Protein 8QVE (pdb70)

Secondary structure (DSSP, 8-state):
-EEEEEEE--SHHHHHHHHHHHHH-TT--EEEE-SSPP-SSSTT--GGG--SHHHHHHHHHHTSTT--S------HHHHHHHHHHHHHT----GGGTS-TT-EE---TTSTT-EE--STTGGGGT---B-PPP-TTTS-TTS-HHHHHHHHHHHHHHHT-BTTSS---HHHHHHHHHHHHHHGGGS-TTS-SEEPPBSEEEETTEEEE--HHHHHGGGGSTT--TTEEEESSEEEEEEEEETTEEEEEEEEETTTTEEEEEEEEEEEE-S-TTHHHHHHHHTT---TTTTBS-EEPPEEEEEEEEPGGGS-TT--S----EEEE--BTTTB-EEEEEEEGGG-SS------SPEEEEEEEE-----TTSEEEEEEEEE-TTSSEEEEEE----HHHHHHHHHHHHHHHHHHHHHEEE--EEPPTTTT--EE-TT-B-SS-SSS-SB-TT-BBTT-SSEEE-SGGG--S---S--HHHHHHHHHHHHHHHHHHHH-

Organism: NCBI:txid200253

Structure (mmCIF, N/CA/C/O backbone):
data_8QVE
#
_entry.id   8QVE
#
_cell.length_a   84.980
_cell.length_b   123.710
_cell.length_c   99.170
_cell.angle_alpha   90.00
_cell.angle_beta   90.00
_cell.angle_gamma   90.00
#
_symmetry.space_group_name_H-M   'C 2 2 21'
#
loop_
_entity.id
_entity.type
_entity.pdbx_description
1 polymer 'Pyranose oxidase'
2 non-polymer 'FLAVIN-ADENINE DINUCLEOTIDE'
3 non-polymer 'ACETATE ION'
4 non-polymer 'CADMIUM ION'
5 water water
#
loop_
_atom_site.group_PDB
_atom_site.id
_atom_site.type_symbol
_atom_site.label_atom_id
_atom_site.label_alt_id
_atom_site.label_comp_id
_atom_site.label_asym_id
_atom_site.label_entity_id
_atom_site.label_seq_id
_atom_site.pdbx_PDB_ins_code
_atom_site.Cartn_x
_atom_site.Cartn_y
_atom_site.Cartn_z
_atom_site.occupancy
_atom_site.B_iso_or_equiv
_atom_site.auth_seq_id
_atom_site.auth_comp_id
_atom_site.auth_asym_id
_atom_site.auth_atom_id
_atom_site.pdbx_PDB_model_num
ATOM 1 N N . GLN A 1 1 ? 14.664 -2.733 -14.145 1.00 46.66 5 GLN A N 1
ATOM 2 C CA . GLN A 1 1 ? 14.062 -1.399 -14.109 1.00 50.46 5 GLN A CA 1
ATOM 3 C C . GLN A 1 1 ? 14.390 -0.582 -15.365 1.00 47.34 5 GLN A C 1
ATOM 4 O O . GLN A 1 1 ? 15.527 -0.136 -15.530 1.00 43.40 5 GLN A O 1
ATOM 10 N N . GLU A 1 2 ? 13.388 -0.364 -16.223 1.00 45.79 6 GLU A N 1
ATOM 11 C CA . GLU A 1 2 ? 13.584 0.216 -17.544 1.00 45.21 6 GLU A CA 1
ATOM 12 C C . GLU A 1 2 ? 12.747 1.479 -17.711 1.00 43.14 6 GLU A C 1
ATOM 13 O O . GLU A 1 2 ? 11.727 1.664 -17.044 1.00 45.90 6 GLU A O 1
ATOM 19 N N . ILE A 1 3 ? 13.180 2.346 -18.630 1.00 34.42 7 ILE A N 1
ATOM 20 C CA . ILE A 1 3 ? 12.508 3.620 -18.861 1.00 30.34 7 ILE A CA 1
ATOM 21 C C . ILE A 1 3 ? 12.959 4.143 -20.220 1.00 28.97 7 ILE A C 1
ATOM 22 O O . ILE A 1 3 ? 14.083 3.891 -20.652 1.00 30.49 7 ILE A O 1
ATOM 27 N N . ASP A 1 4 ? 12.062 4.839 -20.916 1.00 24.40 8 ASP A N 1
ATOM 28 C CA . ASP A 1 4 ? 12.423 5.420 -22.206 1.00 28.46 8 ASP A CA 1
ATOM 29 C C . ASP A 1 4 ? 13.479 6.509 -22.038 1.00 28.75 8 ASP A C 1
ATOM 30 O O . ASP A 1 4 ? 14.545 6.460 -22.662 1.00 26.81 8 ASP A O 1
ATOM 35 N N . VAL A 1 5 ? 13.192 7.515 -21.216 1.00 25.55 9 VAL A N 1
ATOM 36 C CA . VAL A 1 5 ? 14.077 8.670 -21.047 1.00 22.84 9 VAL A CA 1
ATOM 37 C C . VAL A 1 5 ? 14.312 8.882 -19.558 1.00 23.58 9 VAL A C 1
ATOM 38 O O . VAL A 1 5 ? 13.354 9.037 -18.794 1.00 23.45 9 VAL A O 1
ATOM 42 N N . LEU A 1 6 ? 15.575 8.900 -19.155 1.00 21.24 10 LEU A N 1
ATOM 43 C CA . LEU A 1 6 ? 15.977 9.290 -17.811 1.00 20.19 10 LEU A CA 1
ATOM 44 C C . LEU A 1 6 ? 16.540 10.704 -17.871 1.00 21.93 10 LEU A C 1
ATOM 45 O O . LEU A 1 6 ? 17.423 10.980 -18.690 1.00 20.23 10 LEU A O 1
ATOM 50 N N . ILE A 1 7 ? 16.034 11.589 -17.008 1.00 19.74 11 ILE A N 1
ATOM 51 C CA . ILE A 1 7 ? 16.505 12.973 -16.902 1.00 19.28 11 ILE A CA 1
ATOM 52 C C . ILE A 1 7 ? 17.095 13.161 -15.511 1.00 19.06 11 ILE A C 1
ATOM 53 O O . ILE A 1 7 ? 16.373 13.069 -14.509 1.00 19.72 11 ILE A O 1
ATOM 58 N N . VAL A 1 8 ? 18.388 13.464 -15.458 1.00 17.26 12 VAL A N 1
ATOM 59 C CA . VAL A 1 8 ? 19.102 13.688 -14.207 1.00 18.80 12 VAL A CA 1
ATOM 60 C C . VAL A 1 8 ? 19.106 15.179 -13.913 1.00 18.67 12 VAL A C 1
ATOM 61 O O . VAL A 1 8 ? 19.827 15.945 -14.557 1.00 19.12 12 VAL A O 1
ATOM 65 N N . GLY A 1 9 ? 18.294 15.593 -12.946 1.00 15.80 13 GLY A N 1
ATOM 66 C CA . GLY A 1 9 ? 18.234 17.004 -12.438 1.00 17.64 13 GLY A CA 1
ATOM 67 C C . GLY A 1 9 ? 16.884 17.609 -12.779 1.00 20.18 13 GLY A C 1
ATOM 68 O O . GLY A 1 9 ? 16.405 17.585 -13.906 1.00 19.30 13 GLY A O 1
ATOM 69 N N . SER A 1 10 ? 16.275 18.212 -11.747 1.00 18.80 14 SER A N 1
ATOM 70 C CA . SER A 1 10 ? 14.915 18.748 -11.848 1.00 18.00 14 SER A CA 1
ATOM 71 C C . SER A 1 10 ? 14.859 20.278 -11.786 1.00 18.21 14 SER A C 1
ATOM 72 O O . SER A 1 10 ? 13.864 20.858 -11.341 1.00 17.81 14 SER A O 1
ATOM 75 N N . GLY A 1 11 ? 15.914 20.950 -12.226 1.00 15.95 15 GLY A N 1
ATOM 76 C CA . GLY A 1 11 ? 15.878 22.387 -12.397 1.00 17.01 15 GLY A CA 1
ATOM 77 C C . GLY A 1 11 ? 15.044 22.761 -13.608 1.00 18.86 15 GLY A C 1
ATOM 78 O O . GLY A 1 11 ? 14.421 21.899 -14.241 1.00 17.73 15 GLY A O 1
ATOM 79 N N . PRO A 1 12 ? 15.012 24.054 -13.961 1.00 17.50 16 PRO A N 1
ATOM 80 C CA . PRO A 1 12 ? 14.161 24.464 -15.094 1.00 16.02 16 PRO A CA 1
ATOM 81 C C . PRO A 1 12 ? 14.497 23.742 -16.390 1.00 16.98 16 PRO A C 1
ATOM 82 O O . PRO A 1 12 ? 13.608 23.563 -17.231 1.00 19.04 16 PRO A O 1
ATOM 86 N N . ILE A 1 13 ? 15.752 23.344 -16.605 1.00 16.36 17 ILE A N 1
ATOM 87 C CA . ILE A 1 13 ? 16.082 22.680 -17.860 1.00 19.22 17 ILE A CA 1
ATOM 88 C C . ILE A 1 13 ? 15.618 21.226 -17.831 1.00 18.01 17 ILE A C 1
ATOM 89 O O . ILE A 1 13 ? 14.989 20.747 -18.781 1.00 16.97 17 ILE A O 1
ATOM 94 N N . GLY A 1 14 ? 15.889 20.505 -16.735 1.00 16.54 18 GLY A N 1
ATOM 95 C CA . GLY A 1 14 ? 15.385 19.141 -16.631 1.00 16.84 18 GLY A CA 1
ATOM 96 C C . GLY A 1 14 ? 13.873 19.096 -16.769 1.00 18.07 18 GLY A C 1
ATOM 97 O O . GLY A 1 14 ? 13.317 18.223 -17.456 1.00 18.72 18 GLY A O 1
ATOM 98 N N . ALA A 1 15 ? 13.195 20.061 -16.148 1.00 17.61 19 ALA A N 1
ATOM 99 C CA . ALA A 1 15 ? 11.738 20.168 -16.247 1.00 17.82 19 ALA A CA 1
ATOM 100 C C . ALA A 1 15 ? 11.293 20.450 -17.678 1.00 20.47 19 ALA A C 1
ATOM 101 O O . ALA A 1 15 ? 10.244 19.963 -18.122 1.00 18.05 19 ALA A O 1
ATOM 103 N N . THR A 1 16 ? 12.058 21.278 -18.409 1.00 16.98 20 THR A N 1
ATOM 104 C CA . THR A 1 16 ? 11.741 21.552 -19.815 1.00 17.88 20 THR A CA 1
ATOM 105 C C . THR A 1 16 ? 11.774 20.274 -20.646 1.00 20.01 20 THR A C 1
ATOM 106 O O . THR A 1 16 ? 10.851 20.003 -21.428 1.00 20.55 20 THR A O 1
ATOM 110 N N . PHE A 1 17 ? 12.844 19.484 -20.513 1.00 18.64 21 PHE A N 1
ATOM 111 C CA . PHE A 1 17 ? 12.902 18.204 -21.211 1.00 19.72 21 PHE A CA 1
ATOM 112 C C . PHE A 1 17 ? 11.665 17.360 -20.903 1.00 20.88 21 PHE A C 1
ATOM 113 O O . PHE A 1 17 ? 11.041 16.799 -21.810 1.00 21.32 21 PHE A O 1
ATOM 121 N N . ALA A 1 18 ? 11.294 17.263 -19.627 1.00 17.85 22 ALA A N 1
ATOM 122 C CA . ALA A 1 18 ? 10.143 16.431 -19.258 1.00 20.21 22 ALA A CA 1
ATOM 123 C C . ALA A 1 18 ? 8.858 16.964 -19.881 1.00 20.23 22 ALA A C 1
ATOM 124 O O . ALA A 1 18 ? 8.058 16.203 -20.447 1.00 22.67 22 ALA A O 1
ATOM 126 N N . ARG A 1 19 ? 8.647 18.279 -19.787 1.00 19.04 23 ARG A N 1
ATOM 127 C CA . ARG A 1 19 ? 7.419 18.891 -20.279 1.00 21.99 23 ARG A CA 1
ATOM 128 C C . ARG A 1 19 ? 7.314 18.793 -21.796 1.00 26.19 23 ARG A C 1
ATOM 129 O O . ARG A 1 19 ? 6.245 18.494 -22.333 1.00 26.34 23 ARG A O 1
ATOM 137 N N . VAL A 1 20 ? 8.410 19.038 -22.510 1.00 21.24 24 VAL A N 1
ATOM 138 C CA . VAL A 1 20 ? 8.330 19.066 -23.969 1.00 22.95 24 VAL A CA 1
ATOM 139 C C . VAL A 1 20 ? 8.181 17.654 -24.515 1.00 26.55 24 VAL A C 1
ATOM 140 O O . VAL A 1 20 ? 7.470 17.420 -25.499 1.00 28.61 24 VAL A O 1
ATOM 144 N N . LEU A 1 21 ? 8.834 16.681 -23.879 1.00 23.78 25 LEU A N 1
ATOM 145 C CA . LEU A 1 21 ? 8.645 15.290 -24.287 1.00 23.56 25 LEU A CA 1
ATOM 146 C C . LEU A 1 21 ? 7.206 14.835 -24.034 1.00 29.26 25 LEU A C 1
ATOM 147 O O . LEU A 1 21 ? 6.654 14.053 -24.812 1.00 29.62 25 LEU A O 1
ATOM 152 N N . ALA A 1 22 ? 6.583 15.301 -22.946 1.00 28.45 26 ALA A N 1
ATOM 153 C CA . ALA A 1 22 ? 5.186 14.946 -22.696 1.00 29.72 26 ALA A CA 1
ATOM 154 C C . ALA A 1 22 ? 4.272 15.496 -23.790 1.00 36.85 26 ALA A C 1
ATOM 155 O O . ALA A 1 22 ? 3.362 14.798 -24.256 1.00 37.02 26 ALA A O 1
ATOM 157 N N . GLU A 1 23 ? 4.508 16.741 -24.222 1.00 32.09 27 GLU A N 1
ATOM 158 C CA . GLU A 1 23 ? 3.650 17.358 -25.232 1.00 37.17 27 GLU A CA 1
ATOM 159 C C . GLU A 1 23 ? 3.878 16.731 -26.603 1.00 39.94 27 GLU A C 1
ATOM 160 O O . GLU A 1 23 ? 2.924 16.340 -27.284 1.00 42.14 27 GLU A O 1
ATOM 166 N N . ARG A 1 24 ? 5.139 16.625 -27.025 1.00 36.42 28 ARG A N 1
ATOM 167 C CA . ARG A 1 24 ? 5.488 16.233 -28.386 1.00 38.00 28 ARG A CA 1
ATOM 168 C C . ARG A 1 24 ? 5.719 14.739 -28.545 1.00 39.94 28 ARG A C 1
ATOM 169 O O . ARG A 1 24 ? 5.799 14.253 -29.678 1.00 44.42 28 ARG A O 1
ATOM 177 N N . SER A 1 25 ? 5.812 13.991 -27.450 1.00 36.90 29 SER A N 1
ATOM 178 C CA . SER A 1 25 ? 6.112 12.555 -27.495 1.00 36.25 29 SER A CA 1
ATOM 179 C C . SER A 1 25 ? 5.337 11.859 -26.382 1.00 38.42 29 SER A C 1
ATOM 180 O O . SER A 1 25 ? 5.908 11.269 -25.466 1.00 36.33 29 SER A O 1
ATOM 183 N N . PRO A 1 26 ? 4.001 11.915 -26.441 1.00 41.91 30 PRO A N 1
ATOM 184 C CA . PRO A 1 26 ? 3.189 11.499 -25.278 1.00 38.08 30 PRO A CA 1
ATOM 185 C C . PRO A 1 26 ? 3.379 10.055 -24.860 1.00 37.00 30 PRO A C 1
ATOM 186 O O . PRO A 1 26 ? 3.118 9.731 -23.698 1.00 39.43 30 PRO A O 1
ATOM 190 N N . GLN A 1 27 ? 3.798 9.175 -25.761 1.00 38.97 31 GLN A N 1
ATOM 191 C CA . GLN A 1 27 ? 3.885 7.754 -25.454 1.00 40.54 31 GLN A CA 1
ATOM 192 C C . GLN A 1 27 ? 5.217 7.375 -24.817 1.00 39.01 31 GLN A C 1
ATOM 193 O O . GLN A 1 27 ? 5.426 6.203 -24.484 1.00 35.27 31 GLN A O 1
ATOM 199 N N . THR A 1 28 ? 6.109 8.344 -24.638 1.00 33.60 32 THR A N 1
ATOM 200 C CA . THR A 1 28 ? 7.442 8.118 -24.102 1.00 30.75 32 THR A CA 1
ATOM 201 C C . THR A 1 28 ? 7.398 8.172 -22.579 1.00 28.36 32 THR A C 1
ATOM 202 O O . THR A 1 28 ? 6.912 9.151 -22.007 1.00 28.66 32 THR A O 1
ATOM 206 N N . SER A 1 29 ? 7.893 7.125 -21.932 1.00 31.23 33 SER A N 1
ATOM 207 C CA . SER A 1 29 ? 7.981 7.130 -20.481 1.00 28.61 33 SER A CA 1
ATOM 208 C C . SER A 1 29 ? 9.210 7.921 -20.030 1.00 29.53 33 SER A C 1
ATOM 209 O O . SER A 1 29 ? 10.308 7.780 -20.584 1.00 27.49 33 SER A O 1
ATOM 212 N N . VAL A 1 30 ? 9.021 8.748 -19.007 1.00 28.08 34 VAL A N 1
ATOM 213 C CA . VAL A 1 30 ? 10.048 9.666 -18.532 1.00 27.11 34 VAL A CA 1
ATOM 214 C C . VAL A 1 30 ? 10.203 9.498 -17.029 1.00 26.03 34 VAL A C 1
ATOM 215 O O . VAL A 1 30 ? 9.210 9.495 -16.293 1.00 25.87 34 VAL A O 1
ATOM 219 N N . LEU A 1 31 ? 11.447 9.381 -16.575 1.00 25.23 35 LEU A N 1
ATOM 220 C CA . LEU A 1 31 ? 11.784 9.379 -15.158 1.00 23.61 35 LEU A CA 1
ATOM 221 C C . LEU A 1 31 ? 12.682 10.584 -14.902 1.00 22.99 35 LEU A C 1
ATOM 222 O O . LEU A 1 31 ? 13.790 10.659 -15.453 1.00 22.02 35 LEU A O 1
ATOM 227 N N . LEU A 1 32 ? 12.194 11.530 -14.099 1.00 22.59 36 LEU A N 1
ATOM 228 C CA . LEU A 1 32 ? 12.939 12.727 -13.716 1.00 19.42 36 LEU A CA 1
ATOM 229 C C . LEU A 1 32 ? 13.422 12.560 -12.281 1.00 22.50 36 LEU A C 1
ATOM 230 O O . LEU A 1 32 ? 12.615 12.284 -11.390 1.00 23.65 36 LEU A O 1
ATOM 235 N N . ILE A 1 33 ? 14.728 12.740 -12.044 1.00 18.72 37 ILE A N 1
ATOM 236 C CA . ILE A 1 33 ? 15.249 12.558 -10.693 1.00 20.11 37 ILE A CA 1
ATOM 237 C C . ILE A 1 33 ? 15.973 13.820 -10.238 1.00 20.35 37 ILE A C 1
ATOM 238 O O . ILE A 1 33 ? 16.424 14.641 -11.036 1.00 19.50 37 ILE A O 1
ATOM 243 N N . ASP A 1 34 ? 16.074 13.968 -8.921 1.00 17.73 38 ASP A N 1
ATOM 244 C CA . ASP A 1 34 ? 16.865 15.036 -8.333 1.00 17.39 38 ASP A CA 1
ATOM 245 C C . ASP A 1 34 ? 17.416 14.537 -7.008 1.00 19.16 38 ASP A C 1
ATOM 246 O O . ASP A 1 34 ? 16.701 13.884 -6.246 1.00 19.31 38 ASP A O 1
ATOM 251 N N . ALA A 1 35 ? 18.697 14.846 -6.744 1.00 17.75 39 ALA A N 1
ATOM 252 C CA . ALA A 1 35 ? 19.322 14.434 -5.494 1.00 19.06 39 ALA A CA 1
ATOM 253 C C . ALA A 1 35 ? 18.741 15.149 -4.283 1.00 19.32 39 ALA A C 1
ATOM 254 O O . ALA A 1 35 ? 18.906 14.664 -3.158 1.00 21.68 39 ALA A O 1
ATOM 256 N N . GLY A 1 36 ? 18.053 16.277 -4.482 1.00 19.09 40 GLY A N 1
ATOM 257 C CA . GLY A 1 36 ? 17.637 17.116 -3.376 1.00 18.45 40 GLY A CA 1
ATOM 258 C C . GLY A 1 36 ? 16.213 16.817 -2.939 1.00 18.60 40 GLY A C 1
ATOM 259 O O . GLY A 1 36 ? 15.474 16.058 -3.587 1.00 19.72 40 GLY A O 1
ATOM 260 N N . PRO A 1 37 ? 15.797 17.436 -1.838 1.00 17.40 41 PRO A N 1
ATOM 261 C CA . PRO A 1 37 ? 14.441 17.219 -1.327 1.00 20.02 41 PRO A CA 1
ATOM 262 C C . PRO A 1 37 ? 13.404 18.023 -2.086 1.00 21.05 41 PRO A C 1
ATOM 263 O O . PRO A 1 37 ? 13.686 19.081 -2.639 1.00 19.22 41 PRO A O 1
ATOM 267 N N . GLN A 1 38 ? 12.166 17.528 -2.049 1.00 20.94 42 GLN A N 1
ATOM 268 C CA . GLN A 1 38 ? 11.030 18.342 -2.469 1.00 21.18 42 GLN A CA 1
ATOM 269 C C . GLN A 1 38 ? 10.663 19.320 -1.358 1.00 23.28 42 GLN A C 1
ATOM 270 O O . GLN A 1 38 ? 10.486 18.920 -0.201 1.00 23.23 42 GLN A O 1
ATOM 276 N N . LEU A 1 39 ? 10.558 20.609 -1.701 1.00 20.49 43 LEU A N 1
ATOM 277 C CA . LEU A 1 39 ? 10.453 21.654 -0.684 1.00 22.71 43 LEU A CA 1
ATOM 278 C C . LEU A 1 39 ? 9.028 21.979 -0.273 1.00 22.87 43 LEU A C 1
ATOM 279 O O . LEU A 1 39 ? 8.829 22.553 0.805 1.00 24.93 43 LEU A O 1
ATOM 284 N N . THR A 1 40 ? 8.052 21.652 -1.099 1.00 25.35 44 THR A N 1
ATOM 285 C CA . THR A 1 40 ? 6.658 22.016 -0.902 1.00 28.17 44 THR A CA 1
ATOM 286 C C . THR A 1 40 ? 5.810 20.866 -1.411 1.00 25.24 44 THR A C 1
ATOM 287 O O . THR A 1 40 ? 6.280 20.041 -2.206 1.00 26.56 44 THR A O 1
ATOM 291 N N . PRO A 1 41 ? 4.557 20.755 -0.947 1.00 29.65 45 PRO A N 1
ATOM 292 C CA . PRO A 1 41 ? 3.692 19.686 -1.474 1.00 28.25 45 PRO A CA 1
ATOM 293 C C . PRO A 1 41 ? 3.650 19.671 -2.987 1.00 28.50 45 PRO A C 1
ATOM 294 O O . PRO A 1 41 ? 3.712 18.607 -3.613 1.00 27.88 45 PRO A O 1
ATOM 298 N N . ARG A 1 42 ? 3.562 20.841 -3.599 1.00 29.42 46 ARG A N 1
ATOM 299 C CA . ARG A 1 42 ? 3.606 20.950 -5.044 1.00 29.30 46 ARG A CA 1
ATOM 300 C C . ARG A 1 42 ? 5.062 21.009 -5.493 1.00 26.94 46 ARG A C 1
ATOM 301 O O . ARG A 1 42 ? 5.786 21.925 -5.077 1.00 23.48 46 ARG A O 1
ATOM 309 N N . PRO A 1 43 ? 5.538 20.065 -6.306 1.00 27.37 47 PRO A N 1
ATOM 310 C CA . PRO A 1 43 ? 6.984 19.977 -6.572 1.00 24.09 47 PRO A CA 1
ATOM 311 C C . PRO A 1 43 ? 7.498 21.160 -7.384 1.00 22.41 47 PRO A C 1
ATOM 312 O O . PRO A 1 43 ? 6.929 21.519 -8.421 1.00 24.56 47 PRO A O 1
ATOM 316 N N . GLY A 1 44 ? 8.606 21.752 -6.917 1.00 18.67 48 GLY A N 1
ATOM 317 C CA . GLY A 1 44 ? 9.243 22.828 -7.652 1.00 20.62 48 GLY A CA 1
ATOM 318 C C . GLY A 1 44 ? 8.571 24.185 -7.553 1.00 20.23 48 GLY A C 1
ATOM 319 O O . GLY A 1 44 ? 9.027 25.128 -8.208 1.00 20.69 48 GLY A O 1
ATOM 320 N N . LEU A 1 45 ? 7.503 24.326 -6.772 1.00 20.37 49 LEU A N 1
ATOM 321 C CA . LEU A 1 45 ? 6.942 25.643 -6.505 1.00 19.20 49 LEU A CA 1
ATOM 322 C C . LEU A 1 45 ? 8.028 26.609 -6.042 1.00 20.59 49 LEU A C 1
ATOM 323 O O . LEU A 1 45 ? 8.901 26.250 -5.247 1.00 20.53 49 LEU A O 1
ATOM 328 N N . HIS A 1 46 ? 7.968 27.849 -6.537 1.00 19.92 50 HIS A N 1
ATOM 329 C CA . HIS A 1 46 ? 9.017 28.813 -6.230 1.00 21.47 50 HIS A CA 1
ATOM 330 C C . HIS A 1 46 ? 8.979 29.190 -4.756 1.00 20.22 50 HIS A C 1
ATOM 331 O O . HIS A 1 46 ? 7.912 29.480 -4.212 1.00 20.36 50 HIS A O 1
ATOM 338 N N . VAL A 1 47 ? 10.141 29.191 -4.101 1.00 16.80 51 VAL A N 1
ATOM 339 C CA . VAL A 1 47 ? 10.143 29.440 -2.658 1.00 18.36 51 VAL A CA 1
ATOM 340 C C . VAL A 1 47 ? 9.658 30.850 -2.345 1.00 20.56 51 VAL A C 1
ATOM 341 O O . VAL A 1 47 ? 9.074 31.084 -1.275 1.00 22.50 51 VAL A O 1
ATOM 345 N N . LYS A 1 48 ? 9.889 31.818 -3.253 1.00 21.48 52 LYS A N 1
ATOM 346 C CA . LYS A 1 48 ? 9.430 33.182 -3.026 1.00 20.81 52 LYS A CA 1
ATOM 347 C C . LYS A 1 48 ? 7.907 33.302 -3.028 1.00 21.41 52 LYS A C 1
ATOM 348 O O . LYS A 1 48 ? 7.386 34.343 -2.616 1.00 24.41 52 LYS A O 1
ATOM 354 N N . ASN A 1 49 ? 7.186 32.281 -3.464 1.00 16.91 53 ASN A N 1
ATOM 355 C CA . ASN A 1 49 ? 5.725 32.325 -3.401 1.00 20.35 53 ASN A CA 1
ATOM 356 C C . ASN A 1 49 ? 5.167 31.797 -2.086 1.00 24.60 53 ASN A C 1
ATOM 357 O O . ASN A 1 49 ? 3.954 31.918 -1.853 1.00 24.50 53 ASN A O 1
ATOM 362 N N . ILE A 1 50 ? 6.008 31.218 -1.233 1.00 21.16 54 ILE A N 1
ATOM 363 C CA . ILE A 1 50 ? 5.560 30.673 0.052 1.00 21.08 54 ILE A CA 1
ATOM 364 C C . ILE A 1 50 ? 5.272 31.842 0.984 1.00 23.18 54 ILE A C 1
ATOM 365 O O . ILE A 1 50 ? 6.179 32.640 1.267 1.00 24.47 54 ILE A O 1
ATOM 370 N N . PRO A 1 51 ? 4.040 31.988 1.494 1.00 23.59 55 PRO A N 1
ATOM 371 C CA . PRO A 1 51 ? 3.730 33.192 2.293 1.00 23.82 55 PRO A CA 1
ATOM 372 C C . PRO A 1 51 ? 4.357 33.226 3.679 1.00 23.75 55 PRO A C 1
ATOM 373 O O . PRO A 1 51 ? 4.763 34.303 4.128 1.00 25.53 55 PRO A O 1
ATOM 377 N N . ASP A 1 52 ? 4.431 32.107 4.390 1.00 23.23 56 ASP A N 1
ATOM 378 C CA . ASP A 1 52 ? 4.937 32.159 5.764 1.00 23.91 56 ASP A CA 1
ATOM 379 C C . ASP A 1 52 ? 6.452 32.356 5.747 1.00 29.20 56 ASP A C 1
ATOM 380 O O . ASP A 1 52 ? 7.164 31.563 5.116 1.00 24.93 56 ASP A O 1
ATOM 385 N N . PRO A 1 53 ? 6.982 33.380 6.413 1.00 30.69 57 PRO A N 1
ATOM 386 C CA . PRO A 1 53 ? 8.435 33.604 6.367 1.00 27.68 57 PRO A CA 1
ATOM 387 C C . PRO A 1 53 ? 9.238 32.459 6.950 1.00 25.47 57 PRO A C 1
ATOM 388 O O . PRO A 1 53 ? 10.333 32.172 6.442 1.00 25.91 57 PRO A O 1
ATOM 392 N N . ALA A 1 54 ? 8.739 31.786 7.993 1.00 25.04 58 ALA A N 1
ATOM 393 C CA . ALA A 1 54 ? 9.493 30.670 8.561 1.00 26.43 58 ALA A CA 1
ATOM 394 C C . ALA A 1 54 ? 9.525 29.473 7.616 1.00 25.12 58 ALA A C 1
ATOM 395 O O . ALA A 1 54 ? 10.570 28.816 7.483 1.00 22.55 58 ALA A O 1
ATOM 397 N N . GLU A 1 55 ? 8.386 29.157 6.977 1.00 22.20 59 GLU A N 1
ATOM 398 C CA . GLU A 1 55 ? 8.343 28.064 6.007 1.00 24.54 59 GLU A CA 1
ATOM 399 C C . GLU A 1 55 ? 9.218 28.370 4.805 1.00 22.64 59 GLU A C 1
ATOM 400 O O . GLU A 1 55 ? 9.906 27.484 4.281 1.00 22.01 59 GLU A O 1
ATOM 406 N N . ARG A 1 56 ? 9.194 29.619 4.352 1.00 22.36 60 ARG A N 1
ATOM 407 C CA . ARG A 1 56 ? 10.060 30.033 3.252 1.00 23.72 60 ARG A CA 1
ATOM 408 C C . ARG A 1 56 ? 11.527 29.839 3.607 1.00 24.09 60 ARG A C 1
ATOM 409 O O . ARG A 1 56 ? 12.306 29.293 2.811 1.00 21.84 60 ARG A O 1
ATOM 417 N N . GLU A 1 57 ? 11.926 30.291 4.798 1.00 21.31 61 GLU A N 1
ATOM 418 C CA . GLU A 1 57 ? 13.331 30.194 5.162 1.00 23.16 61 GLU A CA 1
ATOM 419 C C . GLU A 1 57 ? 13.760 28.749 5.320 1.00 23.84 61 GLU A C 1
ATOM 420 O O . GLU A 1 57 ? 14.889 28.396 4.964 1.00 24.23 61 GLU A O 1
ATOM 426 N N . ARG A 1 58 ? 12.881 27.891 5.852 1.00 20.56 62 ARG A N 1
ATOM 427 C CA . ARG A 1 58 ? 13.248 26.487 5.954 1.00 23.83 62 ARG A CA 1
ATOM 428 C C . ARG A 1 58 ? 13.377 25.855 4.572 1.00 21.10 62 ARG A C 1
ATOM 429 O O . ARG A 1 58 ? 14.261 25.020 4.352 1.00 19.23 62 ARG A O 1
ATOM 437 N N . ALA A 1 59 ? 12.550 26.274 3.618 1.00 18.40 63 ALA A N 1
ATOM 438 C CA . ALA A 1 59 ? 12.726 25.778 2.263 1.00 20.86 63 ALA A CA 1
ATOM 439 C C . ALA A 1 59 ? 14.082 26.200 1.692 1.00 19.66 63 ALA A C 1
ATOM 440 O O . ALA A 1 59 ? 14.749 25.409 1.016 1.00 21.47 63 ALA A O 1
ATOM 442 N N . GLN A 1 60 ? 14.487 27.451 1.907 1.00 17.71 64 GLN A N 1
ATOM 443 C CA . GLN A 1 60 ? 15.807 27.875 1.450 1.00 19.80 64 GLN A CA 1
ATOM 444 C C . GLN A 1 60 ? 16.893 27.033 2.087 1.00 18.49 64 GLN A C 1
ATOM 445 O O . GLN A 1 60 ? 17.774 26.504 1.401 1.00 16.33 64 GLN A O 1
ATOM 451 N N . VAL A 1 61 ? 16.839 26.876 3.412 1.00 18.18 65 VAL A N 1
ATOM 452 C CA . VAL A 1 61 ? 17.918 26.186 4.110 1.00 18.56 65 VAL A CA 1
ATOM 453 C C . VAL A 1 61 ? 18.042 24.743 3.634 1.00 17.45 65 VAL A C 1
ATOM 454 O O . VAL A 1 61 ? 19.155 24.235 3.445 1.00 18.84 65 VAL A O 1
ATOM 458 N N . ARG A 1 62 ? 16.907 24.061 3.433 1.00 16.69 66 ARG A N 1
ATOM 459 C CA . ARG A 1 62 ? 16.930 22.660 3.044 1.00 17.83 66 ARG A CA 1
ATOM 460 C C . ARG A 1 62 ? 17.539 22.443 1.673 1.00 16.41 66 ARG A C 1
ATOM 461 O O . ARG A 1 62 ? 17.867 21.304 1.340 1.00 18.41 66 ARG A O 1
ATOM 469 N N . SER A 1 63 ? 17.673 23.510 0.881 1.00 16.55 67 SER A N 1
ATOM 470 C CA . SER A 1 63 ? 18.248 23.444 -0.455 1.00 16.44 67 SER A CA 1
ATOM 471 C C . SER A 1 63 ? 19.765 23.567 -0.437 1.00 16.32 67 SER A C 1
ATOM 472 O O . SER A 1 63 ? 20.391 23.481 -1.502 1.00 17.97 67 SER A O 1
ATOM 475 N N . GLN A 1 64 ? 20.367 23.755 0.745 1.00 18.13 68 GLN A N 1
ATOM 476 C CA . GLN A 1 64 ? 21.751 24.199 0.847 1.00 17.55 68 GLN A CA 1
ATOM 477 C C . GLN A 1 64 ? 22.748 23.053 1.040 1.00 15.66 68 GLN A C 1
ATOM 478 O O . GLN A 1 64 ? 23.857 23.288 1.521 1.00 18.15 68 GLN A O 1
ATOM 484 N N . GLY A 1 65 ? 22.386 21.824 0.666 1.00 17.09 69 GLY A N 1
ATOM 485 C CA . GLY A 1 65 ? 23.355 20.749 0.544 1.00 19.14 69 GLY A CA 1
ATOM 486 C C . GLY A 1 65 ? 24.141 20.491 1.822 1.00 18.26 69 GLY A C 1
ATOM 487 O O . GLY A 1 65 ? 23.576 20.166 2.874 1.00 21.30 69 GLY A O 1
ATOM 488 N N . PRO A 1 66 ? 25.463 20.649 1.761 1.00 20.91 70 PRO A N 1
ATOM 489 C CA . PRO A 1 66 ? 26.298 20.372 2.941 1.00 23.58 70 PRO A CA 1
ATOM 490 C C . PRO A 1 66 ? 26.326 21.483 3.983 1.00 24.81 70 PRO A C 1
ATOM 491 O O . PRO A 1 66 ? 26.922 21.287 5.049 1.00 24.43 70 PRO A O 1
ATOM 495 N N . THR A 1 67 ? 25.705 22.638 3.748 1.00 20.83 71 THR A N 1
ATOM 496 C CA . THR A 1 67 ? 25.687 23.722 4.741 1.00 20.36 71 THR A CA 1
ATOM 497 C C . THR A 1 67 ? 24.245 24.204 4.946 1.00 19.60 71 THR A C 1
ATOM 498 O O . THR A 1 67 ? 23.914 25.346 4.631 1.00 17.90 71 THR A O 1
ATOM 502 N N . GLN A 1 68 ? 23.392 23.330 5.496 1.00 20.73 72 GLN A N 1
ATOM 503 C CA . GLN A 1 68 ? 21.983 23.653 5.747 1.00 18.28 72 GLN A CA 1
ATOM 504 C C . GLN A 1 68 ? 21.882 24.369 7.088 1.00 19.30 72 GLN A C 1
ATOM 505 O O . GLN A 1 68 ? 21.494 23.794 8.114 1.00 19.59 72 GLN A O 1
ATOM 511 N N . TYR A 1 69 ? 22.262 25.648 7.069 1.00 17.25 73 TYR A N 1
ATOM 512 C CA . TYR A 1 69 ? 22.113 26.512 8.229 1.00 21.96 73 TYR A CA 1
ATOM 513 C C . TYR A 1 69 ? 21.872 27.937 7.746 1.00 21.52 73 TYR A C 1
ATOM 514 O O . TYR A 1 69 ? 22.037 28.253 6.569 1.00 21.52 73 TYR A O 1
ATOM 523 N N . VAL A 1 70 ? 21.467 28.804 8.669 1.00 21.84 74 VAL A N 1
ATOM 524 C CA . VAL A 1 70 ? 21.064 30.163 8.313 1.00 21.19 74 VAL A CA 1
ATOM 525 C C . VAL A 1 70 ? 22.305 31.009 8.026 1.00 23.65 74 VAL A C 1
ATOM 526 O O . VAL A 1 70 ? 23.182 31.174 8.885 1.00 22.51 74 VAL A O 1
ATOM 530 N N . TYR A 1 71 ? 22.389 31.542 6.803 1.00 21.85 75 TYR A N 1
ATOM 531 C CA . TYR A 1 71 ? 23.478 32.433 6.440 1.00 23.60 75 TYR A CA 1
ATOM 532 C C . TYR A 1 71 ? 23.229 33.859 6.940 1.00 21.94 75 TYR A C 1
ATOM 533 O O . TYR A 1 71 ? 22.095 34.279 7.182 1.00 27.67 75 TYR A O 1
ATOM 542 N N . GLY A 1 72 ? 24.315 34.616 7.043 1.00 22.75 76 GLY A N 1
ATOM 543 C CA . GLY A 1 72 ? 24.224 36.049 7.209 1.00 30.26 76 GLY A CA 1
ATOM 544 C C . GLY A 1 72 ? 23.753 36.720 5.925 1.00 29.44 76 GLY A C 1
ATOM 545 O O . GLY A 1 72 ? 23.454 36.078 4.915 1.00 27.64 76 GLY A O 1
ATOM 546 N N . THR A 1 73 ? 23.659 38.051 5.982 1.00 27.58 77 THR A N 1
ATOM 547 C CA . THR A 1 73 ? 23.222 38.870 4.848 1.00 23.30 77 THR A CA 1
ATOM 548 C C . THR A 1 73 ? 24.267 39.953 4.633 1.00 23.54 77 THR A C 1
ATOM 549 O O . THR A 1 73 ? 24.132 41.081 5.131 1.00 23.81 77 THR A O 1
ATOM 553 N N . PRO A 1 74 ? 25.333 39.639 3.897 1.00 22.23 78 PRO A N 1
ATOM 554 C CA . PRO A 1 74 ? 26.420 40.604 3.730 1.00 20.65 78 PRO A CA 1
ATOM 555 C C . PRO A 1 74 ? 26.039 41.718 2.772 1.00 21.87 78 PRO A C 1
ATOM 556 O O . PRO A 1 74 ? 25.268 41.523 1.827 1.00 21.14 78 PRO A O 1
ATOM 560 N N . THR A 1 75 ? 26.604 42.900 3.025 1.00 21.25 79 THR A N 1
ATOM 561 C CA . THR A 1 75 ? 26.543 43.979 2.054 1.00 22.53 79 THR A CA 1
ATOM 562 C C . THR A 1 75 ? 27.435 43.637 0.857 1.00 23.24 79 THR A C 1
ATOM 563 O O . THR A 1 75 ? 28.275 42.737 0.940 1.00 21.30 79 THR A O 1
ATOM 567 N N . PRO A 1 76 ? 27.277 44.335 -0.274 1.00 23.82 80 PRO A N 1
ATOM 568 C CA . PRO A 1 76 ? 28.219 44.100 -1.383 1.00 21.74 80 PRO A CA 1
ATOM 569 C C . PRO A 1 76 ? 29.668 44.285 -0.967 1.00 23.34 80 PRO A C 1
ATOM 570 O O . PRO A 1 76 ? 30.519 43.462 -1.321 1.00 20.92 80 PRO A O 1
ATOM 574 N N . ALA A 1 77 ? 29.965 45.337 -0.201 1.00 24.73 81 ALA A N 1
ATOM 575 C CA . ALA A 1 77 ? 31.327 45.527 0.290 1.00 24.62 81 ALA A CA 1
ATOM 576 C C . ALA A 1 77 ? 31.810 44.315 1.076 1.00 26.23 81 ALA A C 1
ATOM 577 O O . ALA A 1 77 ? 32.975 43.916 0.955 1.00 24.06 81 ALA A O 1
ATOM 579 N N . GLN A 1 78 ? 30.941 43.731 1.915 1.00 22.96 82 GLN A N 1
ATOM 580 C CA . GLN A 1 78 ? 31.343 42.575 2.712 1.00 22.93 82 GLN A CA 1
ATOM 581 C C . GLN A 1 78 ? 31.546 41.328 1.855 1.00 23.71 82 GLN A C 1
ATOM 582 O O . GLN A 1 78 ? 32.426 40.509 2.165 1.00 21.54 82 GLN A O 1
ATOM 588 N N . ARG A 1 79 ? 30.755 41.155 0.791 1.00 21.19 83 ARG A N 1
ATOM 589 C CA . ARG A 1 79 ? 31.014 40.056 -0.137 1.00 20.90 83 ARG A CA 1
ATOM 590 C C . ARG A 1 79 ? 32.389 40.202 -0.765 1.00 21.67 83 ARG A C 1
ATOM 591 O O . ARG A 1 79 ? 33.164 39.244 -0.816 1.00 20.26 83 ARG A O 1
ATOM 599 N N . ALA A 1 80 ? 32.702 41.401 -1.256 1.00 20.50 84 ALA A N 1
ATOM 600 C CA . ALA A 1 80 ? 34.004 41.630 -1.879 1.00 21.66 84 ALA A CA 1
ATOM 601 C C . ALA A 1 80 ? 35.134 41.298 -0.916 1.00 24.28 84 ALA A C 1
ATOM 602 O O . ALA A 1 80 ? 36.110 40.638 -1.287 1.00 23.84 84 ALA A O 1
ATOM 604 N N . GLU A 1 81 ? 35.019 41.751 0.335 1.00 22.34 85 GLU A N 1
ATOM 605 C CA . GLU A 1 81 ? 36.059 41.459 1.315 1.00 22.46 85 GLU A CA 1
ATOM 606 C C . GLU A 1 81 ? 36.193 39.961 1.559 1.00 23.87 85 GLU A C 1
ATOM 607 O O . GLU A 1 81 ? 37.312 39.449 1.702 1.00 24.11 85 GLU A O 1
ATOM 613 N N . ALA A 1 82 ? 35.063 39.241 1.632 1.00 22.38 86 ALA A N 1
ATOM 614 C CA . ALA A 1 82 ? 35.125 37.801 1.854 1.00 22.34 86 ALA A CA 1
ATOM 615 C C . ALA A 1 82 ? 35.782 37.089 0.676 1.00 22.64 86 ALA A C 1
ATOM 616 O O . ALA A 1 82 ? 36.506 36.104 0.865 1.00 23.32 86 ALA A O 1
ATOM 618 N N . GLY A 1 83 ? 35.526 37.550 -0.547 1.00 22.68 87 GLY A N 1
ATOM 619 C CA . GLY A 1 83 ? 36.192 36.943 -1.682 1.00 18.56 87 GLY A CA 1
ATOM 620 C C . GLY A 1 83 ? 37.691 37.160 -1.628 1.00 24.73 87 GLY A C 1
ATOM 621 O O . GLY A 1 83 ? 38.480 36.248 -1.921 1.00 24.75 87 GLY A O 1
ATOM 622 N N . GLU A 1 84 ? 38.105 38.360 -1.216 1.00 24.80 88 GLU A N 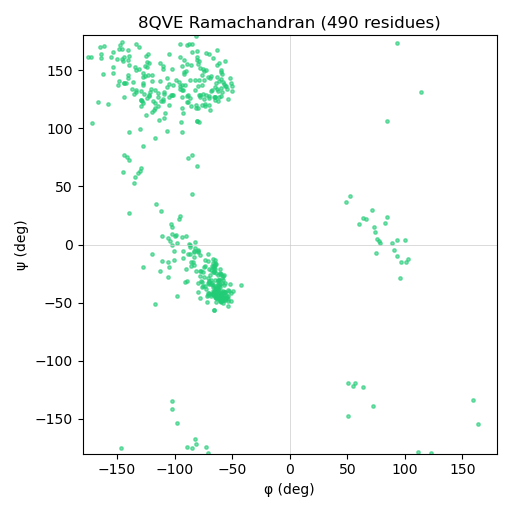1
ATOM 623 C CA . GLU A 1 84 ? 39.529 38.639 -1.067 1.00 28.57 88 GLU A CA 1
ATOM 624 C C . GLU A 1 84 ? 40.148 37.675 -0.070 1.00 26.92 88 GLU A C 1
ATOM 625 O O . GLU A 1 84 ? 41.202 37.077 -0.329 1.00 25.83 88 GLU A O 1
ATOM 631 N N . GLU A 1 85 ? 39.480 37.479 1.069 1.00 23.37 89 GLU A N 1
ATOM 632 C CA . GLU A 1 85 ? 39.998 36.560 2.071 1.00 26.03 89 GLU A CA 1
ATOM 633 C C . GLU A 1 85 ? 40.029 35.130 1.548 1.00 28.39 89 GLU A C 1
ATOM 634 O O . GLU A 1 85 ? 41.033 34.427 1.694 1.00 27.72 89 GLU A O 1
ATOM 640 N N . ALA A 1 86 ? 38.941 34.685 0.911 1.00 22.62 90 ALA A N 1
ATOM 641 C CA . ALA A 1 86 ? 38.942 33.359 0.307 1.00 26.69 90 ALA A CA 1
ATOM 642 C C . ALA A 1 86 ? 40.110 33.199 -0.654 1.00 29.85 90 ALA A C 1
ATOM 643 O O . ALA A 1 86 ? 40.803 32.175 -0.650 1.00 28.96 90 ALA A O 1
ATOM 645 N N . HIS A 1 87 ? 40.336 34.210 -1.499 1.00 27.18 91 HIS A N 1
ATOM 646 C CA . HIS A 1 87 ? 41.320 34.068 -2.567 1.00 29.31 91 HIS A CA 1
ATOM 647 C C . HIS A 1 87 ? 42.731 33.991 -2.008 1.00 31.51 91 HIS A C 1
ATOM 648 O O . HIS A 1 87 ? 43.536 33.174 -2.474 1.00 28.07 91 HIS A O 1
ATOM 655 N N . GLU A 1 88 ? 43.051 34.834 -1.015 1.00 31.25 92 GLU A N 1
ATOM 656 C CA . GLU A 1 88 ? 44.405 34.845 -0.480 1.00 28.97 92 GLU A CA 1
ATOM 657 C C . GLU A 1 88 ? 44.647 33.716 0.507 1.00 32.42 92 GLU A C 1
ATOM 658 O O . GLU A 1 88 ? 45.791 33.542 0.950 1.00 32.00 92 GLU A O 1
ATOM 664 N N . GLY A 1 89 ? 43.618 32.956 0.867 1.00 27.81 93 GLY A N 1
ATOM 665 C CA . GLY A 1 89 ? 43.770 31.925 1.866 1.00 30.42 93 GLY A CA 1
ATOM 666 C C . GLY A 1 89 ? 43.635 32.393 3.294 1.00 33.90 93 GLY A C 1
ATOM 667 O O . GLY A 1 89 ? 44.170 31.737 4.198 1.00 34.71 93 GLY A O 1
ATOM 668 N N . ALA A 1 90 ? 42.954 33.509 3.536 1.00 28.31 94 ALA A N 1
ATOM 669 C CA . ALA A 1 90 ? 42.665 33.942 4.899 1.00 37.37 94 ALA A CA 1
ATOM 670 C C . ALA A 1 90 ? 41.401 33.251 5.422 1.00 39.88 94 ALA A C 1
ATOM 671 O O . ALA A 1 90 ? 40.639 32.626 4.670 1.00 37.07 94 ALA A O 1
ATOM 673 N N . PRO A 1 91 ? 41.156 33.309 6.732 1.00 40.47 95 PRO A N 1
ATOM 674 C CA . PRO A 1 91 ? 39.915 32.731 7.261 1.00 42.80 95 PRO A CA 1
ATOM 675 C C . PRO A 1 91 ? 38.717 33.571 6.843 1.00 44.68 95 PRO A C 1
ATOM 676 O O . PRO A 1 91 ? 38.706 34.794 7.011 1.00 43.48 95 PRO A O 1
ATOM 680 N N . THR A 1 92 ? 37.722 32.902 6.265 1.00 49.02 96 THR A N 1
ATOM 681 C CA . THR A 1 92 ? 36.426 33.497 5.960 1.00 51.17 96 THR A CA 1
ATOM 682 C C . THR A 1 92 ? 35.374 32.402 6.123 1.00 50.69 96 THR A C 1
ATOM 683 O O . THR A 1 92 ? 35.666 31.313 6.627 1.00 54.13 96 THR A O 1
ATOM 687 N N . ARG A 1 93 ? 34.125 32.705 5.794 1.00 50.77 97 ARG A N 1
ATOM 688 C CA . ARG A 1 93 ? 33.094 31.649 5.893 1.00 47.43 97 ARG A CA 1
ATOM 689 C C . ARG A 1 93 ? 32.133 31.721 4.710 1.00 38.56 97 ARG A C 1
ATOM 690 O O . ARG A 1 93 ? 31.956 32.805 4.170 1.00 43.60 97 ARG A O 1
ATOM 698 N N . PRO A 1 94 ? 31.482 30.602 4.338 1.00 40.26 98 PRO A N 1
ATOM 699 C CA . PRO A 1 94 ? 30.593 30.555 3.179 1.00 39.05 98 PRO A CA 1
ATOM 700 C C . PRO A 1 94 ? 29.454 31.563 3.078 1.00 39.83 98 PRO A C 1
ATOM 701 O O . PRO A 1 94 ? 29.344 32.180 2.067 1.00 39.19 98 PRO A O 1
ATOM 705 N N . GLY A 1 95 ? 28.628 31.655 4.111 1.00 39.49 99 GLY A N 1
ATOM 706 C CA . GLY A 1 95 ? 27.461 32.547 4.097 1.00 36.00 99 GLY A CA 1
ATOM 707 C C . GLY A 1 95 ? 27.782 33.898 3.493 1.00 34.90 99 GLY A C 1
ATOM 708 O O . GLY A 1 95 ? 26.907 34.456 2.834 1.00 36.18 99 GLY A O 1
ATOM 709 N N . LEU A 1 96 ? 28.991 34.399 3.701 1.00 23.25 100 LEU A N 1
ATOM 710 C CA . LEU A 1 96 ? 29.279 35.758 3.195 1.00 26.80 100 LEU A CA 1
ATOM 711 C C . LEU A 1 96 ? 29.354 35.749 1.659 1.00 24.03 100 LEU A C 1
ATOM 712 O O . LEU A 1 96 ? 29.226 36.817 1.079 1.00 24.68 100 LEU A O 1
ATOM 717 N N . LEU A 1 97 ? 29.583 34.588 1.041 1.00 19.15 101 LEU A N 1
ATOM 718 C CA . LEU A 1 97 ? 29.756 34.534 -0.437 1.00 18.88 101 LEU A CA 1
ATOM 719 C C . LEU A 1 97 ? 28.577 33.827 -1.124 1.00 20.39 101 LEU A C 1
ATOM 720 O O . LEU A 1 97 ? 28.479 33.939 -2.338 1.00 19.36 101 LEU A O 1
ATOM 725 N N . ALA A 1 98 ? 27.743 33.126 -0.351 1.00 21.31 102 ALA A N 1
ATOM 726 C CA . ALA A 1 98 ? 26.578 32.482 -0.942 1.00 20.00 102 ALA A CA 1
ATOM 727 C C . ALA A 1 98 ? 25.329 33.338 -0.741 1.00 17.57 102 ALA A C 1
ATOM 728 O O . ALA A 1 98 ? 25.407 34.567 -0.667 1.00 19.53 102 ALA A O 1
ATOM 730 N N . ARG A 1 99 ? 24.168 32.684 -0.716 1.00 16.13 103 ARG A N 1
ATOM 731 C CA . ARG A 1 99 ? 22.885 33.327 -0.467 1.00 18.13 103 ARG A CA 1
ATOM 732 C C . ARG A 1 99 ? 21.903 32.233 -0.128 1.00 16.53 103 ARG A C 1
ATOM 733 O O . ARG A 1 99 ? 22.134 31.072 -0.480 1.00 17.09 103 ARG A O 1
ATOM 741 N N . PRO A 1 100 ? 20.780 32.567 0.515 1.00 18.75 104 PRO A N 1
ATOM 742 C CA . PRO A 1 100 ? 19.832 31.517 0.927 1.00 19.13 104 PRO A CA 1
ATOM 743 C C . PRO A 1 100 ? 19.383 30.656 -0.244 1.00 17.63 104 PRO A C 1
ATOM 744 O O . PRO A 1 100 ? 19.038 31.160 -1.317 1.00 18.76 104 PRO A O 1
ATOM 748 N N . GLY A 1 101 ? 19.339 29.345 -0.010 1.00 16.08 105 GLY A N 1
ATOM 749 C CA . GLY A 1 101 ? 18.938 28.393 -1.032 1.00 17.97 105 GLY A CA 1
ATOM 750 C C . GLY A 1 101 ? 20.057 27.865 -1.911 1.00 15.18 105 GLY A C 1
ATOM 751 O O . GLY A 1 101 ? 19.783 27.077 -2.819 1.00 16.35 105 GLY A O 1
ATOM 752 N N . THR A 1 102 ? 21.301 28.285 -1.677 1.00 15.21 106 THR A N 1
ATOM 753 C CA . THR A 1 102 ? 22.468 27.792 -2.413 1.00 15.87 106 THR A CA 1
ATOM 754 C C . THR A 1 102 ? 23.563 27.400 -1.423 1.00 16.22 106 THR A C 1
ATOM 755 O O . THR A 1 102 ? 23.493 27.719 -0.237 1.00 18.15 106 THR A O 1
ATOM 759 N N . PHE A 1 103 ? 24.618 26.745 -1.930 1.00 15.38 107 PHE A N 1
ATOM 760 C CA . PHE A 1 103 ? 25.809 26.461 -1.136 1.00 15.50 107 PHE A CA 1
ATOM 761 C C . PHE A 1 103 ? 27.030 26.584 -2.038 1.00 19.09 107 PHE A C 1
ATOM 762 O O . PHE A 1 103 ? 26.920 26.541 -3.268 1.00 16.57 107 PHE A O 1
ATOM 770 N N . LEU A 1 104 ? 28.200 26.731 -1.417 1.00 15.28 108 LEU A N 1
ATOM 771 C CA . LEU A 1 104 ? 29.451 26.952 -2.136 1.00 16.51 108 LEU A CA 1
ATOM 772 C C . LEU A 1 104 ? 30.144 25.660 -2.563 1.00 19.32 108 LEU A C 1
ATOM 773 O O . LEU A 1 104 ? 30.201 24.673 -1.817 1.00 18.06 108 LEU A O 1
ATOM 778 N N . LEU A 1 105 ? 30.722 25.693 -3.766 1.00 16.17 109 LEU A N 1
ATOM 779 C CA . LEU A 1 105 ? 31.618 24.616 -4.181 1.00 17.25 109 LEU A CA 1
ATOM 780 C C . LEU A 1 105 ? 32.885 24.588 -3.323 1.00 22.52 109 LEU A C 1
ATOM 781 O O . LEU A 1 105 ? 33.357 23.515 -2.938 1.00 21.87 109 LEU A O 1
ATOM 786 N N . GLY A 1 106 ? 33.436 25.757 -3.003 1.00 20.69 110 GLY A N 1
ATOM 787 C CA . GLY A 1 106 ? 34.770 25.834 -2.445 1.00 26.98 110 GLY A CA 1
ATOM 788 C C . GLY A 1 106 ? 35.771 25.818 -3.586 1.00 26.49 110 GLY A C 1
ATOM 789 O O . GLY A 1 106 ? 35.952 24.791 -4.253 1.00 31.41 110 GLY A O 1
ATOM 790 N N . SER A 1 107 ? 36.369 26.969 -3.870 1.00 28.59 111 SER A N 1
ATOM 791 C CA . SER A 1 107 ? 37.324 27.125 -4.965 1.00 21.77 111 SER A CA 1
ATOM 792 C C . SER A 1 107 ? 37.929 28.508 -4.833 1.00 25.22 111 SER A C 1
ATOM 793 O O . SER A 1 107 ? 37.273 29.508 -5.149 1.00 25.71 111 SER A O 1
ATOM 796 N N . PRO A 1 108 ? 39.171 28.614 -4.366 1.00 25.80 112 PRO A N 1
ATOM 797 C CA . PRO A 1 108 ? 39.754 29.946 -4.179 1.00 22.65 112 PRO A CA 1
ATOM 798 C C . PRO A 1 108 ? 39.816 30.750 -5.451 1.00 22.00 112 PRO A C 1
ATOM 799 O O . PRO A 1 108 ? 39.853 31.984 -5.377 1.00 24.43 112 PRO A O 1
ATOM 803 N N . GLU A 1 109 ? 39.855 30.101 -6.617 1.00 19.73 113 GLU A N 1
ATOM 804 C CA . GLU A 1 109 ? 39.900 30.861 -7.847 1.00 17.06 113 GLU A CA 1
ATOM 805 C C . GLU A 1 109 ? 38.537 31.421 -8.235 1.00 23.12 113 GLU A C 1
ATOM 806 O O . GLU A 1 109 ? 38.477 32.401 -8.968 1.00 24.41 113 GLU A O 1
ATOM 812 N N . MET A 1 110 ? 37.432 30.839 -7.752 1.00 19.02 114 MET A N 1
ATOM 813 C CA . MET A 1 110 ? 36.109 31.411 -7.999 1.00 18.47 114 MET A CA 1
ATOM 814 C C . MET A 1 110 ? 35.320 31.147 -6.729 1.00 21.19 114 MET A C 1
ATOM 815 O O . MET A 1 110 ? 34.521 30.206 -6.635 1.00 20.95 114 MET A O 1
ATOM 820 N N . PRO A 1 111 ? 35.587 31.936 -5.686 1.00 19.03 115 PRO A N 1
ATOM 821 C CA . PRO A 1 111 ? 35.149 31.547 -4.340 1.00 19.64 115 PRO A CA 1
ATOM 822 C C . PRO A 1 111 ? 33.650 31.644 -4.130 1.00 17.83 115 PRO A C 1
ATOM 823 O O . PRO A 1 111 ? 33.146 31.062 -3.158 1.00 19.54 115 PRO A O 1
ATOM 827 N N . ALA A 1 112 ? 32.918 32.314 -5.017 1.00 16.43 116 ALA A N 1
ATOM 828 C CA . ALA A 1 112 ? 31.471 32.375 -4.904 1.00 16.44 116 ALA A CA 1
ATOM 829 C C . ALA A 1 112 ? 30.767 31.360 -5.819 1.00 14.95 116 ALA A C 1
ATOM 830 O O . ALA A 1 112 ? 29.529 31.396 -5.942 1.00 16.91 116 ALA A O 1
ATOM 832 N N . ALA A 1 113 ? 31.516 30.451 -6.453 1.00 15.09 117 ALA A N 1
ATOM 833 C CA . ALA A 1 113 ? 30.878 29.375 -7.217 1.00 14.98 117 ALA A CA 1
ATOM 834 C C . ALA A 1 113 ? 29.878 28.627 -6.343 1.00 16.49 117 ALA A C 1
ATOM 835 O O . ALA A 1 113 ? 30.240 28.131 -5.271 1.00 18.05 117 ALA A O 1
ATOM 837 N N . ALA A 1 114 ? 28.626 28.526 -6.807 1.00 15.89 118 ALA A N 1
ATOM 838 C CA . ALA A 1 114 ? 27.549 28.039 -5.952 1.00 16.47 118 ALA A CA 1
ATOM 839 C C . ALA A 1 114 ? 26.600 27.114 -6.718 1.00 17.00 118 ALA A C 1
ATOM 840 O O . ALA A 1 114 ? 26.553 27.112 -7.956 1.00 16.88 118 ALA A O 1
ATOM 842 N N . LEU A 1 115 ? 25.828 26.345 -5.942 1.00 16.22 119 LEU A N 1
ATOM 843 C CA . LEU A 1 115 ? 24.933 25.299 -6.410 1.00 16.78 119 LEU A CA 1
ATOM 844 C C . LEU A 1 115 ? 23.698 25.243 -5.515 1.00 16.81 119 LEU A C 1
ATOM 845 O O . LEU A 1 115 ? 23.726 25.694 -4.372 1.00 14.70 119 LEU A O 1
ATOM 850 N N . SER A 1 116 ? 22.618 24.652 -6.037 1.00 15.45 120 SER A N 1
ATOM 851 C CA . SER A 1 116 ? 21.417 24.358 -5.255 1.00 15.23 120 SER A CA 1
ATOM 852 C C . SER A 1 116 ? 21.090 22.876 -5.395 1.00 16.83 120 SER A C 1
ATOM 853 O O . SER A 1 116 ? 21.254 22.308 -6.482 1.00 17.52 120 SER A O 1
ATOM 856 N N . THR A 1 117 ? 20.573 22.259 -4.324 1.00 15.26 121 THR A N 1
ATOM 857 C CA . THR A 1 117 ? 20.181 20.845 -4.366 1.00 13.67 121 THR A CA 1
ATOM 858 C C . THR A 1 117 ? 18.762 20.701 -3.803 1.00 18.04 121 THR A C 1
ATOM 859 O O . THR A 1 117 ? 18.567 20.668 -2.579 1.00 18.34 121 THR A O 1
ATOM 863 N N . ASN A 1 118 ? 17.777 20.607 -4.695 1.00 17.79 122 ASN A N 1
ATOM 864 C CA . ASN A 1 118 ? 16.358 20.480 -4.333 1.00 16.17 122 ASN A CA 1
ATOM 865 C C . ASN A 1 118 ? 15.565 20.220 -5.601 1.00 18.29 122 ASN A C 1
ATOM 866 O O . ASN A 1 118 ? 16.030 20.494 -6.717 1.00 16.33 122 ASN A O 1
ATOM 871 N N . VAL A 1 119 ? 14.352 19.697 -5.421 1.00 17.07 123 VAL A N 1
ATOM 872 C CA . VAL A 1 119 ? 13.428 19.596 -6.553 1.00 15.85 123 VAL A CA 1
ATOM 873 C C . VAL A 1 119 ? 13.136 21.009 -7.032 1.00 17.83 123 VAL A C 1
ATOM 874 O O . VAL A 1 119 ? 12.716 21.872 -6.249 1.00 18.27 123 VAL A O 1
ATOM 878 N N . GLY A 1 120 ? 13.394 21.265 -8.327 1.00 17.87 124 GLY A N 1
ATOM 879 C CA . GLY A 1 120 ? 13.301 22.597 -8.888 1.00 16.84 124 GLY A CA 1
ATOM 880 C C . GLY A 1 120 ? 14.641 23.269 -9.104 1.00 16.41 124 GLY A C 1
ATOM 881 O O . GLY A 1 120 ? 14.699 24.315 -9.785 1.00 17.06 124 GLY A O 1
ATOM 882 N N . GLY A 1 121 ? 15.711 22.718 -8.541 1.00 15.84 125 GLY A N 1
ATOM 883 C CA . GLY A 1 121 ? 17.034 23.336 -8.626 1.00 16.08 125 GLY A CA 1
ATOM 884 C C . GLY A 1 121 ? 17.061 24.796 -8.242 1.00 19.47 125 GLY A C 1
ATOM 885 O O . GLY A 1 121 ? 16.338 25.262 -7.342 1.00 16.12 125 GLY A O 1
ATOM 886 N N . MET A 1 122 ? 17.950 25.540 -8.898 1.00 15.26 126 MET A N 1
ATOM 887 C CA . MET A 1 122 ? 17.935 26.978 -8.651 1.00 16.57 126 MET A CA 1
ATOM 888 C C . MET A 1 122 ? 16.664 27.640 -9.167 1.00 16.13 126 MET A C 1
ATOM 889 O O . MET A 1 122 ? 16.336 28.757 -8.745 1.00 18.99 126 MET A O 1
ATOM 894 N N . GLY A 1 123 ? 15.915 26.947 -10.024 1.00 17.17 127 GLY A N 1
ATOM 895 C CA . GLY A 1 123 ? 14.611 27.428 -10.501 1.00 18.57 127 GLY A CA 1
ATOM 896 C C . GLY A 1 123 ? 13.546 27.551 -9.420 1.00 19.02 127 GLY A C 1
ATOM 897 O O . GLY A 1 123 ? 12.505 28.157 -9.687 1.00 19.18 127 GLY A O 1
ATOM 898 N N . ALA A 1 124 ? 13.751 26.978 -8.223 1.00 16.57 128 ALA A N 1
ATOM 899 C CA . ALA A 1 124 ? 12.842 27.254 -7.112 1.00 15.59 128 ALA A CA 1
ATOM 900 C C . ALA A 1 124 ? 13.261 28.500 -6.339 1.00 17.35 128 ALA A C 1
ATOM 901 O O . ALA A 1 124 ? 12.592 28.873 -5.367 1.00 18.93 128 ALA A O 1
ATOM 903 N N . HIS A 1 125 ? 14.356 29.152 -6.758 1.00 18.30 129 HIS A N 1
ATOM 904 C CA . HIS A 1 125 ? 14.953 30.277 -6.044 1.00 15.84 129 HIS A CA 1
ATOM 905 C C . HIS A 1 125 ? 15.183 31.520 -6.899 1.00 17.90 129 HIS A C 1
ATOM 906 O O . HIS A 1 125 ? 15.318 32.616 -6.341 1.00 16.90 129 HIS A O 1
ATOM 913 N N . TRP A 1 126 ? 15.216 31.394 -8.216 1.00 16.16 130 TRP A N 1
ATOM 914 C CA . TRP A 1 126 ? 15.742 32.422 -9.099 1.00 15.68 130 TRP A CA 1
ATOM 915 C C . TRP A 1 126 ? 14.797 33.613 -9.199 1.00 20.40 130 TRP A C 1
ATOM 916 O O . TRP A 1 126 ? 13.614 33.555 -8.818 1.00 19.22 130 TRP A O 1
ATOM 927 N N . THR A 1 127 ? 15.340 34.715 -9.716 1.00 19.28 131 THR A N 1
ATOM 928 C CA . THR A 1 127 ? 14.591 35.962 -9.806 1.00 18.68 131 THR A CA 1
ATOM 929 C C . THR A 1 127 ? 14.071 36.231 -11.234 1.00 17.36 131 THR A C 1
ATOM 930 O O . THR A 1 127 ? 13.666 37.358 -11.539 1.00 21.18 131 THR A O 1
ATOM 934 N N . CYS A 1 128 ? 14.077 35.205 -12.099 1.00 16.41 132 CYS A N 1
ATOM 935 C CA . CYS A 1 128 ? 13.169 35.076 -13.242 1.00 19.53 132 CYS A CA 1
ATOM 936 C C . CYS A 1 128 ? 13.459 36.026 -14.410 1.00 19.15 132 CYS A C 1
ATOM 937 O O . CYS A 1 128 ? 12.614 36.176 -15.304 1.00 18.27 132 CYS A O 1
ATOM 940 N N . ALA A 1 129 ? 14.635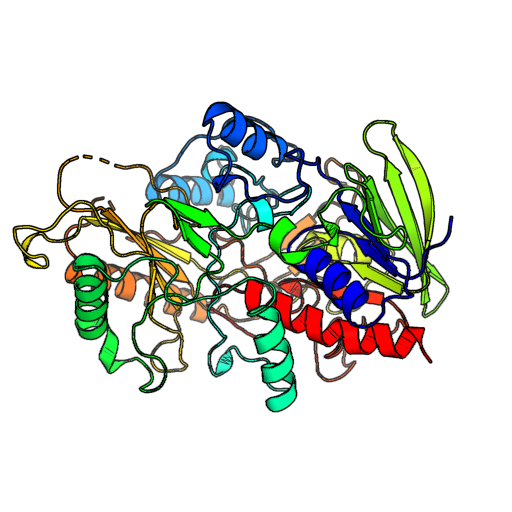 36.661 -14.474 1.00 19.12 133 ALA A N 1
ATOM 941 C CA . ALA A 1 129 ? 14.957 37.536 -15.612 1.00 16.86 133 ALA A CA 1
ATOM 942 C C . ALA A 1 129 ? 15.309 36.719 -16.855 1.00 18.76 133 ALA A C 1
ATOM 943 O O . ALA A 1 129 ? 16.169 35.827 -16.803 1.00 17.34 133 ALA A O 1
ATOM 945 N N . CYS A 1 130 ? 14.661 37.045 -17.979 1.00 18.09 134 CYS A N 1
ATOM 946 C CA . CYS A 1 130 ? 14.702 36.219 -19.187 1.00 18.26 134 CYS A CA 1
ATOM 947 C C . CYS A 1 130 ? 14.944 37.070 -20.433 1.00 19.07 134 CYS A C 1
ATOM 948 O O . CYS A 1 130 ? 14.144 37.042 -21.373 1.00 18.39 134 CYS A O 1
ATOM 951 N N . PRO A 1 131 ? 16.047 37.811 -20.486 1.00 16.49 135 PRO A N 1
ATOM 952 C CA . PRO A 1 131 ? 16.357 38.606 -21.704 1.00 17.57 135 PRO A CA 1
ATOM 953 C C . PRO A 1 131 ? 16.763 37.713 -22.860 1.00 21.27 135 PRO A C 1
ATOM 954 O O . PRO A 1 131 ? 17.456 36.703 -22.658 1.00 19.80 135 PRO A O 1
ATOM 958 N N . PRO A 1 132 ? 16.387 38.067 -24.098 1.00 20.75 136 PRO A N 1
ATOM 959 C CA . PRO A 1 132 ? 16.939 37.370 -25.252 1.00 17.88 136 PRO A CA 1
ATOM 960 C C . PRO A 1 132 ? 18.390 37.747 -25.481 1.00 19.42 136 PRO A C 1
ATOM 961 O O . PRO A 1 132 ? 18.810 38.883 -25.184 1.00 20.26 136 PRO A O 1
ATOM 965 N N . PRO A 1 133 ? 19.193 36.834 -26.035 1.00 21.08 137 PRO A N 1
ATOM 966 C CA . PRO A 1 133 ? 20.598 37.157 -26.321 1.00 19.48 137 PRO A CA 1
ATOM 967 C C . PRO A 1 133 ? 20.737 38.195 -27.432 1.00 20.68 137 PRO A C 1
ATOM 968 O O . PRO A 1 133 ? 19.959 38.214 -28.389 1.00 21.66 137 PRO A O 1
ATOM 972 N N . GLY A 1 134 ? 21.745 39.049 -27.288 1.00 19.06 138 GLY A N 1
ATOM 973 C CA . GLY A 1 134 ? 22.080 40.059 -28.274 1.00 24.10 138 GLY A CA 1
ATOM 974 C C . GLY A 1 134 ? 22.930 39.505 -29.401 1.00 22.68 138 GLY A C 1
ATOM 975 O O . GLY A 1 134 ? 23.122 38.297 -29.549 1.00 19.66 138 GLY A O 1
ATOM 976 N N . ASN A 1 135 ? 23.485 40.431 -30.198 1.00 21.11 139 ASN A N 1
ATOM 977 C CA . ASN A 1 135 ? 23.976 40.044 -31.523 1.00 22.53 139 ASN A CA 1
ATOM 978 C C . ASN A 1 135 ? 25.138 39.059 -31.443 1.00 20.24 139 ASN A C 1
ATOM 979 O O . ASN A 1 135 ? 25.115 38.019 -32.107 1.00 23.10 139 ASN A O 1
ATOM 984 N N . THR A 1 136 ? 26.162 39.351 -30.632 1.00 19.93 140 THR A N 1
ATOM 985 C CA . THR A 1 136 ? 27.286 38.424 -30.513 1.00 20.29 140 THR A CA 1
ATOM 986 C C . THR A 1 136 ? 27.053 37.345 -29.465 1.00 20.03 140 THR A C 1
ATOM 987 O O . THR A 1 136 ? 27.862 36.415 -29.364 1.00 20.73 140 THR A O 1
ATOM 991 N N . GLU A 1 137 ? 25.974 37.455 -28.686 1.00 17.37 141 GLU A N 1
ATOM 992 C CA . GLU A 1 137 ? 25.631 36.419 -27.712 1.00 19.71 141 GLU A CA 1
ATOM 993 C C . GLU A 1 137 ? 24.937 35.241 -28.375 1.00 18.68 141 GLU A C 1
ATOM 994 O O . GLU A 1 137 ? 25.112 34.091 -27.948 1.00 18.07 141 GLU A O 1
ATOM 1000 N N . ARG A 1 138 ? 24.166 35.516 -29.425 1.00 18.82 142 ARG A N 1
ATOM 1001 C CA . ARG A 1 138 ? 23.395 34.488 -30.102 1.00 19.87 142 ARG A CA 1
ATOM 1002 C C . ARG A 1 138 ? 24.308 33.394 -30.647 1.00 19.43 142 ARG A C 1
ATOM 1003 O O . ARG A 1 138 ? 25.424 33.648 -31.122 1.00 20.87 142 ARG A O 1
ATOM 1011 N N . ILE A 1 139 ? 23.828 32.160 -30.566 1.00 21.36 143 ILE A N 1
ATOM 1012 C CA . ILE A 1 139 ? 24.574 31.018 -31.082 1.00 17.09 143 ILE A CA 1
ATOM 1013 C C . ILE A 1 139 ? 24.345 30.961 -32.588 1.00 18.34 143 ILE A C 1
ATOM 1014 O O . ILE A 1 139 ? 23.270 30.561 -33.048 1.00 21.25 143 ILE A O 1
ATOM 1019 N N . GLY A 1 140 ? 25.371 31.334 -33.350 1.00 21.89 144 GLY A N 1
ATOM 1020 C CA . GLY A 1 140 ? 25.162 31.675 -34.746 1.00 24.46 144 GLY A CA 1
ATOM 1021 C C . GLY A 1 140 ? 24.844 30.500 -35.647 1.00 27.99 144 GLY A C 1
ATOM 1022 O O . GLY A 1 140 ? 24.160 30.667 -36.664 1.00 24.58 144 GLY A O 1
ATOM 1023 N N . PHE A 1 141 ? 25.333 29.309 -35.314 1.00 22.67 145 PHE A N 1
ATOM 1024 C CA . PHE A 1 141 ? 25.106 28.171 -36.197 1.00 25.00 145 PHE A CA 1
ATOM 1025 C C . PHE A 1 141 ? 23.743 27.508 -35.999 1.00 26.40 145 PHE A C 1
ATOM 1026 O O . PHE A 1 141 ? 23.435 26.560 -36.730 1.00 24.15 145 PHE A O 1
ATOM 1034 N N . ILE A 1 142 ? 22.927 27.953 -35.040 1.00 19.55 146 ILE A N 1
ATOM 1035 C CA . ILE A 1 142 ? 21.528 27.524 -35.019 1.00 19.72 146 ILE A CA 1
ATOM 1036 C C . ILE A 1 142 ? 20.745 28.379 -36.012 1.00 22.65 146 ILE A C 1
ATOM 1037 O O . ILE A 1 142 ? 20.686 29.607 -35.855 1.00 21.23 146 ILE A O 1
ATOM 1042 N N . PRO A 1 143 ? 20.155 27.790 -37.053 1.00 20.57 147 PRO A N 1
ATOM 1043 C CA . PRO A 1 143 ? 19.410 28.597 -38.025 1.00 24.23 147 PRO A CA 1
ATOM 1044 C C . PRO A 1 143 ? 18.414 29.522 -37.340 1.00 22.89 147 PRO A C 1
ATOM 1045 O O . PRO A 1 143 ? 17.695 29.121 -36.425 1.00 21.97 147 PRO A O 1
ATOM 1049 N N . GLU A 1 144 ? 18.373 30.772 -37.814 1.00 22.28 148 GLU A N 1
ATOM 1050 C CA . GLU A 1 144 ? 17.578 31.825 -37.186 1.00 24.78 148 GLU A CA 1
ATOM 1051 C C . GLU A 1 144 ? 16.135 31.406 -36.944 1.00 25.51 148 GLU A C 1
ATOM 1052 O O . GLU A 1 144 ? 15.588 31.631 -35.857 1.00 23.16 148 GLU A O 1
ATOM 1058 N N . GLU A 1 145 ? 15.473 30.845 -37.962 1.00 22.92 149 GLU A N 1
ATOM 1059 C CA . GLU A 1 145 ? 14.060 30.524 -37.783 1.00 25.34 149 GLU A CA 1
ATOM 1060 C C . GLU A 1 145 ? 13.873 29.392 -36.771 1.00 22.76 149 GLU A C 1
ATOM 1061 O O . GLU A 1 145 ? 12.854 29.341 -36.067 1.00 23.54 149 GLU A O 1
ATOM 1067 N N . GLU A 1 146 ? 14.846 28.482 -36.678 1.00 22.39 150 GLU A N 1
ATOM 1068 C CA . GLU A 1 146 ? 14.755 27.390 -35.720 1.00 21.30 150 GLU A CA 1
ATOM 1069 C C . GLU A 1 146 ? 15.051 27.884 -34.316 1.00 21.72 150 GLU A C 1
ATOM 1070 O O . GLU A 1 146 ? 14.432 27.424 -33.351 1.00 22.31 150 GLU A O 1
ATOM 1076 N N . TRP A 1 147 ? 15.989 28.823 -34.192 1.00 20.06 151 TRP A N 1
ATOM 1077 C CA . TRP A 1 147 ? 16.225 29.462 -32.899 1.00 21.61 151 TRP A CA 1
ATOM 1078 C C . TRP A 1 147 ? 14.969 30.176 -32.428 1.00 24.89 151 TRP A C 1
ATOM 1079 O O . TRP A 1 147 ? 14.520 29.999 -31.283 1.00 22.27 151 TRP A O 1
ATOM 1090 N N . GLN A 1 148 ? 14.350 30.954 -33.323 1.00 22.93 152 GLN A N 1
ATOM 1091 C CA . GLN A 1 148 ? 13.167 31.713 -32.935 1.00 22.03 152 GLN A CA 1
ATOM 1092 C C . GLN A 1 148 ? 12.027 30.798 -32.514 1.00 22.71 152 GLN A C 1
ATOM 1093 O O . GLN A 1 148 ? 11.306 31.108 -31.566 1.00 23.69 152 GLN A O 1
ATOM 1099 N N . ALA A 1 149 ? 11.847 29.660 -33.191 1.00 22.93 153 ALA A N 1
ATOM 1100 C CA . ALA A 1 149 ? 10.785 28.734 -32.791 1.00 24.14 153 ALA A CA 1
ATOM 1101 C C . ALA A 1 149 ? 11.051 28.182 -31.396 1.00 23.64 153 ALA A C 1
ATOM 1102 O O . ALA A 1 149 ? 10.152 28.124 -30.547 1.00 20.65 153 ALA A O 1
ATOM 1104 N N . ALA A 1 150 ? 12.288 27.754 -31.144 1.00 22.26 154 ALA A N 1
ATOM 1105 C CA . ALA A 1 150 ? 12.599 27.218 -29.820 1.00 21.46 154 ALA A CA 1
ATOM 1106 C C . ALA A 1 150 ? 12.497 28.299 -28.750 1.00 21.19 154 ALA A C 1
ATOM 1107 O O . ALA A 1 150 ? 11.994 28.038 -27.647 1.00 20.64 154 ALA A O 1
ATOM 1109 N N . PHE A 1 151 ? 12.978 29.512 -29.047 1.00 19.10 155 PHE A N 1
ATOM 1110 C CA . PHE A 1 151 ? 12.934 30.594 -28.068 1.00 21.21 155 PHE A CA 1
ATOM 1111 C C . PHE A 1 151 ? 11.496 31.011 -27.763 1.00 21.83 155 PHE A C 1
ATOM 1112 O O . PHE A 1 151 ? 11.152 31.274 -26.603 1.00 20.02 155 PHE A O 1
ATOM 1120 N N . ASP A 1 152 ? 10.632 31.058 -28.786 1.00 20.50 156 ASP A N 1
ATOM 1121 C CA . ASP A 1 152 ? 9.218 31.332 -28.536 1.00 22.19 156 ASP A CA 1
ATOM 1122 C C . ASP A 1 152 ? 8.604 30.290 -27.607 1.00 21.89 156 ASP A C 1
ATOM 1123 O O . ASP A 1 152 ? 7.849 30.636 -26.693 1.00 22.08 156 ASP A O 1
ATOM 1128 N N . GLU A 1 153 ? 8.918 29.008 -27.819 1.00 21.92 157 GLU A N 1
ATOM 1129 C CA . GLU A 1 153 ? 8.355 27.982 -26.945 1.00 23.74 157 GLU A CA 1
ATOM 1130 C C . GLU A 1 153 ? 8.886 28.133 -25.516 1.00 22.16 157 GLU A C 1
ATOM 1131 O O . GLU A 1 153 ? 8.122 28.016 -24.546 1.00 23.80 157 GLU A O 1
ATOM 1137 N N . ALA A 1 154 ? 10.182 28.437 -25.365 1.00 19.98 158 ALA A N 1
ATOM 1138 C CA . ALA A 1 154 ? 10.745 28.666 -24.032 1.00 18.01 158 ALA A CA 1
ATOM 1139 C C . ALA A 1 154 ? 9.985 29.758 -23.297 1.00 19.32 158 ALA A C 1
ATOM 1140 O O . ALA A 1 154 ? 9.628 29.618 -22.122 1.00 21.41 158 ALA A O 1
ATOM 1142 N N . ASN A 1 155 ? 9.757 30.873 -23.970 1.00 20.38 159 ASN A N 1
ATOM 1143 C CA . ASN A 1 155 ? 9.048 31.981 -23.348 1.00 20.13 159 ASN A CA 1
ATOM 1144 C C . ASN A 1 155 ? 7.622 31.592 -23.013 1.00 23.97 159 ASN A C 1
ATOM 1145 O O . ASN A 1 155 ? 7.085 32.012 -21.978 1.00 21.42 159 ASN A O 1
ATOM 1150 N N . ARG A 1 156 ? 6.987 30.806 -23.893 1.00 25.10 160 ARG A N 1
ATOM 1151 C CA A ARG A 1 156 ? 5.629 30.341 -23.615 0.58 24.11 160 ARG A CA 1
ATOM 1152 C CA B ARG A 1 156 ? 5.636 30.325 -23.633 0.42 24.12 160 ARG A CA 1
ATOM 1153 C C . ARG A 1 156 ? 5.602 29.459 -22.373 1.00 24.61 160 ARG A C 1
ATOM 1154 O O . ARG A 1 156 ? 4.773 29.663 -21.477 1.00 25.34 160 ARG A O 1
ATOM 1169 N N . LEU A 1 157 ? 6.519 28.488 -22.287 1.00 24.16 161 LEU A N 1
ATOM 1170 C CA . LEU A 1 157 ? 6.544 27.580 -21.145 1.00 24.33 161 LEU A CA 1
ATOM 1171 C C . LEU A 1 157 ? 6.666 28.335 -19.828 1.00 25.23 161 LEU A C 1
ATOM 1172 O O . LEU A 1 157 ? 6.030 27.962 -18.836 1.00 26.59 161 LEU A O 1
ATOM 1177 N N . LEU A 1 158 ? 7.497 29.384 -19.781 1.00 19.98 162 LEU A N 1
ATOM 1178 C CA . LEU A 1 158 ? 7.761 30.087 -18.524 1.00 23.23 162 LEU A CA 1
ATOM 1179 C C . LEU A 1 158 ? 6.845 31.277 -18.273 1.00 22.59 162 LEU A C 1
ATOM 1180 O O . LEU A 1 158 ? 6.926 31.884 -17.193 1.00 24.10 162 LEU A O 1
ATOM 1185 N N . GLY A 1 159 ? 5.990 31.633 -19.228 1.00 23.20 163 GLY A N 1
ATOM 1186 C CA . GLY A 1 159 ? 5.120 32.781 -19.042 1.00 21.99 163 GLY A CA 1
ATOM 1187 C C . GLY A 1 159 ? 5.823 34.111 -19.098 1.00 24.62 163 GLY A C 1
ATOM 1188 O O . GLY A 1 159 ? 5.379 35.067 -18.451 1.00 21.40 163 GLY A O 1
ATOM 1189 N N . VAL A 1 160 ? 6.914 34.211 -19.867 1.00 21.17 164 VAL A N 1
ATOM 1190 C CA . VAL A 1 160 ? 7.711 35.432 -19.857 1.00 20.62 164 VAL A CA 1
ATOM 1191 C C . VAL A 1 160 ? 6.889 36.599 -20.382 1.00 23.11 164 VAL A C 1
ATOM 1192 O O . VAL A 1 160 ? 6.154 36.467 -21.369 1.00 23.99 164 VAL A O 1
ATOM 1196 N N . THR A 1 161 ? 7.026 37.752 -19.728 1.00 22.20 165 THR A N 1
ATOM 1197 C CA . THR A 1 161 ? 6.278 38.955 -20.078 1.00 24.01 165 THR A CA 1
ATOM 1198 C C . THR A 1 161 ? 7.057 40.194 -19.653 1.00 25.24 165 THR A C 1
ATOM 1199 O O . THR A 1 161 ? 7.763 40.193 -18.637 1.00 24.91 165 THR A O 1
ATOM 1203 N N . GLN A 1 162 ? 6.905 41.266 -20.425 1.00 23.97 166 GLN A N 1
ATOM 1204 C CA . GLN A 1 162 ? 7.437 42.565 -20.043 1.00 25.52 166 GLN A CA 1
ATOM 1205 C C . GLN A 1 162 ? 6.440 43.391 -19.239 1.00 27.65 166 GLN A C 1
ATOM 1206 O O . GLN A 1 162 ? 6.714 44.554 -18.937 1.00 26.10 166 GLN A O 1
ATOM 1212 N N . GLN A 1 163 ? 5.305 42.804 -18.853 1.00 25.08 167 GLN A N 1
ATOM 1213 C CA . GLN A 1 163 ? 4.369 43.459 -17.945 1.00 28.33 167 GLN A CA 1
ATOM 1214 C C . GLN A 1 163 ? 4.245 42.697 -16.632 1.00 28.35 167 GLN A C 1
ATOM 1215 O O . GLN A 1 163 ? 3.163 42.637 -16.040 1.00 25.79 167 GLN A O 1
ATOM 1221 N N . ALA A 1 164 ? 5.342 42.100 -16.181 1.00 28.43 168 ALA A N 1
ATOM 1222 C CA . ALA A 1 164 ? 5.322 41.399 -14.905 1.00 26.60 168 ALA A CA 1
ATOM 1223 C C . ALA A 1 164 ? 4.973 42.332 -13.753 1.00 27.24 168 ALA A C 1
ATOM 1224 O O . ALA A 1 164 ? 4.350 41.898 -12.778 1.00 30.27 168 ALA A O 1
ATOM 1226 N N . TYR A 1 165 ? 5.403 43.605 -13.820 1.00 24.13 169 TYR A N 1
ATOM 1227 C CA . TYR A 1 165 ? 5.081 44.661 -12.867 1.00 26.30 169 TYR A CA 1
ATOM 1228 C C . TYR A 1 165 ? 4.147 45.690 -13.505 1.00 29.60 169 TYR A C 1
ATOM 1229 O O . TYR A 1 165 ? 4.204 45.919 -14.721 1.00 29.58 169 TYR A O 1
ATOM 1238 N N . PRO A 1 166 ? 3.301 46.351 -12.716 1.00 30.14 170 PRO A N 1
ATOM 1239 C CA . PRO A 1 166 ? 2.469 47.418 -13.278 1.00 33.92 170 PRO A CA 1
ATOM 1240 C C . PRO A 1 166 ? 3.338 48.533 -13.830 1.00 35.62 170 PRO A C 1
ATOM 1241 O O . PRO A 1 166 ? 4.488 48.719 -13.433 1.00 36.58 170 PRO A O 1
ATOM 1245 N N . GLU A 1 167 ? 2.783 49.285 -14.771 1.00 37.56 171 GLU A N 1
ATOM 1246 C CA . GLU A 1 167 ? 3.460 50.495 -15.208 1.00 37.50 171 GLU A CA 1
ATOM 1247 C C . GLU A 1 167 ? 3.221 51.577 -14.163 1.00 38.53 171 GLU A C 1
ATOM 1248 O O . GLU A 1 167 ? 2.079 51.820 -13.765 1.00 39.92 171 GLU A O 1
ATOM 1254 N N . THR A 1 168 ? 4.298 52.191 -13.681 1.00 35.45 172 THR A N 1
ATOM 1255 C CA . THR A 1 168 ? 4.209 53.169 -12.612 1.00 37.49 172 THR A CA 1
ATOM 1256 C C . THR A 1 168 ? 5.039 54.390 -12.972 1.00 42.23 172 THR A C 1
ATOM 1257 O O . THR A 1 168 ? 5.776 54.408 -13.965 1.00 38.85 172 THR A O 1
ATOM 1261 N N . ASP A 1 169 ? 4.909 55.419 -12.128 1.00 40.82 173 ASP A N 1
ATOM 1262 C CA . ASP A 1 169 ? 5.733 56.607 -12.286 1.00 43.11 173 ASP A CA 1
ATOM 1263 C C . ASP A 1 169 ? 7.208 56.269 -12.108 1.00 38.99 173 ASP A C 1
ATOM 1264 O O . ASP A 1 169 ? 8.057 56.740 -12.879 1.00 36.84 173 ASP A O 1
ATOM 1269 N N . ALA A 1 170 ? 7.527 55.460 -11.092 1.00 39.55 174 ALA A N 1
ATOM 1270 C CA . ALA A 1 170 ? 8.908 55.049 -10.873 1.00 34.77 174 ALA A CA 1
ATOM 1271 C C . ALA A 1 170 ? 9.470 54.364 -12.112 1.00 31.06 174 ALA A C 1
ATOM 1272 O O . ALA A 1 170 ? 10.581 54.673 -12.557 1.00 33.76 174 ALA A O 1
ATOM 1274 N N . ALA A 1 171 ? 8.701 53.441 -12.694 1.00 30.13 175 ALA A N 1
ATOM 1275 C CA . ALA A 1 171 ? 9.178 52.712 -13.864 1.00 34.23 175 ALA A CA 1
ATOM 1276 C C . ALA A 1 171 ? 9.533 53.664 -15.001 1.00 36.31 175 ALA A C 1
ATOM 1277 O O . ALA A 1 171 ? 10.631 53.588 -15.569 1.00 32.57 175 ALA A O 1
ATOM 1279 N N . ARG A 1 172 ? 8.617 54.577 -15.345 1.00 34.32 176 ARG A N 1
ATOM 1280 C CA . ARG A 1 172 ? 8.888 55.490 -16.453 1.00 35.85 176 ARG A CA 1
ATOM 1281 C C . ARG A 1 172 ? 10.073 56.396 -16.145 1.00 35.49 176 ARG A C 1
ATOM 1282 O O . ARG A 1 172 ? 10.904 56.669 -17.021 1.00 35.66 176 ARG A O 1
ATOM 1290 N N . ALA A 1 173 ? 10.177 56.857 -14.897 1.00 32.41 177 ALA A N 1
ATOM 1291 C CA . ALA A 1 173 ? 11.275 57.733 -14.518 1.00 35.35 177 ALA A CA 1
ATOM 1292 C C . ALA A 1 173 ? 12.609 57.004 -14.523 1.00 34.41 177 ALA A C 1
ATOM 1293 O O . ALA A 1 173 ? 13.642 57.610 -14.837 1.00 34.41 177 ALA A O 1
ATOM 1295 N N . ILE A 1 174 ? 12.618 55.716 -14.169 1.00 31.06 178 ILE A N 1
ATOM 1296 C CA . ILE A 1 174 ? 13.882 54.984 -14.163 1.00 31.22 178 ILE A CA 1
ATOM 1297 C C . ILE A 1 174 ? 14.348 54.727 -15.592 1.00 29.24 178 ILE A C 1
ATOM 1298 O O . ILE A 1 174 ? 15.527 54.916 -15.917 1.00 31.86 178 ILE A O 1
ATOM 1303 N N . ARG A 1 175 ? 13.431 54.311 -16.471 1.00 30.36 179 ARG A N 1
ATOM 1304 C CA . ARG A 1 175 ? 13.817 54.065 -17.860 1.00 29.01 179 ARG A CA 1
ATOM 1305 C C . ARG A 1 175 ? 14.299 55.345 -18.526 1.00 33.56 179 ARG A C 1
ATOM 1306 O O . ARG A 1 175 ? 15.302 55.339 -19.251 1.00 33.37 179 ARG A O 1
ATOM 1314 N N . GLN A 1 176 ? 13.600 56.456 -18.283 1.00 33.53 180 GLN A N 1
ATOM 1315 C CA . GLN A 1 176 ? 14.006 57.733 -18.863 1.00 35.55 180 GLN A CA 1
ATOM 1316 C C . GLN A 1 176 ? 15.393 58.149 -18.381 1.00 36.13 180 GLN A C 1
ATOM 1317 O O . GLN A 1 176 ? 16.239 58.577 -19.176 1.00 37.25 180 GLN A O 1
ATOM 1323 N N . ALA A 1 177 ? 15.639 58.046 -17.071 1.00 35.10 181 ALA A N 1
ATOM 1324 C CA . ALA A 1 177 ? 16.954 58.390 -16.540 1.00 33.10 181 ALA A CA 1
ATOM 1325 C C . ALA A 1 177 ? 18.042 57.506 -17.141 1.00 32.63 181 ALA A C 1
ATOM 1326 O O . ALA A 1 177 ? 19.161 57.970 -17.391 1.00 30.85 181 ALA A O 1
ATOM 1328 N N . LEU A 1 178 ? 17.736 56.227 -17.375 1.00 30.23 182 LEU A N 1
ATOM 1329 C CA . LEU A 1 178 ? 18.736 55.328 -17.946 1.00 28.86 182 LEU A CA 1
ATOM 1330 C C . LEU A 1 178 ? 19.008 55.649 -19.420 1.00 32.37 182 LEU A C 1
ATOM 1331 O O . LEU A 1 178 ? 20.168 55.651 -19.849 1.00 32.62 182 LEU A O 1
ATOM 1336 N N . MET A 1 179 ? 17.951 55.907 -20.208 1.00 32.89 183 MET A N 1
ATOM 1337 C CA . MET A 1 179 ? 18.117 56.396 -21.584 1.00 32.76 183 MET A CA 1
ATOM 1338 C C . MET A 1 179 ? 18.968 57.664 -21.640 1.00 36.25 183 MET A C 1
ATOM 1339 O O . MET A 1 179 ? 19.861 57.793 -22.482 1.00 37.29 183 MET A O 1
ATOM 1344 N N . GLY A 1 180 ? 18.697 58.626 -20.756 1.00 36.80 184 GLY A N 1
ATOM 1345 C CA . GLY A 1 180 ? 19.567 59.786 -20.662 1.00 36.05 184 GLY A CA 1
ATOM 1346 C C . GLY A 1 180 ? 21.021 59.410 -20.468 1.00 40.04 184 GLY A C 1
ATOM 1347 O O . GLY A 1 180 ? 21.915 60.019 -21.058 1.00 36.49 184 GLY A O 1
ATOM 1348 N N . ALA A 1 181 ? 21.279 58.386 -19.649 1.00 35.32 185 ALA A N 1
ATOM 1349 C CA . ALA A 1 181 ? 22.652 58.004 -19.336 1.00 35.46 185 ALA A CA 1
ATOM 1350 C C . ALA A 1 181 ? 23.297 57.164 -20.439 1.00 37.65 185 ALA A C 1
ATOM 1351 O O . ALA A 1 181 ? 24.476 57.358 -20.758 1.00 38.80 185 ALA A O 1
ATOM 1353 N N . PHE A 1 182 ? 22.557 56.223 -21.029 1.00 35.22 186 PHE A N 1
ATOM 1354 C CA . PHE A 1 182 ? 23.159 55.203 -21.877 1.00 36.66 186 PHE A CA 1
ATOM 1355 C C . PHE A 1 182 ? 22.665 55.209 -23.316 1.00 38.67 186 PHE A C 1
ATOM 1356 O O . PHE A 1 182 ? 23.217 54.471 -24.141 1.00 38.26 186 PHE A O 1
ATOM 1364 N N . GLY A 1 183 ? 21.647 56.002 -23.642 1.00 40.09 187 GLY A N 1
ATOM 1365 C CA . GLY A 1 183 ? 21.011 55.872 -24.940 1.00 37.08 187 GLY A CA 1
ATOM 1366 C C . GLY A 1 183 ? 21.983 55.918 -26.098 1.00 37.63 187 GLY A C 1
ATOM 1367 O O . GLY A 1 183 ? 21.787 55.231 -27.101 1.00 40.01 187 GLY A O 1
ATOM 1368 N N . GLU A 1 184 ? 23.052 56.710 -25.973 1.00 42.75 188 GLU A N 1
ATOM 1369 C CA . GLU A 1 184 ? 23.976 56.904 -27.091 1.00 42.46 188 GLU A CA 1
ATOM 1370 C C . GLU A 1 184 ? 24.740 55.636 -27.443 1.00 41.66 188 GLU A C 1
ATOM 1371 O O . GLU A 1 184 ? 25.218 55.518 -28.577 1.00 42.29 188 GLU A O 1
ATOM 1377 N N . ARG A 1 185 ? 24.887 54.696 -26.506 1.00 37.57 189 ARG A N 1
ATOM 1378 C CA . ARG A 1 185 ? 25.636 53.480 -26.793 1.00 37.67 189 ARG A CA 1
ATOM 1379 C C . ARG A 1 185 ? 24.748 52.263 -27.012 1.00 31.32 189 ARG A C 1
ATOM 1380 O O . ARG A 1 185 ? 25.270 51.174 -27.276 1.00 29.74 189 ARG A O 1
ATOM 1388 N N . LEU A 1 186 ? 23.432 52.426 -26.980 1.00 32.02 190 LEU A N 1
ATOM 1389 C CA . LEU A 1 186 ? 22.540 51.298 -27.196 1.00 31.09 190 LEU A CA 1
ATOM 1390 C C . LEU A 1 186 ? 22.158 51.158 -28.668 1.00 36.65 190 LEU A C 1
ATOM 1391 O O . LEU A 1 186 ? 22.248 52.102 -29.459 1.00 34.62 190 LEU A O 1
ATOM 1396 N N . SER A 1 187 ? 21.732 49.955 -29.024 1.00 32.66 191 SER A N 1
ATOM 1397 C CA . SER A 1 187 ? 21.209 49.714 -30.359 1.00 35.47 191 SER A CA 1
ATOM 1398 C C . SER A 1 187 ? 19.810 50.317 -30.485 1.00 36.93 191 SER A C 1
ATOM 1399 O O . SER A 1 187 ? 19.019 50.252 -29.540 1.00 35.00 191 SER A O 1
ATOM 1402 N N . PRO A 1 188 ? 19.470 50.905 -31.634 1.00 39.21 192 PRO A N 1
ATOM 1403 C CA . PRO A 1 188 ? 18.091 51.393 -31.808 1.00 38.75 192 PRO A CA 1
ATOM 1404 C C . PRO A 1 188 ? 17.045 50.304 -31.640 1.00 37.03 192 PRO A C 1
ATOM 1405 O O . PRO A 1 188 ? 15.907 50.597 -31.255 1.00 38.28 192 PRO A O 1
ATOM 1409 N N . GLU A 1 189 ? 17.395 49.048 -31.913 1.00 33.87 193 GLU A N 1
ATOM 1410 C CA . GLU A 1 189 ? 16.436 47.954 -31.796 1.00 35.27 193 GLU A CA 1
ATOM 1411 C C . GLU A 1 189 ? 16.298 47.432 -30.371 1.00 31.58 193 GLU A C 1
ATOM 1412 O O . GLU A 1 189 ? 15.386 46.642 -30.118 1.00 33.99 193 GLU A O 1
ATOM 1418 N N . ARG A 1 190 ? 17.178 47.840 -29.455 1.00 33.70 194 ARG A N 1
ATOM 1419 C CA . ARG A 1 190 ? 17.199 47.328 -28.080 1.00 31.48 194 ARG A CA 1
ATOM 1420 C C . ARG A 1 190 ? 17.484 48.482 -27.123 1.00 27.80 194 ARG A C 1
ATOM 1421 O O . ARG A 1 190 ? 18.584 48.608 -26.565 1.00 29.32 194 ARG A O 1
ATOM 1429 N N . PRO A 1 191 ? 16.514 49.361 -26.928 1.00 25.84 195 PRO A N 1
ATOM 1430 C CA . PRO A 1 191 ? 16.666 50.468 -25.985 1.00 30.11 195 PRO A CA 1
ATOM 1431 C C . PRO A 1 191 ? 16.393 49.984 -24.563 1.00 24.68 195 PRO A C 1
ATOM 1432 O O . PRO A 1 191 ? 16.060 48.828 -24.332 1.00 24.89 195 PRO A O 1
ATOM 1436 N N . VAL A 1 192 ? 16.520 50.904 -23.607 1.00 28.69 196 VAL A N 1
ATOM 1437 C CA . VAL A 1 192 ? 16.107 50.619 -22.240 1.00 26.10 196 VAL A CA 1
ATOM 1438 C C . VAL A 1 192 ? 14.621 50.282 -22.218 1.00 29.28 196 VAL A C 1
ATOM 1439 O O . VAL A 1 192 ? 13.796 50.954 -22.854 1.00 28.18 196 VAL A O 1
ATOM 1443 N N . GLN A 1 193 ? 14.261 49.230 -21.490 1.00 24.06 197 GLN A N 1
ATOM 1444 C CA . GLN A 1 193 ? 12.887 48.742 -21.508 1.00 22.81 197 GLN A CA 1
ATOM 1445 C C . GLN A 1 193 ? 12.707 47.816 -20.318 1.00 25.61 197 GLN A C 1
ATOM 1446 O O . GLN A 1 193 ? 13.691 47.438 -19.667 1.00 25.44 197 GLN A O 1
ATOM 1452 N N . PRO A 1 194 ? 11.469 47.417 -20.015 1.00 23.07 198 PRO A N 1
ATOM 1453 C CA . PRO A 1 194 ? 11.259 46.455 -18.922 1.00 23.68 198 PRO A CA 1
ATOM 1454 C C . PRO A 1 194 ? 11.947 45.135 -19.223 1.00 21.09 198 PRO A C 1
ATOM 1455 O O . PRO A 1 194 ? 11.957 44.661 -20.362 1.00 22.63 198 PRO A O 1
ATOM 1459 N N . MET A 1 195 ? 12.528 44.541 -18.188 1.00 21.95 199 MET A N 1
ATOM 1460 C CA . MET A 1 195 ? 13.057 43.188 -18.317 1.00 20.75 199 MET A CA 1
ATOM 1461 C C . MET A 1 195 ? 11.931 42.207 -18.633 1.00 19.17 199 MET A C 1
ATOM 1462 O O . MET A 1 195 ? 10.897 42.223 -17.955 1.00 20.72 199 MET A O 1
ATOM 1467 N N . PRO A 1 196 ? 12.083 41.336 -19.628 1.00 20.74 200 PRO A N 1
ATOM 1468 C CA . PRO A 1 196 ? 11.167 40.183 -19.731 1.00 20.76 200 PRO A CA 1
ATOM 1469 C C . PRO A 1 196 ? 11.380 39.286 -18.520 1.00 22.25 200 PRO A C 1
ATOM 1470 O O . PRO A 1 196 ? 12.513 38.884 -18.228 1.00 21.53 200 PRO A O 1
ATOM 1474 N N . LEU A 1 197 ? 10.290 39.010 -17.784 1.00 19.14 201 LEU A N 1
ATOM 1475 C CA . LEU A 1 197 ? 10.343 38.246 -16.534 1.00 18.52 201 LEU A CA 1
ATOM 1476 C C . LEU A 1 197 ? 9.361 37.080 -16.556 1.00 21.12 201 LEU A C 1
ATOM 1477 O O . LEU A 1 197 ? 8.214 37.222 -16.989 1.00 21.77 201 LEU A O 1
ATOM 1482 N N . ALA A 1 198 ? 9.811 35.923 -16.069 1.00 18.51 202 ALA A N 1
ATOM 1483 C CA . ALA A 1 198 ? 8.924 34.795 -15.797 1.00 20.29 202 ALA A CA 1
ATOM 1484 C C . ALA A 1 198 ? 8.235 35.024 -14.449 1.00 21.85 202 ALA A C 1
ATOM 1485 O O . ALA A 1 198 ? 8.462 34.327 -13.458 1.00 20.60 202 ALA A O 1
ATOM 1487 N N . ALA A 1 199 ? 7.374 36.036 -14.423 1.00 20.04 203 ALA A N 1
ATOM 1488 C CA . ALA A 1 199 ? 6.638 36.378 -13.208 1.00 20.75 203 ALA A CA 1
ATOM 1489 C C . ALA A 1 199 ? 5.435 37.229 -13.582 1.00 23.45 203 ALA A C 1
ATOM 1490 O O . ALA A 1 199 ? 5.292 37.676 -14.721 1.00 23.09 203 ALA A O 1
ATOM 1492 N N . ARG A 1 200 ? 4.565 37.449 -12.606 1.00 22.68 204 ARG A N 1
ATOM 1493 C CA . ARG A 1 200 ? 3.391 38.283 -12.834 1.00 27.26 204 ARG A CA 1
ATOM 1494 C C . ARG A 1 200 ? 2.960 38.898 -11.510 1.00 27.48 204 ARG A C 1
ATOM 1495 O O . ARG A 1 200 ? 3.416 38.497 -10.436 1.00 27.34 204 ARG A O 1
ATOM 1503 N N . THR A 1 201 ? 2.093 39.906 -11.600 1.00 29.92 205 THR A N 1
ATOM 1504 C CA . THR A 1 201 ? 1.530 40.560 -10.427 1.00 29.70 205 THR A CA 1
ATOM 1505 C C . THR A 1 201 ? 0.108 40.051 -10.205 1.00 31.26 205 THR A C 1
ATOM 1506 O O . THR A 1 201 ? -0.701 40.048 -11.139 1.00 29.92 205 THR A O 1
ATOM 1510 N N . GLU A 1 202 ? -0.178 39.604 -8.979 1.00 36.83 206 GLU A N 1
ATOM 1511 C CA . GLU A 1 202 ? -1.508 39.184 -8.541 1.00 38.01 206 GLU A CA 1
ATOM 1512 C C . GLU A 1 202 ? -1.780 39.781 -7.172 1.00 38.45 206 GLU A C 1
ATOM 1513 O O . GLU A 1 202 ? -0.964 39.625 -6.259 1.00 37.80 206 GLU A O 1
ATOM 1519 N N . GLY A 1 203 ? -2.932 40.424 -7.022 1.00 38.73 207 GLY A N 1
ATOM 1520 C CA . GLY A 1 203 ? -3.288 40.977 -5.719 1.00 40.21 207 GLY A CA 1
ATOM 1521 C C . GLY A 1 203 ? -2.212 41.861 -5.134 1.00 38.80 207 GLY A C 1
ATOM 1522 O O . GLY A 1 203 ? -1.914 41.778 -3.935 1.00 42.06 207 GLY A O 1
ATOM 1523 N N . GLY A 1 204 ? -1.603 42.702 -5.970 1.00 40.89 208 GLY A N 1
ATOM 1524 C CA . GLY A 1 204 ? -0.582 43.631 -5.536 1.00 39.06 208 GLY A CA 1
ATOM 1525 C C . GLY A 1 204 ? 0.789 43.042 -5.269 1.00 39.10 208 GLY A C 1
ATOM 1526 O O . GLY A 1 204 ? 1.679 43.783 -4.830 1.00 39.15 208 GLY A O 1
ATOM 1527 N N . GLU A 1 205 ? 1.001 41.750 -5.529 1.00 36.87 209 GLU A N 1
ATOM 1528 C CA . GLU A 1 205 ? 2.241 41.067 -5.167 1.00 36.11 209 GLU A CA 1
ATOM 1529 C C . GLU A 1 205 ? 2.740 40.220 -6.338 1.00 33.06 209 GLU A C 1
ATOM 1530 O O . GLU A 1 205 ? 1.950 39.749 -7.160 1.00 29.58 209 GLU A O 1
ATOM 1536 N N . ARG A 1 206 ? 4.058 40.002 -6.402 1.00 26.47 210 ARG A N 1
ATOM 1537 C CA . ARG A 1 206 ? 4.621 39.196 -7.485 1.00 25.93 210 ARG A CA 1
ATOM 1538 C C . ARG A 1 206 ? 4.435 37.706 -7.215 1.00 27.33 210 ARG A C 1
ATOM 1539 O O . ARG A 1 206 ? 4.536 37.248 -6.075 1.00 28.64 210 ARG A O 1
ATOM 1547 N N . ARG A 1 207 ? 4.142 36.956 -8.275 1.00 24.63 211 ARG A N 1
ATOM 1548 C CA . ARG A 1 207 ? 4.156 35.497 -8.258 1.00 23.56 211 ARG A CA 1
ATOM 1549 C C . ARG A 1 207 ? 5.240 35.055 -9.238 1.00 24.57 211 ARG A C 1
ATOM 1550 O O . ARG A 1 207 ? 5.190 35.415 -10.418 1.00 24.29 211 ARG A O 1
ATOM 1558 N N . TRP A 1 208 ? 6.214 34.295 -8.748 1.00 20.19 212 TRP A N 1
ATOM 1559 C CA . TRP A 1 208 ? 7.412 33.935 -9.501 1.00 23.48 212 TRP A CA 1
ATOM 1560 C C . TRP A 1 208 ? 7.276 32.537 -10.097 1.00 21.90 212 TRP A C 1
ATOM 1561 O O . TRP A 1 208 ? 6.740 31.628 -9.455 1.00 22.16 212 TRP A O 1
ATOM 1572 N N . ALA A 1 209 ? 7.775 32.354 -11.318 1.00 17.30 213 ALA A N 1
ATOM 1573 C CA . ALA A 1 209 ? 7.667 31.063 -11.995 1.00 18.17 213 ALA A CA 1
ATOM 1574 C C . ALA A 1 209 ? 8.718 30.102 -11.455 1.00 22.55 213 ALA A C 1
ATOM 1575 O O . ALA A 1 209 ? 9.904 30.225 -11.780 1.00 21.36 213 ALA A O 1
ATOM 1577 N N . GLY A 1 210 ? 8.300 29.145 -10.637 1.00 23.59 214 GLY A N 1
ATOM 1578 C CA . GLY A 1 210 ? 9.138 28.021 -10.274 1.00 21.49 214 GLY A CA 1
ATOM 1579 C C . GLY A 1 210 ? 9.073 26.908 -11.305 1.00 20.90 214 GLY A C 1
ATOM 1580 O O . GLY A 1 210 ? 8.433 27.015 -12.356 1.00 21.99 214 GLY A O 1
ATOM 1581 N N . VAL A 1 211 ? 9.741 25.799 -10.976 1.00 18.36 215 VAL A N 1
ATOM 1582 C CA . VAL A 1 211 ? 9.769 24.655 -11.888 1.00 18.85 215 VAL A CA 1
ATOM 1583 C C . VAL A 1 211 ? 8.407 23.974 -12.015 1.00 21.21 215 VAL A C 1
ATOM 1584 O O . VAL A 1 211 ? 8.149 23.300 -13.024 1.00 23.12 215 VAL A O 1
ATOM 1588 N N . ASP A 1 212 ? 7.509 24.141 -11.029 1.00 21.27 216 ASP A N 1
ATOM 1589 C CA . ASP A 1 212 ? 6.153 23.619 -11.215 1.00 20.98 216 ASP A CA 1
ATOM 1590 C C . ASP A 1 212 ? 5.456 24.267 -12.406 1.00 23.60 216 ASP A C 1
ATOM 1591 O O . ASP A 1 212 ? 4.619 23.628 -13.050 1.00 23.71 216 ASP A O 1
ATOM 1596 N N . VAL A 1 213 ? 5.786 25.523 -12.724 1.00 21.63 217 VAL A N 1
ATOM 1597 C CA . VAL A 1 213 ? 5.193 26.155 -13.905 1.00 22.15 217 VAL A CA 1
ATOM 1598 C C . VAL A 1 213 ? 5.663 25.464 -15.185 1.00 27.46 217 VAL A C 1
ATOM 1599 O O . VAL A 1 213 ? 4.869 25.224 -16.111 1.00 26.08 217 VAL A O 1
ATOM 1603 N N . VAL A 1 214 ? 6.957 25.129 -15.265 1.00 22.47 218 VAL A N 1
ATOM 1604 C CA . VAL A 1 214 ? 7.466 24.443 -16.446 1.00 21.23 218 VAL A CA 1
ATOM 1605 C C . VAL A 1 214 ? 6.859 23.049 -16.568 1.00 23.73 218 VAL A C 1
ATOM 1606 O O . VAL A 1 214 ? 6.474 22.618 -17.661 1.00 21.61 218 VAL A O 1
ATOM 1610 N N . LEU A 1 215 ? 6.777 22.319 -15.455 1.00 22.59 219 LEU A N 1
ATOM 1611 C CA . LEU A 1 215 ? 6.190 20.988 -15.481 1.00 19.63 219 LEU A CA 1
ATOM 1612 C C . LEU A 1 215 ? 4.723 21.032 -15.888 1.00 26.07 219 LEU A C 1
ATOM 1613 O O . LEU A 1 215 ? 4.225 20.085 -16.503 1.00 25.66 219 LEU A O 1
ATOM 1618 N N . GLY A 1 216 ? 4.028 22.118 -15.573 1.00 24.61 220 GLY A N 1
ATOM 1619 C CA . GLY A 1 216 ? 2.628 22.243 -15.910 1.00 29.59 220 GLY A CA 1
ATOM 1620 C C . GLY A 1 216 ? 1.826 21.079 -15.368 1.00 28.02 220 GLY A C 1
ATOM 1621 O O . GLY A 1 216 ? 1.828 20.802 -14.165 1.00 30.05 220 GLY A O 1
ATOM 1622 N N . PRO A 1 217 ? 1.152 20.345 -16.254 1.00 30.35 221 PRO A N 1
ATOM 1623 C CA . PRO A 1 217 ? 0.331 19.220 -15.781 1.00 31.72 221 PRO A CA 1
ATOM 1624 C C . PRO A 1 217 ? 1.134 18.127 -15.096 1.00 31.50 221 PRO A C 1
ATOM 1625 O O . PRO A 1 217 ? 0.587 17.391 -14.263 1.00 30.22 221 PRO A O 1
ATOM 1629 N N . LEU A 1 218 ? 2.419 17.984 -15.422 1.00 26.29 222 LEU A N 1
ATOM 1630 C CA . LEU A 1 218 ? 3.228 16.981 -14.743 1.00 27.44 222 LEU A CA 1
ATOM 1631 C C . LEU A 1 218 ? 3.422 17.296 -13.256 1.00 29.39 222 LEU A C 1
ATOM 1632 O O . LEU A 1 218 ? 3.776 16.397 -12.487 1.00 27.73 222 LEU A O 1
ATOM 1637 N N . ALA A 1 219 ? 3.201 18.541 -12.828 1.00 27.73 223 ALA A N 1
ATOM 1638 C CA . ALA A 1 219 ? 3.325 18.873 -11.413 1.00 29.68 223 ALA A CA 1
ATOM 1639 C C . ALA A 1 219 ? 2.075 18.537 -10.613 1.00 33.23 223 ALA A C 1
ATOM 1640 O O . ALA A 1 219 ? 2.099 18.672 -9.386 1.00 33.70 223 ALA A O 1
ATOM 1642 N N . GLU A 1 220 ? 0.999 18.110 -11.272 1.00 33.29 224 GLU A N 1
ATOM 1643 C CA . GLU A 1 220 ? -0.288 17.890 -10.624 1.00 41.13 224 GLU A CA 1
ATOM 1644 C C . GLU A 1 220 ? -0.430 16.454 -10.143 1.00 43.70 224 GLU A C 1
ATOM 1645 O O . GLU A 1 220 ? 0.065 15.512 -10.767 1.00 41.49 224 GLU A O 1
ATOM 1651 N N . GLU A 1 221 ? -1.136 16.299 -9.023 1.00 47.99 225 GLU A N 1
ATOM 1652 C CA . GLU A 1 221 ? -1.503 14.977 -8.535 1.00 52.45 225 GLU A CA 1
ATOM 1653 C C . GLU A 1 221 ? -2.458 14.314 -9.523 1.00 53.46 225 GLU A C 1
ATOM 1654 O O . GLU A 1 221 ? -3.388 14.946 -10.034 1.00 55.52 225 GLU A O 1
ATOM 1660 N N . GLY A 1 222 ? -2.216 13.036 -9.808 1.00 54.74 226 GLY A N 1
ATOM 1661 C CA . GLY A 1 222 ? -3.016 12.344 -10.800 1.00 54.09 226 GLY A CA 1
ATOM 1662 C C . GLY A 1 222 ? -2.597 12.559 -12.237 1.00 56.12 226 GLY A C 1
ATOM 1663 O O . GLY A 1 222 ? -3.400 12.326 -13.146 1.00 60.57 226 GLY A O 1
ATOM 1664 N N . HIS A 1 223 ? -1.368 13.010 -12.478 1.00 51.34 227 HIS A N 1
ATOM 1665 C CA . HIS A 1 223 ? -0.857 13.086 -13.838 1.00 51.73 227 HIS A CA 1
ATOM 1666 C C . HIS A 1 223 ? -0.773 11.678 -14.436 1.00 53.17 227 HIS A C 1
ATOM 1667 O O . HIS A 1 223 ? -0.884 10.668 -13.730 1.00 57.63 227 HIS A O 1
ATOM 1674 N N . GLY A 1 224 ? -0.574 11.614 -15.758 1.00 53.31 228 GLY A N 1
ATOM 1675 C CA . GLY A 1 224 ? -0.420 10.325 -16.411 1.00 48.28 228 GLY A CA 1
ATOM 1676 C C . GLY A 1 224 ? 0.718 9.525 -15.797 1.00 49.79 228 GLY A C 1
ATOM 1677 O O . GLY A 1 224 ? 1.637 10.046 -15.168 1.00 48.07 228 GLY A O 1
ATOM 1678 N N . THR A 1 225 ? 0.643 8.199 -15.986 1.00 45.71 229 THR A N 1
ATOM 1679 C CA . THR A 1 225 ? 1.673 7.312 -15.435 1.00 46.40 229 THR A CA 1
ATOM 1680 C C . THR A 1 225 ? 2.924 7.228 -16.309 1.00 42.88 229 THR A C 1
ATOM 1681 O O . THR A 1 225 ? 3.840 6.463 -15.984 1.00 42.58 229 THR A O 1
ATOM 1685 N N . GLY A 1 226 ? 2.980 7.976 -17.410 1.00 36.82 230 GLY A N 1
ATOM 1686 C CA . GLY A 1 226 ? 4.198 8.021 -18.187 1.00 35.85 230 GLY A CA 1
ATOM 1687 C C . GLY A 1 226 ? 5.285 8.902 -17.605 1.00 37.37 230 GLY A C 1
ATOM 1688 O O . GLY A 1 226 ? 6.415 8.883 -18.105 1.00 33.25 230 GLY A O 1
ATOM 1689 N N . PHE A 1 227 ? 4.973 9.677 -16.568 1.00 31.64 231 PHE A N 1
ATOM 1690 C CA . PHE A 1 227 ? 5.936 10.574 -15.943 1.00 29.84 231 PHE A CA 1
ATOM 1691 C C . PHE A 1 227 ? 6.107 10.204 -14.478 1.00 32.58 231 PHE A C 1
ATOM 1692 O O . PHE A 1 227 ? 5.118 9.978 -13.769 1.00 31.70 231 PHE A O 1
ATOM 1700 N N . THR A 1 228 ? 7.358 10.139 -14.030 1.00 26.92 232 THR A N 1
ATOM 1701 C CA . THR A 1 228 ? 7.696 9.860 -12.641 1.00 29.92 232 THR A CA 1
ATOM 1702 C C . THR A 1 228 ? 8.760 10.848 -12.183 1.00 26.39 232 THR A C 1
ATOM 1703 O O . THR A 1 228 ? 9.762 11.036 -12.876 1.00 25.04 232 THR A O 1
ATOM 1707 N N . LEU A 1 229 ? 8.538 11.470 -11.026 1.00 27.04 233 LEU A N 1
ATOM 1708 C CA . LEU A 1 229 ? 9.527 12.321 -10.371 1.00 25.88 233 LEU A CA 1
ATOM 1709 C C . LEU A 1 229 ? 9.978 11.637 -9.086 1.00 26.26 233 LEU A C 1
ATOM 1710 O O . LEU A 1 229 ? 9.147 11.323 -8.231 1.00 26.35 233 LEU A O 1
ATOM 1715 N N . HIS A 1 230 ? 11.283 11.411 -8.944 1.00 23.97 234 HIS A N 1
ATOM 1716 C CA . HIS A 1 230 ? 11.863 10.838 -7.729 1.00 23.17 234 HIS A CA 1
ATOM 1717 C C . HIS A 1 230 ? 12.856 11.830 -7.140 1.00 22.57 234 HIS A C 1
ATOM 1718 O O . HIS A 1 230 ? 13.894 12.112 -7.750 1.00 23.06 234 HIS A O 1
ATOM 1725 N N . SER A 1 231 ? 12.541 12.346 -5.957 1.00 21.62 235 SER A N 1
ATOM 1726 C CA . SER A 1 231 ? 13.416 13.249 -5.235 1.00 18.56 235 SER A CA 1
ATOM 1727 C C . SER A 1 231 ? 14.397 12.445 -4.371 1.00 19.73 235 SER A C 1
ATOM 1728 O O . SER A 1 231 ? 14.294 11.225 -4.243 1.00 22.93 235 SER A O 1
ATOM 1731 N N . GLU A 1 232 ? 15.353 13.148 -3.767 1.00 17.67 236 GLU A N 1
ATOM 1732 C CA . GLU A 1 232 ? 16.357 12.525 -2.902 1.00 21.35 236 GLU A CA 1
ATOM 1733 C C . GLU A 1 232 ? 16.988 11.305 -3.573 1.00 23.65 236 GLU A C 1
ATOM 1734 O O . GLU A 1 232 ? 17.317 10.300 -2.920 1.00 21.76 236 GLU A O 1
ATOM 1740 N N . THR A 1 233 ? 17.183 11.411 -4.897 1.00 21.14 237 THR A N 1
ATOM 1741 C CA . THR A 1 233 ? 17.691 10.326 -5.737 1.00 18.71 237 THR A CA 1
ATOM 1742 C C . THR A 1 233 ? 18.924 10.830 -6.497 1.00 21.21 237 THR A C 1
ATOM 1743 O O . THR A 1 233 ? 18.811 11.699 -7.376 1.00 20.78 237 THR A O 1
ATOM 1747 N N . LEU A 1 234 ? 20.098 10.294 -6.145 1.00 20.14 238 LEU A N 1
ATOM 1748 C CA . LEU A 1 234 ? 21.389 10.791 -6.614 1.00 21.67 238 LEU A CA 1
ATOM 1749 C C . LEU A 1 234 ? 21.912 9.893 -7.728 1.00 22.20 238 LEU A C 1
ATOM 1750 O O . LEU A 1 234 ? 21.964 8.672 -7.575 1.00 21.74 238 LEU A O 1
ATOM 1755 N N . CYS A 1 235 ? 22.288 10.479 -8.856 1.00 19.21 239 CYS A N 1
ATOM 1756 C CA . CYS A 1 235 ? 22.957 9.691 -9.890 1.00 21.18 239 CYS A CA 1
ATOM 1757 C C . CYS A 1 235 ? 24.458 9.692 -9.631 1.00 23.12 239 CYS A C 1
ATOM 1758 O O . CYS A 1 235 ? 25.072 10.760 -9.582 1.00 21.31 239 CYS A O 1
ATOM 1761 N N . HIS A 1 236 ? 25.055 8.493 -9.486 1.00 23.48 240 HIS A N 1
ATOM 1762 C CA . HIS A 1 236 ? 26.496 8.372 -9.246 1.00 25.33 240 HIS A CA 1
ATOM 1763 C C . HIS A 1 236 ? 27.301 8.280 -10.534 1.00 24.89 240 HIS A C 1
ATOM 1764 O O . HIS A 1 236 ? 28.464 8.718 -10.573 1.00 25.46 240 HIS A O 1
ATOM 1771 N N . ARG A 1 237 ? 26.721 7.696 -11.574 1.00 23.02 241 ARG A N 1
ATOM 1772 C CA . ARG A 1 237 ? 27.398 7.626 -12.863 1.00 25.18 241 ARG A CA 1
ATOM 1773 C C . ARG A 1 237 ? 26.450 7.015 -13.880 1.00 25.18 241 ARG A C 1
ATOM 1774 O O . ARG A 1 237 ? 25.445 6.387 -13.526 1.00 24.23 241 ARG A O 1
ATOM 1782 N N . LEU A 1 238 ? 26.760 7.239 -15.149 1.00 24.65 242 LEU A N 1
ATOM 1783 C CA . LEU A 1 238 ? 26.036 6.577 -16.217 1.00 24.29 242 LEU A CA 1
ATOM 1784 C C . LEU A 1 238 ? 26.755 5.286 -16.586 1.00 27.15 242 LEU A C 1
ATOM 1785 O O . LEU A 1 238 ? 27.982 5.189 -16.488 1.00 27.76 242 LEU A O 1
ATOM 1790 N N . THR A 1 239 ? 25.981 4.292 -17.006 1.00 30.32 243 THR A N 1
ATOM 1791 C CA . THR A 1 239 ? 26.544 3.055 -17.530 1.00 31.14 243 THR A CA 1
ATOM 1792 C C . THR A 1 239 ? 26.615 3.146 -19.047 1.00 29.23 243 THR A C 1
ATOM 1793 O O . THR A 1 239 ? 25.676 3.626 -19.694 1.00 27.92 243 THR A O 1
ATOM 1797 N N . VAL A 1 240 ? 27.745 2.703 -19.605 1.00 30.50 244 VAL A N 1
ATOM 1798 C CA . VAL A 1 240 ? 28.082 2.926 -21.009 1.00 30.47 244 VAL A CA 1
ATOM 1799 C C . VAL A 1 240 ? 28.438 1.596 -21.666 1.00 33.13 244 VAL A C 1
ATOM 1800 O O . VAL A 1 240 ? 29.048 0.722 -21.039 1.00 34.59 244 VAL A O 1
ATOM 1804 N N . ASP A 1 241 ? 28.052 1.452 -22.933 1.00 33.34 245 ASP A N 1
ATOM 1805 C CA . ASP A 1 241 ? 28.367 0.276 -23.749 1.00 35.47 245 ASP A CA 1
ATOM 1806 C C . ASP A 1 241 ? 28.708 0.792 -25.146 1.00 33.75 245 ASP A C 1
ATOM 1807 O O . ASP A 1 241 ? 27.816 1.061 -25.952 1.00 34.82 245 ASP A O 1
ATOM 1812 N N . GLY A 1 242 ? 29.998 0.959 -25.424 1.00 37.45 246 GLY A N 1
ATOM 1813 C CA . GLY A 1 242 ? 30.407 1.465 -26.706 1.00 38.10 246 GLY A CA 1
ATOM 1814 C C . GLY A 1 242 ? 29.931 2.878 -26.952 1.00 38.40 246 GLY A C 1
ATOM 1815 O O . GLY A 1 242 ? 30.231 3.774 -26.157 1.00 40.00 246 GLY A O 1
ATOM 1816 N N . ASP A 1 243 ? 29.177 3.090 -28.025 1.00 30.59 247 ASP A N 1
ATOM 1817 C CA . ASP A 1 243 ? 28.694 4.417 -28.372 1.00 33.25 247 ASP A CA 1
ATOM 1818 C C . ASP A 1 243 ? 27.279 4.687 -27.859 1.00 29.29 247 ASP A C 1
ATOM 1819 O O . ASP A 1 243 ? 26.574 5.527 -28.423 1.00 32.09 247 ASP A O 1
ATOM 1824 N N . ARG A 1 244 ? 26.856 3.992 -26.805 1.00 33.85 248 ARG A N 1
ATOM 1825 C CA . ARG A 1 244 ? 25.534 4.177 -26.221 1.00 33.12 248 ARG A CA 1
ATOM 1826 C C . ARG A 1 244 ? 25.683 4.218 -24.712 1.00 29.30 248 ARG A C 1
ATOM 1827 O O . ARG A 1 244 ? 26.464 3.450 -24.140 1.00 31.50 248 ARG A O 1
ATOM 1835 N N . VAL A 1 245 ? 24.938 5.104 -24.072 1.00 27.63 249 VAL A N 1
ATOM 1836 C CA . VAL A 1 245 ? 24.707 4.958 -22.641 1.00 27.28 249 VAL A CA 1
ATOM 1837 C C . VAL A 1 245 ? 23.566 3.969 -22.474 1.00 28.92 249 VAL A C 1
ATOM 1838 O O . VAL A 1 245 ? 22.609 3.972 -23.259 1.00 29.52 249 VAL A O 1
ATOM 1842 N N . THR A 1 246 ? 23.671 3.110 -21.460 1.00 26.79 250 THR A N 1
ATOM 1843 C CA . THR A 1 246 ? 22.662 2.079 -21.236 1.00 31.68 250 THR A CA 1
ATOM 1844 C C . THR A 1 246 ? 21.741 2.390 -20.069 1.00 31.85 250 THR A C 1
ATOM 1845 O O . THR A 1 246 ? 20.649 1.813 -19.983 1.00 28.90 250 THR A O 1
ATOM 1849 N N . GLY A 1 247 ? 22.152 3.280 -19.186 1.00 29.32 251 GLY A N 1
ATOM 1850 C CA . GLY A 1 247 ? 21.382 3.545 -17.974 1.00 27.62 251 GLY A CA 1
ATOM 1851 C C . GLY A 1 247 ? 22.247 4.274 -16.967 1.00 29.90 251 GLY A C 1
ATOM 1852 O O . GLY A 1 247 ? 23.200 4.960 -17.334 1.00 27.11 251 GLY A O 1
ATOM 1853 N N . ALA A 1 248 ? 21.903 4.114 -15.696 1.00 26.64 252 ALA A N 1
ATOM 1854 C CA . ALA A 1 248 ? 22.585 4.892 -14.683 1.00 25.89 252 ALA A CA 1
ATOM 1855 C C . ALA A 1 248 ? 22.549 4.145 -13.361 1.00 28.19 252 ALA A C 1
ATOM 1856 O O . ALA A 1 248 ? 21.659 3.330 -13.120 1.00 30.70 252 ALA A O 1
ATOM 1858 N N . VAL A 1 249 ? 23.554 4.412 -12.533 1.00 24.19 253 VAL A N 1
ATOM 1859 C CA . VAL A 1 249 ? 23.592 3.935 -11.155 1.00 27.15 253 VAL A CA 1
ATOM 1860 C C . VAL A 1 249 ? 23.014 5.031 -10.272 1.00 26.74 253 VAL A C 1
ATOM 1861 O O . VAL A 1 249 ? 23.575 6.132 -10.208 1.00 23.34 253 VAL A O 1
ATOM 1865 N N . LEU A 1 250 ? 21.900 4.733 -9.595 1.00 23.82 254 LEU A N 1
ATOM 1866 C CA . LEU A 1 250 ? 21.215 5.675 -8.717 1.00 22.09 254 LEU A CA 1
ATOM 1867 C C . LEU A 1 250 ? 21.315 5.227 -7.262 1.00 25.39 254 LEU A C 1
ATOM 1868 O O . LEU A 1 250 ? 21.504 4.045 -6.953 1.00 27.44 254 LEU A O 1
ATOM 1873 N N . GLU A 1 251 ? 21.191 6.205 -6.366 1.00 26.23 255 GLU A N 1
ATOM 1874 C CA . GLU A 1 251 ? 21.152 5.973 -4.926 1.00 24.76 255 GLU A CA 1
ATOM 1875 C C . GLU A 1 251 ? 19.935 6.687 -4.364 1.00 25.88 255 GLU A C 1
ATOM 1876 O O . GLU A 1 251 ? 19.788 7.896 -4.565 1.00 23.72 255 GLU A O 1
ATOM 1882 N N . HIS A 1 252 ? 19.059 5.953 -3.672 1.00 24.30 256 HIS A N 1
ATOM 1883 C CA . HIS A 1 252 ? 17.989 6.588 -2.911 1.00 27.27 256 HIS A CA 1
ATOM 1884 C C . HIS A 1 252 ? 18.595 7.063 -1.597 1.00 29.01 256 HIS A C 1
ATOM 1885 O O . HIS A 1 252 ? 18.910 6.248 -0.722 1.00 30.76 256 HIS A O 1
ATOM 1892 N N . LEU A 1 253 ? 18.790 8.370 -1.459 1.00 23.92 257 LEU A N 1
ATOM 1893 C CA . LEU A 1 253 ? 19.661 8.861 -0.396 1.00 22.44 257 LEU A CA 1
ATOM 1894 C C . LEU A 1 253 ? 19.152 8.548 1.004 1.00 26.91 257 LEU A C 1
ATOM 1895 O O . LEU A 1 253 ? 19.986 8.237 1.873 1.00 31.56 257 LEU A O 1
ATOM 1900 N N . PRO A 1 254 ? 17.855 8.641 1.309 1.00 28.84 258 PRO A N 1
ATOM 1901 C CA . PRO A 1 254 ? 17.418 8.357 2.693 1.00 29.60 258 PRO A CA 1
ATOM 1902 C C . PRO A 1 254 ? 17.777 6.962 3.166 1.00 32.43 258 PRO A C 1
ATOM 1903 O O . PRO A 1 254 ? 18.035 6.777 4.362 1.00 34.42 258 PRO A O 1
ATOM 1907 N N . THR A 1 255 ? 17.787 5.972 2.272 1.00 31.30 259 THR A N 1
ATOM 1908 C CA . THR A 1 255 ? 18.078 4.597 2.649 1.00 33.62 259 THR A CA 1
ATOM 1909 C C . THR A 1 255 ? 19.457 4.112 2.224 1.00 34.62 259 THR A C 1
ATOM 1910 O O . THR A 1 255 ? 19.924 3.102 2.754 1.00 33.97 259 THR A O 1
ATOM 1914 N N . GLY A 1 256 ? 20.131 4.815 1.313 1.00 29.03 260 GLY A N 1
ATOM 1915 C CA . GLY A 1 256 ? 21.397 4.352 0.785 1.00 31.70 260 GLY A CA 1
ATOM 1916 C C . GLY A 1 256 ? 21.299 3.267 -0.271 1.00 28.83 260 GLY A C 1
ATOM 1917 O O . GLY A 1 256 ? 22.338 2.805 -0.760 1.00 30.45 260 GLY A O 1
ATOM 1918 N N . GLU A 1 257 ? 20.093 2.850 -0.646 1.00 29.40 261 GLU A N 1
ATOM 1919 C CA . GLU A 1 257 ? 19.932 1.790 -1.632 1.00 31.08 261 GLU A CA 1
ATOM 1920 C C . GLU A 1 257 ? 20.468 2.248 -2.989 1.00 31.18 261 GLU A C 1
ATOM 1921 O O . GLU A 1 257 ? 20.093 3.314 -3.496 1.00 27.49 261 GLU A O 1
ATOM 1927 N N . ARG A 1 258 ? 21.355 1.446 -3.570 1.00 28.75 262 ARG A N 1
ATOM 1928 C CA . ARG A 1 258 ? 21.878 1.680 -4.905 1.00 27.02 262 ARG A CA 1
ATOM 1929 C C . ARG A 1 258 ? 21.235 0.696 -5.870 1.00 33.23 262 ARG A C 1
ATOM 1930 O O . ARG A 1 258 ? 21.053 -0.480 -5.537 1.00 35.24 262 ARG A O 1
ATOM 1938 N N . TYR A 1 259 ? 20.872 1.185 -7.057 1.00 25.49 263 TYR A N 1
ATOM 1939 C CA . TYR A 1 259 ? 20.212 0.358 -8.059 1.00 26.76 263 TYR A CA 1
ATOM 1940 C C . TYR A 1 259 ? 20.466 0.949 -9.438 1.00 30.20 263 TYR A C 1
ATOM 1941 O O . TYR A 1 259 ? 20.839 2.115 -9.574 1.00 29.49 263 TYR A O 1
ATOM 1950 N N . GLU A 1 260 ? 20.262 0.130 -10.461 1.00 31.23 264 GLU A N 1
ATOM 1951 C CA . GLU A 1 260 ? 20.486 0.546 -11.836 1.00 31.85 264 GLU A CA 1
ATOM 1952 C C . GLU A 1 260 ? 19.160 0.742 -12.548 1.00 33.61 264 GLU A C 1
ATOM 1953 O O . GLU A 1 260 ? 18.247 -0.073 -12.411 1.00 36.40 264 GLU A O 1
ATOM 1959 N N . VAL A 1 261 ? 19.057 1.835 -13.296 1.00 29.42 265 VAL A N 1
ATOM 1960 C CA . VAL A 1 261 ? 17.940 2.064 -14.200 1.00 31.04 265 VAL A CA 1
ATOM 1961 C C . VAL A 1 261 ? 18.474 1.926 -15.613 1.00 32.16 265 VAL A C 1
ATOM 1962 O O . VAL A 1 261 ? 19.531 2.485 -15.936 1.00 33.53 265 VAL A O 1
ATOM 1966 N N . ARG A 1 262 ? 17.777 1.145 -16.436 1.00 33.58 266 ARG A N 1
ATOM 1967 C CA . ARG A 1 262 ? 18.086 1.065 -17.858 1.00 33.47 266 ARG A CA 1
ATOM 1968 C C . ARG A 1 262 ? 17.208 2.062 -18.594 1.00 31.49 266 ARG A C 1
ATOM 1969 O O . ARG A 1 262 ? 16.020 2.201 -18.284 1.00 32.42 266 ARG A O 1
ATOM 1977 N N . ALA A 1 263 ? 17.806 2.779 -19.551 1.00 27.60 267 ALA A N 1
ATOM 1978 C CA . ALA A 1 263 ? 17.106 3.830 -20.269 1.00 27.24 267 ALA A CA 1
ATOM 1979 C C . ALA A 1 263 ? 17.499 3.800 -21.739 1.00 23.19 267 ALA A C 1
ATOM 1980 O O . ALA A 1 263 ? 18.643 3.496 -22.089 1.00 27.64 267 ALA A O 1
ATOM 1982 N N . ARG A 1 264 ? 16.543 4.139 -22.599 1.00 25.35 268 ARG A N 1
ATOM 1983 C CA . ARG A 1 264 ? 16.857 4.264 -24.013 1.00 24.67 268 ARG A CA 1
ATOM 1984 C C . ARG A 1 264 ? 17.575 5.573 -24.321 1.00 27.33 268 ARG A C 1
ATOM 1985 O O . ARG A 1 264 ? 18.340 5.643 -25.291 1.00 25.34 268 ARG A O 1
ATOM 1993 N N . VAL A 1 265 ? 17.345 6.608 -23.511 1.00 24.15 269 VAL A N 1
ATOM 1994 C CA . VAL A 1 265 ? 17.939 7.932 -23.696 1.00 22.22 269 VAL A CA 1
ATOM 1995 C C . VAL A 1 265 ? 18.220 8.494 -22.311 1.00 23.45 269 VAL A C 1
ATOM 1996 O O . VAL A 1 265 ? 17.414 8.315 -21.391 1.00 21.82 269 VAL A O 1
ATOM 2000 N N . VAL A 1 266 ? 19.374 9.144 -22.143 1.00 21.88 270 VAL A N 1
ATOM 2001 C CA . VAL A 1 266 ? 19.713 9.800 -20.880 1.00 20.64 270 VAL A CA 1
ATOM 2002 C C . VAL A 1 266 ? 19.958 11.276 -21.154 1.00 20.41 270 VAL A C 1
ATOM 2003 O O . VAL A 1 266 ? 20.678 11.626 -22.094 1.00 19.14 270 VAL A O 1
ATOM 2007 N N . VAL A 1 267 ? 19.331 12.133 -20.357 1.00 20.01 271 VAL A N 1
ATOM 2008 C CA . VAL A 1 267 ? 19.549 13.577 -20.393 1.00 19.59 271 VAL A CA 1
ATOM 2009 C C . VAL A 1 267 ? 20.180 13.956 -19.069 1.00 20.94 271 VAL A C 1
ATOM 2010 O O . VAL A 1 267 ? 19.633 13.620 -18.014 1.00 20.18 271 VAL A O 1
ATOM 2014 N N . VAL A 1 268 ? 21.318 14.653 -19.109 1.00 17.88 272 VAL A N 1
ATOM 2015 C CA . VAL A 1 268 ? 21.946 15.140 -17.884 1.00 18.57 272 VAL A CA 1
ATOM 2016 C C . VAL A 1 268 ? 21.771 16.652 -17.836 1.00 20.03 272 VAL A C 1
ATOM 2017 O O . VAL A 1 268 ? 22.320 17.383 -18.675 1.00 19.03 272 VAL A O 1
ATOM 2021 N N . ALA A 1 269 ? 20.975 17.119 -16.871 1.00 18.11 273 ALA A N 1
ATOM 2022 C CA . ALA A 1 269 ? 20.724 18.547 -16.670 1.00 17.76 273 ALA A CA 1
ATOM 2023 C C . ALA A 1 269 ? 20.958 18.858 -15.188 1.00 16.87 273 ALA A C 1
ATOM 2024 O O . ALA A 1 269 ? 20.060 19.230 -14.439 1.00 18.34 273 ALA A O 1
ATOM 2026 N N . ALA A 1 270 ? 22.203 18.661 -14.767 1.00 16.59 274 ALA A N 1
ATOM 2027 C CA . ALA A 1 270 ? 22.598 18.689 -13.365 1.00 16.72 274 ALA A CA 1
ATOM 2028 C C . ALA A 1 270 ? 23.221 20.016 -12.946 1.00 19.49 274 ALA A C 1
ATOM 2029 O O . ALA A 1 270 ? 23.694 20.134 -11.812 1.00 20.25 274 ALA A O 1
ATOM 2031 N N . ASP A 1 271 ? 23.192 21.014 -13.828 1.00 17.72 275 ASP A N 1
ATOM 2032 C CA . ASP A 1 271 ? 23.790 22.343 -13.690 1.00 17.53 275 ASP A CA 1
ATOM 2033 C C . ASP A 1 271 ? 25.188 22.344 -14.314 1.00 17.99 275 ASP A C 1
ATOM 2034 O O . ASP A 1 271 ? 25.673 21.299 -14.779 1.00 17.49 275 ASP A O 1
ATOM 2039 N N . SER A 1 272 ? 25.816 23.522 -14.390 1.00 16.35 276 SER A N 1
ATOM 2040 C CA . SER A 1 272 ? 27.006 23.671 -15.243 1.00 16.20 276 SER A CA 1
ATOM 2041 C C . SER A 1 272 ? 28.245 22.999 -14.678 1.00 19.89 276 SER A C 1
ATOM 2042 O O . SER A 1 272 ? 29.215 22.772 -15.423 1.00 17.13 276 SER A O 1
ATOM 2045 N N . LEU A 1 273 ? 28.249 22.705 -13.386 1.00 17.74 277 LEU A N 1
ATOM 2046 C CA . LEU A 1 273 ? 29.369 22.028 -12.751 1.00 17.37 277 LEU A CA 1
ATOM 2047 C C . LEU A 1 273 ? 29.127 20.531 -12.619 1.00 17.59 277 LEU A C 1
ATOM 2048 O O . LEU A 1 273 ? 30.001 19.732 -12.994 1.00 18.18 277 LEU A O 1
ATOM 2053 N N . ARG A 1 274 ? 27.917 20.133 -12.194 1.00 16.92 278 ARG A N 1
ATOM 2054 C CA . ARG A 1 274 ? 27.658 18.723 -11.932 1.00 16.10 278 ARG A CA 1
ATOM 2055 C C . ARG A 1 274 ? 27.307 17.936 -13.191 1.00 16.49 278 ARG A C 1
ATOM 2056 O O . ARG A 1 274 ? 27.388 16.696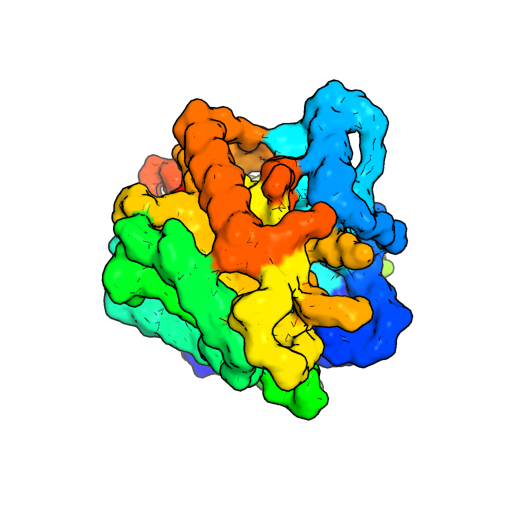 -13.180 1.00 17.24 278 ARG A O 1
ATOM 2064 N N . THR A 1 275 ? 26.919 18.612 -14.284 1.00 15.08 279 THR A N 1
ATOM 2065 C CA . THR A 1 275 ? 26.736 17.885 -15.542 1.00 16.52 279 THR A CA 1
ATOM 2066 C C . THR A 1 275 ? 28.073 17.338 -16.034 1.00 18.27 279 THR A C 1
ATOM 2067 O O . THR A 1 275 ? 28.194 16.114 -16.240 1.00 19.17 279 THR A O 1
ATOM 2071 N N . PRO A 1 276 ? 29.112 18.152 -16.229 1.00 17.71 280 PRO A N 1
ATOM 2072 C CA . PRO A 1 276 ? 30.395 17.558 -16.619 1.00 16.23 280 PRO A CA 1
ATOM 2073 C C . PRO A 1 276 ? 30.950 16.624 -15.554 1.00 18.73 280 PRO A C 1
ATOM 2074 O O . PRO A 1 276 ? 31.587 15.625 -15.900 1.00 18.94 280 PRO A O 1
ATOM 2078 N N . GLN A 1 277 ? 30.677 16.876 -14.264 1.00 16.27 281 GLN A N 1
ATOM 2079 C CA . GLN A 1 277 ? 31.114 15.950 -13.218 1.00 16.54 281 GLN A CA 1
ATOM 2080 C C . GLN A 1 277 ? 30.572 14.540 -13.455 1.00 19.54 281 GLN A C 1
ATOM 2081 O O . GLN A 1 277 ? 31.310 13.550 -13.357 1.00 20.73 281 GLN A O 1
ATOM 2087 N N . LEU A 1 278 ? 29.276 14.423 -13.740 1.00 17.46 282 LEU A N 1
ATOM 2088 C CA . LEU A 1 278 ? 28.685 13.103 -13.927 1.00 17.75 282 LEU A CA 1
ATOM 2089 C C . LEU A 1 278 ? 29.252 12.412 -15.166 1.00 20.82 282 LEU A C 1
ATOM 2090 O O . LEU A 1 278 ? 29.539 11.206 -15.131 1.00 20.61 282 LEU A O 1
ATOM 2095 N N . LEU A 1 279 ? 29.404 13.140 -16.273 1.00 19.61 283 LEU A N 1
ATOM 2096 C CA . LEU A 1 279 ? 30.038 12.545 -17.448 1.00 20.79 283 LEU A CA 1
ATOM 2097 C C . LEU A 1 279 ? 31.448 12.065 -17.102 1.00 20.90 283 LEU A C 1
ATOM 2098 O O . LEU A 1 279 ? 31.817 10.913 -17.382 1.00 20.64 283 LEU A O 1
ATOM 2103 N N . TRP A 1 280 ? 32.229 12.920 -16.433 1.00 18.85 284 TRP A N 1
ATOM 2104 C CA . TRP A 1 280 ? 33.597 12.544 -16.081 1.00 21.94 284 TRP A CA 1
ATOM 2105 C C . TRP A 1 280 ? 33.610 11.297 -15.209 1.00 22.29 284 TRP A C 1
ATOM 2106 O O . TRP A 1 280 ? 34.422 10.384 -15.421 1.00 22.91 284 TRP A O 1
ATOM 2117 N N . ALA A 1 281 ? 32.713 11.238 -14.222 1.00 19.62 285 ALA A N 1
ATOM 2118 C CA . ALA A 1 281 ? 32.628 10.069 -13.358 1.00 22.23 285 ALA A CA 1
ATOM 2119 C C . ALA A 1 281 ? 32.204 8.820 -14.119 1.00 24.89 285 ALA A C 1
ATOM 2120 O O . ALA A 1 281 ? 32.410 7.708 -13.630 1.00 27.83 285 ALA A O 1
ATOM 2122 N N . SER A 1 282 ? 31.629 8.969 -15.303 1.00 21.96 286 SER A N 1
ATOM 2123 C CA . SER A 1 282 ? 31.194 7.828 -16.092 1.00 25.12 286 SER A CA 1
ATOM 2124 C C . SER A 1 282 ? 32.244 7.368 -17.092 1.00 25.79 286 SER A C 1
ATOM 2125 O O . SER A 1 282 ? 31.945 6.510 -17.924 1.00 25.59 286 SER A O 1
ATOM 2128 N N . GLY A 1 283 ? 33.448 7.940 -17.050 1.00 23.97 287 GLY A N 1
ATOM 2129 C CA . GLY A 1 283 ? 34.421 7.689 -18.100 1.00 25.26 287 GLY A CA 1
ATOM 2130 C C . GLY A 1 283 ? 34.154 8.383 -19.417 1.00 24.29 287 GLY A C 1
ATOM 2131 O O . GLY A 1 283 ? 34.821 8.082 -20.406 1.00 25.24 287 GLY A O 1
ATOM 2132 N N . ILE A 1 284 ? 33.207 9.317 -19.470 1.00 21.80 288 ILE A N 1
ATOM 2133 C CA . ILE A 1 284 ? 32.934 10.084 -20.686 1.00 22.18 288 ILE A CA 1
ATOM 2134 C C . ILE A 1 284 ? 33.762 11.368 -20.603 1.00 23.48 288 ILE A C 1
ATOM 2135 O O . ILE A 1 284 ? 33.351 12.349 -19.974 1.00 24.30 288 ILE A O 1
ATOM 2140 N N . ARG A 1 285 ? 34.937 11.375 -21.239 1.00 22.90 289 ARG A N 1
ATOM 2141 C CA . ARG A 1 285 ? 35.949 12.414 -21.008 1.00 20.96 289 ARG A CA 1
ATOM 2142 C C . ARG A 1 285 ? 36.489 12.970 -22.328 1.00 21.46 289 ARG A C 1
ATOM 2143 O O . ARG A 1 285 ? 37.693 12.918 -22.599 1.00 23.61 289 ARG A O 1
ATOM 2151 N N . PRO A 1 286 ? 35.627 13.565 -23.150 1.00 24.26 290 PRO A N 1
ATOM 2152 C CA . PRO A 1 286 ? 36.103 14.184 -24.397 1.00 20.47 290 PRO A CA 1
ATOM 2153 C C . PRO A 1 286 ? 36.974 15.387 -24.096 1.00 21.68 290 PRO A C 1
ATOM 2154 O O . PRO A 1 286 ? 36.921 15.953 -22.985 1.00 20.26 290 PRO A O 1
ATOM 2158 N N . PRO A 1 287 ? 37.785 15.814 -25.068 1.00 21.84 291 PRO A N 1
ATOM 2159 C CA . PRO A 1 287 ? 38.747 16.899 -24.810 1.00 24.41 291 PRO A CA 1
ATOM 2160 C C . PRO A 1 287 ? 38.130 18.170 -24.230 1.00 22.27 291 PRO A C 1
ATOM 2161 O O . PRO A 1 287 ? 38.741 18.802 -23.356 1.00 22.60 291 PRO A O 1
ATOM 2165 N N . ALA A 1 288 ? 36.937 18.571 -24.688 1.00 20.20 292 ALA A N 1
ATOM 2166 C CA . ALA A 1 288 ? 36.339 19.827 -24.242 1.00 19.30 292 ALA A CA 1
ATOM 2167 C C . ALA A 1 288 ? 35.656 19.746 -22.874 1.00 20.86 292 ALA A C 1
ATOM 2168 O O . ALA A 1 288 ? 35.217 20.793 -22.373 1.00 17.37 292 ALA A O 1
ATOM 2170 N N . LEU A 1 289 ? 35.549 18.568 -22.251 1.00 18.41 293 LEU A N 1
ATOM 2171 C CA . LEU A 1 289 ? 34.663 18.447 -21.092 1.00 19.41 293 LEU A CA 1
ATOM 2172 C C . LEU A 1 289 ? 35.170 19.306 -19.944 1.00 16.85 293 LEU A C 1
ATOM 2173 O O . LEU A 1 289 ? 36.338 19.194 -19.542 1.00 18.24 293 LEU A O 1
ATOM 2178 N N . GLY A 1 290 ? 34.294 20.163 -19.406 1.00 17.12 294 GLY A N 1
ATOM 2179 C CA . GLY A 1 290 ? 34.658 21.034 -18.301 1.00 18.91 294 GLY A CA 1
ATOM 2180 C C . GLY A 1 290 ? 35.531 22.222 -18.664 1.00 17.51 294 GLY A C 1
ATOM 2181 O O . GLY A 1 290 ? 35.771 23.081 -17.791 1.00 18.66 294 GLY A O 1
ATOM 2182 N N . HIS A 1 291 ? 36.018 22.304 -19.909 1.00 16.41 295 HIS A N 1
ATOM 2183 C CA . HIS A 1 291 ? 36.808 23.432 -20.375 1.00 16.75 295 HIS A CA 1
ATOM 2184 C C . HIS A 1 291 ? 35.906 24.529 -20.958 1.00 16.56 295 HIS A C 1
ATOM 2185 O O . HIS A 1 291 ? 34.698 24.356 -21.103 1.00 16.48 295 HIS A O 1
ATOM 2192 N N . TYR A 1 292 ? 36.506 25.684 -21.256 1.00 15.84 296 TYR A N 1
ATOM 2193 C CA . TYR A 1 292 ? 35.796 26.862 -21.781 1.00 16.69 296 TYR A CA 1
ATOM 2194 C C . TYR A 1 292 ? 34.771 27.411 -20.781 1.00 17.13 296 TYR A C 1
ATOM 2195 O O . TYR A 1 292 ? 33.843 28.130 -21.167 1.00 16.40 296 TYR A O 1
ATOM 2204 N N . LEU A 1 293 ? 34.971 27.108 -19.500 1.00 17.08 297 LEU A N 1
ATOM 2205 C CA . LEU A 1 293 ? 34.106 27.610 -18.438 1.00 15.03 297 LEU A CA 1
ATOM 2206 C C . LEU A 1 293 ? 34.190 29.128 -18.373 1.00 17.31 297 LEU A C 1
ATOM 2207 O O . LEU A 1 293 ? 35.287 29.695 -18.390 1.00 18.04 297 LEU A O 1
ATOM 2212 N N . ASN A 1 294 ? 3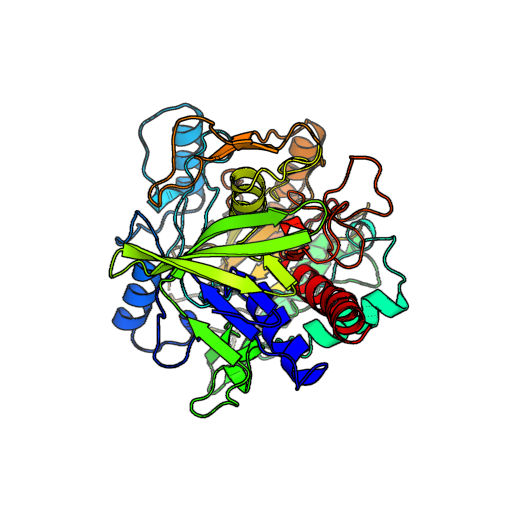3.042 29.801 -18.285 1.00 14.67 298 ASN A N 1
ATOM 2213 C CA . ASN A 1 294 ? 33.106 31.242 -18.075 1.00 16.72 298 ASN A CA 1
ATOM 2214 C C . ASN A 1 294 ? 31.976 31.702 -17.172 1.00 16.53 298 ASN A C 1
ATOM 2215 O O . ASN A 1 294 ? 30.805 31.365 -17.393 1.00 17.00 298 ASN A O 1
ATOM 2220 N N . ASP A 1 295 ? 32.360 32.414 -16.115 1.00 17.75 299 ASP A N 1
ATOM 2221 C CA . ASP A 1 295 ? 31.452 33.105 -15.210 1.00 17.66 299 ASP A CA 1
ATOM 2222 C C . ASP A 1 295 ? 31.353 34.563 -15.648 1.00 19.62 299 ASP A C 1
ATOM 2223 O O . ASP A 1 295 ? 32.358 35.163 -16.021 1.00 23.35 299 ASP A O 1
ATOM 2228 N N . GLN A 1 296 ? 30.155 35.140 -15.604 1.00 17.35 300 GLN A N 1
ATOM 2229 C CA . GLN A 1 296 ? 30.008 36.554 -15.958 1.00 17.28 300 GLN A CA 1
ATOM 2230 C C . GLN A 1 296 ? 30.435 37.436 -14.791 1.00 17.49 300 GLN A C 1
ATOM 2231 O O . GLN A 1 296 ? 29.803 37.381 -13.732 1.00 18.45 300 GLN A O 1
ATOM 2237 N N . PRO A 1 297 ? 31.477 38.266 -14.935 1.00 20.39 301 PRO A N 1
ATOM 2238 C CA . PRO A 1 297 ? 31.793 39.230 -13.870 1.00 17.82 301 PRO A CA 1
ATOM 2239 C C . PRO A 1 297 ? 30.594 40.126 -13.598 1.00 17.44 301 PRO A C 1
ATOM 2240 O O . PRO A 1 297 ? 29.890 40.549 -14.518 1.00 19.98 301 PRO A O 1
ATOM 2244 N N . GLN A 1 298 ? 30.337 40.372 -12.312 1.00 21.69 302 GLN A N 1
ATOM 2245 C CA . GLN A 1 298 ? 29.109 41.023 -11.867 1.00 19.83 302 GLN A CA 1
ATOM 2246 C C . GLN A 1 298 ? 29.464 42.187 -10.954 1.00 18.60 302 GLN A C 1
ATOM 2247 O O . GLN A 1 298 ? 30.139 41.995 -9.938 1.00 18.47 302 GLN A O 1
ATOM 2253 N N . VAL A 1 299 ? 29.004 43.382 -11.308 1.00 19.02 303 VAL A N 1
ATOM 2254 C CA . VAL A 1 299 ? 29.176 44.583 -10.499 1.00 20.34 303 VAL A CA 1
ATOM 2255 C C . VAL A 1 299 ? 27.810 44.937 -9.936 1.00 24.19 303 VAL A C 1
ATOM 2256 O O . VAL A 1 299 ? 26.830 45.007 -10.685 1.00 23.52 303 VAL A O 1
ATOM 2260 N N . LEU A 1 300 ? 27.737 45.151 -8.630 1.00 22.32 304 LEU A N 1
ATOM 2261 C CA . LEU A 1 300 ? 26.474 45.446 -7.978 1.00 24.39 304 LEU A CA 1
ATOM 2262 C C . LEU A 1 300 ? 26.529 46.815 -7.306 1.00 33.09 304 LEU A C 1
ATOM 2263 O O . LEU A 1 300 ? 27.574 47.249 -6.810 1.00 33.43 304 LEU A O 1
ATOM 2268 N N . GLY A 1 301 ? 25.389 47.493 -7.301 1.00 31.71 305 GLY A N 1
ATOM 2269 C CA . GLY A 1 301 ? 25.211 48.716 -6.551 1.00 33.05 305 GLY A CA 1
ATOM 2270 C C . GLY A 1 301 ? 23.793 48.801 -6.031 1.00 31.33 305 GLY A C 1
ATOM 2271 O O . GLY A 1 301 ? 22.941 47.967 -6.337 1.00 27.48 305 GLY A O 1
ATOM 2272 N N . ALA A 1 302 ? 23.542 49.832 -5.225 1.00 33.38 306 ALA A N 1
ATOM 2273 C CA . ALA A 1 302 ? 22.193 50.121 -4.752 1.00 27.48 306 ALA A CA 1
ATOM 2274 C C . ALA A 1 302 ? 22.059 51.627 -4.572 1.00 36.88 306 ALA A C 1
ATOM 2275 O O . ALA A 1 302 ? 22.997 52.289 -4.114 1.00 39.43 306 ALA A O 1
ATOM 2277 N N . VAL A 1 303 ? 20.894 52.162 -4.943 1.00 34.02 307 VAL A N 1
ATOM 2278 C CA . VAL A 1 303 ? 20.684 53.606 -4.995 1.00 37.37 307 VAL A CA 1
ATOM 2279 C C . VAL A 1 303 ? 19.265 53.917 -4.528 1.00 35.78 307 VAL A C 1
ATOM 2280 O O . VAL A 1 303 ? 18.315 53.206 -4.871 1.00 32.20 307 VAL A O 1
ATOM 2284 N N . GLN A 1 304 ? 1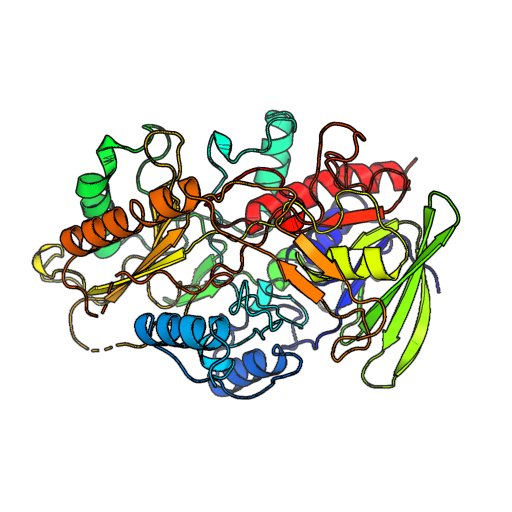9.119 54.977 -3.735 1.00 39.56 308 GLN A N 1
ATOM 2285 C CA . GLN A 1 304 ? 17.795 55.467 -3.378 1.00 35.61 308 GLN A CA 1
ATOM 2286 C C . GLN A 1 304 ? 17.346 56.491 -4.414 1.00 34.89 308 GLN A C 1
ATOM 2287 O O . GLN A 1 304 ? 18.087 57.429 -4.732 1.00 35.09 308 GLN A O 1
ATOM 2293 N N . LEU A 1 305 ? 16.148 56.287 -4.960 1.00 32.84 309 LEU A N 1
ATOM 2294 C CA . LEU A 1 305 ? 15.648 57.136 -6.034 1.00 38.57 309 LEU A CA 1
ATOM 2295 C C . LEU A 1 305 ? 15.587 58.598 -5.611 1.00 39.50 309 LEU A C 1
ATOM 2296 O O . LEU A 1 305 ? 15.192 58.925 -4.487 1.00 40.13 309 LEU A O 1
ATOM 2301 N N . ASN A 1 306 ? 15.965 59.478 -6.529 1.00 40.51 310 ASN A N 1
ATOM 2302 C CA . ASN A 1 306 ? 15.928 60.910 -6.263 1.00 45.07 310 ASN A CA 1
ATOM 2303 C C . ASN A 1 306 ? 14.487 61.402 -6.263 1.00 45.30 310 ASN A C 1
ATOM 2304 O O . ASN A 1 306 ? 13.809 61.294 -7.293 1.00 40.88 310 ASN A O 1
ATOM 2309 N N . PRO A 1 307 ? 13.985 61.960 -5.154 1.00 45.95 311 PRO A N 1
ATOM 2310 C CA . PRO A 1 307 ? 12.580 62.407 -5.132 1.00 44.96 311 PRO A CA 1
ATOM 2311 C C . PRO A 1 307 ? 12.254 63.406 -6.226 1.00 49.84 311 PRO A C 1
ATOM 2312 O O . PRO A 1 307 ? 11.092 63.495 -6.647 1.00 49.15 311 PRO A O 1
ATOM 2316 N N . ALA A 1 308 ? 13.245 64.162 -6.706 1.00 48.75 312 ALA A N 1
ATOM 2317 C CA . ALA A 1 308 ? 12.991 65.113 -7.781 1.00 52.52 312 ALA A CA 1
ATOM 2318 C C . ALA A 1 308 ? 12.609 64.423 -9.084 1.00 52.36 312 ALA A C 1
ATOM 2319 O O . ALA A 1 308 ? 12.018 65.064 -9.962 1.00 53.78 312 ALA A O 1
ATOM 2321 N N . LEU A 1 309 ? 12.933 63.138 -9.230 1.00 50.05 313 LEU A N 1
ATOM 2322 C CA . LEU A 1 309 ? 12.608 62.396 -10.440 1.00 49.12 313 LEU A CA 1
ATOM 2323 C C . LEU A 1 309 ? 11.189 61.855 -10.436 1.00 46.49 313 LEU A C 1
ATOM 2324 O O . LEU A 1 309 ? 10.748 61.321 -11.458 1.00 47.82 313 LEU A O 1
ATOM 2329 N N . LEU A 1 310 ? 10.468 61.988 -9.323 1.00 49.52 314 LEU A N 1
ATOM 2330 C CA . LEU A 1 310 ? 9.139 61.440 -9.114 1.00 51.51 314 LEU A CA 1
ATOM 2331 C C . LEU A 1 310 ? 8.147 62.542 -8.759 1.00 57.91 314 LEU A C 1
ATOM 2332 O O . LEU A 1 310 ? 8.506 63.512 -8.081 1.00 58.91 314 LEU A O 1
ATOM 2337 N N . PRO A 1 311 ? 6.891 62.416 -9.187 1.00 62.88 315 PRO A N 1
ATOM 2338 C CA . PRO A 1 311 ? 5.865 63.366 -8.741 1.00 63.85 315 PRO A CA 1
ATOM 2339 C C . PRO A 1 311 ? 5.728 63.342 -7.225 1.00 68.08 315 PRO A C 1
ATOM 2340 O O . PRO A 1 311 ? 5.959 62.318 -6.578 1.00 66.08 315 PRO A O 1
ATOM 2344 N N . GLU A 1 312 ? 5.350 64.492 -6.651 1.00 70.35 316 GLU A N 1
ATOM 2345 C CA . GLU A 1 312 ? 5.219 64.560 -5.198 1.00 72.52 316 GLU A CA 1
ATOM 2346 C C . GLU A 1 312 ? 4.205 63.556 -4.669 1.00 73.37 316 GLU A C 1
ATOM 2347 O O . GLU A 1 312 ? 4.326 63.107 -3.522 1.00 76.14 316 GLU A O 1
ATOM 2353 N N . ASN A 1 313 ? 3.194 63.195 -5.469 1.00 71.21 317 ASN A N 1
ATOM 2354 C CA . ASN A 1 313 ? 2.310 62.116 -5.036 1.00 74.56 317 ASN A CA 1
ATOM 2355 C C . ASN A 1 313 ? 3.097 60.823 -4.856 1.00 75.24 317 ASN A C 1
ATOM 2356 O O . ASN A 1 313 ? 2.916 60.112 -3.858 1.00 71.95 317 ASN A O 1
ATOM 2361 N N . ALA A 1 314 ? 3.997 60.525 -5.797 1.00 75.39 318 ALA A N 1
ATOM 2362 C CA . ALA A 1 314 ? 4.983 59.463 -5.657 1.00 69.16 318 ALA A CA 1
ATOM 2363 C C . ALA A 1 314 ? 4.365 58.135 -5.240 1.00 70.09 318 ALA A C 1
ATOM 2364 O O . ALA A 1 314 ? 3.531 57.571 -5.958 1.00 71.27 318 ALA A O 1
ATOM 2366 N N . GLY A 1 315 ? 4.775 57.627 -4.085 1.00 63.83 319 GLY A N 1
ATOM 2367 C CA . GLY A 1 315 ? 4.368 56.319 -3.613 1.00 61.20 319 GLY A CA 1
ATOM 2368 C C . GLY A 1 315 ? 5.560 55.416 -3.355 1.00 58.37 319 GLY A C 1
ATOM 2369 O O . GLY A 1 315 ? 6.718 55.796 -3.529 1.00 56.40 319 GLY A O 1
ATOM 2370 N N . ARG A 1 316 ? 5.244 54.192 -2.934 1.00 52.91 320 ARG A N 1
ATOM 2371 C CA . ARG A 1 316 ? 6.245 53.203 -2.556 1.00 53.13 320 ARG A CA 1
ATOM 2372 C C . ARG A 1 316 ? 6.775 52.391 -3.734 1.00 51.11 320 ARG A C 1
ATOM 2373 O O . ARG A 1 316 ? 7.846 51.780 -3.614 1.00 50.70 320 ARG A O 1
ATOM 2381 N N . ALA A 1 317 ? 6.053 52.364 -4.858 1.00 47.71 321 ALA A N 1
ATOM 2382 C CA . ALA A 1 317 ? 6.425 51.531 -5.998 1.00 43.90 321 ALA A CA 1
ATOM 2383 C C . ALA A 1 317 ? 7.858 51.805 -6.438 1.00 39.86 321 ALA A C 1
ATOM 2384 O O . ALA A 1 317 ? 8.275 52.958 -6.572 1.00 36.88 321 ALA A O 1
ATOM 2386 N N . ALA A 1 318 ? 8.609 50.729 -6.673 1.00 39.57 322 ALA A N 1
ATOM 2387 C CA . ALA A 1 318 ? 10.034 50.817 -6.957 1.00 36.56 322 ALA A CA 1
ATOM 2388 C C . ALA A 1 318 ? 10.368 50.569 -8.423 1.00 33.43 322 ALA A C 1
ATOM 2389 O O . ALA A 1 318 ? 11.548 50.501 -8.768 1.00 28.63 322 ALA A O 1
ATOM 2391 N N . GLY A 1 319 ? 9.369 50.426 -9.291 1.00 29.47 323 GLY A N 1
ATOM 2392 C CA . GLY A 1 319 ? 9.609 50.429 -10.722 1.00 28.89 323 GLY A CA 1
ATOM 2393 C C . GLY A 1 319 ? 9.823 49.082 -11.383 1.00 30.14 323 GLY A C 1
ATOM 2394 O O . GLY A 1 319 ? 10.101 49.044 -12.591 1.00 27.29 323 GLY A O 1
ATOM 2395 N N . GLY A 1 320 ? 9.700 47.975 -10.654 1.00 26.37 324 GLY A N 1
ATOM 2396 C CA . GLY A 1 320 ? 9.873 46.682 -11.298 1.00 25.90 324 GLY A CA 1
ATOM 2397 C C . GLY A 1 320 ? 11.333 46.424 -11.647 1.00 24.40 324 GLY A C 1
ATOM 2398 O O . GLY A 1 320 ? 12.243 46.721 -10.866 1.00 24.09 324 GLY A O 1
ATOM 2399 N N . VAL A 1 321 ? 11.569 45.852 -12.829 1.00 23.01 325 VAL A N 1
ATOM 2400 C CA . VAL A 1 321 ? 12.933 45.577 -13.279 1.00 21.16 325 VAL A CA 1
ATOM 2401 C C . VAL A 1 321 ? 13.105 46.186 -14.662 1.00 21.18 325 VAL A C 1
ATOM 2402 O O . VAL A 1 321 ? 12.345 45.859 -15.581 1.00 23.01 325 VAL A O 1
ATOM 2406 N N . SER A 1 322 ? 14.085 47.085 -14.802 1.00 20.58 326 SER A N 1
ATOM 2407 C CA . SER A 1 322 ? 14.433 47.687 -16.087 1.00 21.60 326 SER A CA 1
ATOM 2408 C C . SER A 1 322 ? 15.696 47.042 -16.650 1.00 20.42 326 SER A C 1
ATOM 2409 O O . SER A 1 322 ? 16.584 46.628 -15.901 1.00 21.78 326 SER A O 1
ATOM 2412 N N . TRP A 1 323 ? 15.794 47.021 -17.979 1.00 22.18 327 TRP A N 1
ATOM 2413 C CA . TRP A 1 323 ? 16.838 46.293 -18.692 1.00 19.71 327 TRP A CA 1
ATOM 2414 C C . TRP A 1 323 ? 17.605 47.244 -19.611 1.00 24.19 327 TRP A C 1
ATOM 2415 O O . TRP A 1 323 ? 16.996 47.945 -20.423 1.00 25.46 327 TRP A O 1
ATOM 2426 N N . VAL A 1 324 ? 18.931 47.278 -19.470 1.00 22.19 328 VAL A N 1
ATOM 2427 C CA . VAL A 1 324 ? 19.826 48.058 -20.333 1.00 21.82 328 VAL A CA 1
ATOM 2428 C C . VAL A 1 324 ? 20.556 47.066 -21.238 1.00 21.98 328 VAL A C 1
ATOM 2429 O O . VAL A 1 324 ? 21.569 46.476 -20.811 1.00 21.79 328 VAL A O 1
ATOM 2433 N N . PRO A 1 325 ? 20.107 46.856 -22.474 1.00 23.05 329 PRO A N 1
ATOM 2434 C CA . PRO A 1 325 ? 20.479 45.634 -23.198 1.00 20.00 329 PRO A CA 1
ATOM 2435 C C . PRO A 1 325 ? 21.894 45.611 -23.752 1.00 22.98 329 PRO A C 1
ATOM 2436 O O . PRO A 1 325 ? 22.450 46.621 -24.188 1.00 23.26 329 PRO A O 1
ATOM 2440 N N . PHE A 1 326 ? 22.456 44.408 -23.751 1.00 21.78 330 PHE A N 1
ATOM 2441 C CA . PHE A 1 326 ? 23.737 44.158 -24.394 1.00 23.32 330 PHE A CA 1
ATOM 2442 C C . PHE A 1 326 ? 23.652 44.401 -25.902 1.00 22.99 330 PHE A C 1
ATOM 2443 O O . PHE A 1 326 ? 22.647 44.110 -26.554 1.00 23.10 330 PHE A O 1
ATOM 2451 N N . HIS A 1 327 ? 24.735 44.921 -26.457 1.00 23.51 331 HIS A N 1
ATOM 2452 C CA . HIS A 1 327 ? 24.865 45.041 -27.898 1.00 25.84 331 HIS A CA 1
ATOM 2453 C C . HIS A 1 327 ? 26.311 45.360 -28.243 1.00 23.65 331 HIS A C 1
ATOM 2454 O O . HIS A 1 327 ? 26.880 46.338 -27.740 1.00 26.40 331 HIS A O 1
ATOM 2461 N N . SER A 1 328 ? 26.925 44.515 -29.060 1.00 26.36 332 SER A N 1
ATOM 2462 C CA . SER A 1 328 ? 28.331 44.661 -29.394 1.00 25.69 332 SER A CA 1
ATOM 2463 C C . SER A 1 328 ? 28.478 45.512 -30.654 1.00 26.59 332 SER A C 1
ATOM 2464 O O . SER A 1 328 ? 27.726 45.321 -31.610 1.00 29.77 332 SER A O 1
ATOM 2467 N N . PRO A 1 329 ? 29.445 46.449 -30.701 1.00 28.58 333 PRO A N 1
ATOM 2468 C CA . PRO A 1 329 ? 30.458 46.743 -29.679 1.00 25.40 333 PRO A CA 1
ATOM 2469 C C . PRO A 1 329 ? 30.152 47.955 -28.794 1.00 24.88 333 PRO A C 1
ATOM 2470 O O . PRO A 1 329 ? 30.890 48.226 -27.842 1.00 29.07 333 PRO A O 1
ATOM 2474 N N . SER A 1 330 ? 29.076 48.675 -29.101 1.00 27.78 334 SER A N 1
ATOM 2475 C CA . SER A 1 330 ? 28.844 49.945 -28.419 1.00 28.39 334 SER A CA 1
ATOM 2476 C C . SER A 1 330 ? 28.467 49.758 -26.952 1.00 31.11 334 SER A C 1
ATOM 2477 O O . SER A 1 330 ? 28.790 50.619 -26.123 1.00 29.75 334 SER A O 1
ATOM 2480 N N . HIS A 1 331 ? 27.785 48.669 -26.599 1.00 25.72 335 HIS A N 1
ATOM 2481 C CA . HIS A 1 331 ? 27.361 48.443 -25.213 1.00 25.21 335 HIS A CA 1
ATOM 2482 C C . HIS A 1 331 ? 27.493 46.980 -24.824 1.00 25.84 335 HIS A C 1
ATOM 2483 O O . HIS A 1 331 ? 26.495 46.251 -24.744 1.00 25.33 335 HIS A O 1
ATOM 2490 N N . PRO A 1 332 ? 28.722 46.513 -24.581 1.00 24.45 336 PRO A N 1
ATOM 2491 C CA . PRO A 1 332 ? 28.958 45.081 -24.328 1.00 25.50 336 PRO A CA 1
ATOM 2492 C C . PRO A 1 332 ? 28.742 44.686 -22.876 1.00 27.52 336 PRO A C 1
ATOM 2493 O O . PRO A 1 332 ? 29.558 43.954 -22.296 1.00 25.85 336 PRO A O 1
ATOM 2497 N N . TYR A 1 333 ? 27.657 45.192 -22.291 1.00 27.31 337 TYR A N 1
ATOM 2498 C CA . TYR A 1 333 ? 27.253 44.923 -20.920 1.00 24.69 337 TYR A CA 1
ATOM 2499 C C . TYR A 1 333 ? 25.785 44.602 -20.902 1.00 23.57 337 TYR A C 1
ATOM 2500 O O . TYR A 1 333 ? 25.012 45.122 -21.704 1.00 25.57 337 TYR A O 1
ATOM 2509 N N . HIS A 1 334 ? 25.400 43.784 -19.940 1.00 21.29 338 HIS A N 1
ATOM 2510 C CA . HIS A 1 334 ? 24.003 43.618 -19.587 1.00 21.46 338 HIS A CA 1
ATOM 2511 C C . HIS A 1 334 ? 23.756 44.370 -18.283 1.00 20.62 338 HIS A C 1
ATOM 2512 O O . HIS A 1 334 ? 24.383 44.064 -17.266 1.00 20.47 338 HIS A O 1
ATOM 2519 N N . GLY A 1 335 ? 22.861 45.348 -18.310 1.00 21.18 339 GLY A N 1
ATOM 2520 C CA . GLY A 1 335 ? 22.513 46.119 -17.119 1.00 20.06 339 GLY A CA 1
ATOM 2521 C C . GLY A 1 335 ? 21.080 45.843 -16.697 1.00 23.49 339 GLY A C 1
ATOM 2522 O O . GLY A 1 335 ? 20.186 45.696 -17.541 1.00 20.88 339 GLY A O 1
ATOM 2523 N N . GLN A 1 336 ? 20.864 45.757 -15.384 1.00 21.07 340 GLN A N 1
ATOM 2524 C CA . GLN A 1 336 ? 19.499 45.694 -14.880 1.00 21.69 340 GLN A CA 1
ATOM 2525 C C . GLN A 1 336 ? 19.370 46.519 -13.611 1.00 22.90 340 GLN A C 1
ATOM 2526 O O . GLN A 1 336 ? 20.279 46.563 -12.776 1.00 21.49 340 GLN A O 1
ATOM 2532 N N . VAL A 1 337 ? 18.217 47.162 -13.474 1.00 19.63 341 VAL A N 1
ATOM 2533 C CA . VAL A 1 337 ? 17.868 47.943 -12.299 1.00 19.83 341 VAL A CA 1
ATOM 2534 C C . VAL A 1 337 ? 16.588 47.337 -11.753 1.00 20.59 341 VAL A C 1
ATOM 2535 O O . VAL A 1 337 ? 15.634 47.134 -12.513 1.00 20.87 341 VAL A O 1
ATOM 2539 N N . MET A 1 338 ? 16.572 47.028 -10.450 1.00 22.41 342 MET A N 1
ATOM 2540 C CA . MET A 1 338 ? 15.571 46.109 -9.926 1.00 23.27 342 MET A CA 1
ATOM 2541 C C . MET A 1 338 ? 15.088 46.487 -8.537 1.00 21.85 342 MET A C 1
ATOM 2542 O O . MET A 1 338 ? 15.877 46.875 -7.670 1.00 23.68 342 MET A O 1
ATOM 2547 N N . GLU A 1 339 ? 13.776 46.361 -8.329 1.00 22.70 343 GLU A N 1
ATOM 2548 C CA . GLU A 1 339 ? 13.249 46.292 -6.969 1.00 23.50 343 GLU A CA 1
ATOM 2549 C C . GLU A 1 339 ? 14.003 45.222 -6.200 1.00 26.38 343 GLU A C 1
ATOM 2550 O O . GLU A 1 339 ? 14.351 44.172 -6.751 1.00 24.09 343 GLU A O 1
ATOM 2556 N N . LEU A 1 340 ? 14.238 45.485 -4.915 1.00 25.22 344 LEU A N 1
ATOM 2557 C CA . LEU A 1 340 ? 15.075 44.582 -4.131 1.00 25.77 344 LEU A CA 1
ATOM 2558 C C . LEU A 1 340 ? 14.547 43.153 -4.138 1.00 24.04 344 LEU A C 1
ATOM 2559 O O . LEU A 1 340 ? 15.347 42.208 -4.132 1.00 25.54 344 LEU A O 1
ATOM 2564 N N . GLU A 1 341 ? 13.226 42.964 -4.162 1.00 21.51 345 GLU A N 1
ATOM 2565 C CA . GLU A 1 341 ? 12.672 41.618 -4.211 1.00 23.26 345 GLU A CA 1
ATOM 2566 C C . GLU A 1 341 ? 13.108 40.866 -5.461 1.00 24.22 345 GLU A C 1
ATOM 2567 O O . GLU A 1 341 ? 13.051 39.633 -5.478 1.00 24.29 345 GLU A O 1
ATOM 2573 N N . ALA A 1 342 ? 13.527 41.584 -6.508 1.00 21.33 346 ALA A N 1
ATOM 2574 C CA . ALA A 1 342 ? 13.907 40.987 -7.775 1.00 22.60 346 ALA A CA 1
ATOM 2575 C C . ALA A 1 342 ? 15.411 40.911 -7.948 1.00 21.85 346 ALA A C 1
ATOM 2576 O O . ALA A 1 342 ? 15.888 40.591 -9.045 1.00 23.88 346 ALA A O 1
ATOM 2578 N N . SER A 1 343 ? 16.168 41.206 -6.909 1.00 18.51 347 SER A N 1
ATOM 2579 C CA . SER A 1 343 ? 17.620 41.101 -7.019 1.00 19.54 347 SER A CA 1
ATOM 2580 C C . SER A 1 343 ? 18.048 39.653 -6.798 1.00 21.99 347 SER A C 1
ATOM 2581 O O . SER A 1 343 ? 17.601 39.017 -5.832 1.00 19.15 347 SER A O 1
ATOM 2584 N N . PRO A 1 344 ? 18.919 39.102 -7.655 1.00 20.25 348 PRO A N 1
ATOM 2585 C CA . PRO A 1 344 ? 19.456 37.757 -7.388 1.00 18.88 348 PRO A CA 1
ATOM 2586 C C . PRO A 1 344 ? 20.344 37.708 -6.157 1.00 20.03 348 PRO A C 1
ATOM 2587 O O . PRO A 1 344 ? 20.552 36.620 -5.606 1.00 19.74 348 PRO A O 1
ATOM 2591 N N . ILE A 1 345 ? 20.858 38.846 -5.710 1.00 18.81 349 ILE A N 1
ATOM 2592 C CA . ILE A 1 345 ? 21.724 38.980 -4.537 1.00 22.84 349 ILE A CA 1
ATOM 2593 C C . ILE A 1 345 ? 20.928 39.705 -3.455 1.00 23.36 349 ILE A C 1
ATOM 2594 O O . ILE A 1 345 ? 20.471 40.827 -3.695 1.00 21.68 349 ILE A O 1
ATOM 2599 N N . PRO A 1 346 ? 20.756 39.146 -2.258 1.00 21.01 350 PRO A N 1
ATOM 2600 C CA . PRO A 1 346 ? 20.091 39.927 -1.197 1.00 21.80 350 PRO A CA 1
ATOM 2601 C C . PRO A 1 346 ? 20.877 41.200 -0.907 1.00 25.08 350 PRO A C 1
ATOM 2602 O O . PRO A 1 346 ? 22.085 41.154 -0.676 1.00 23.08 350 PRO A O 1
ATOM 2606 N N . ILE A 1 347 ? 20.190 42.342 -0.943 1.00 23.96 351 ILE A N 1
ATOM 2607 C CA . ILE A 1 347 ? 20.797 43.635 -0.634 1.00 27.65 351 ILE A CA 1
ATOM 2608 C C . ILE A 1 347 ? 20.159 44.155 0.651 1.00 32.18 351 ILE A C 1
ATOM 2609 O O . ILE A 1 347 ? 18.992 44.575 0.634 1.00 32.02 351 ILE A O 1
ATOM 2614 N N . PRO A 1 348 ? 20.917 44.138 1.778 1.00 30.49 352 PRO A N 1
ATOM 2615 C CA . PRO A 1 348 ? 20.366 44.556 3.061 1.00 34.10 352 PRO A CA 1
ATOM 2616 C C . PRO A 1 348 ? 20.171 46.080 3.112 1.00 37.05 352 PRO A C 1
ATOM 2617 O O . PRO A 1 348 ? 21.075 46.812 2.810 1.00 37.67 352 PRO A O 1
ATOM 2621 N N . VAL A 1 349 ? 18.968 46.504 3.480 1.00 45.90 353 VAL A N 1
ATOM 2622 C CA . VAL A 1 349 ? 18.643 47.964 3.537 1.00 52.41 353 VAL A CA 1
ATOM 2623 C C . VAL A 1 349 ? 18.686 48.390 5.001 1.00 50.89 353 VAL A C 1
ATOM 2624 O O . VAL A 1 349 ? 19.194 49.485 5.269 1.00 54.13 353 VAL A O 1
ATOM 2628 N N . THR A 1 350 ? 11.451 54.173 4.782 1.00 64.34 357 THR A N 1
ATOM 2629 C CA . THR A 1 350 ? 10.554 55.358 4.984 1.00 66.91 357 THR A CA 1
ATOM 2630 C C . THR A 1 350 ? 10.549 56.391 3.839 1.00 67.17 357 THR A C 1
ATOM 2631 O O . THR A 1 350 ? 9.494 57.031 3.675 1.00 69.15 357 THR A O 1
ATOM 2635 N N . GLY A 1 351 ? 11.622 56.566 3.068 1.00 58.58 358 GLY A N 1
ATOM 2636 C CA . GLY A 1 351 ? 11.587 57.628 2.042 1.00 54.13 358 GLY A CA 1
ATOM 2637 C C . GLY A 1 351 ? 11.348 57.137 0.626 1.00 54.93 358 GLY A C 1
ATOM 2638 O O . GLY A 1 351 ? 10.423 56.322 0.425 1.00 54.32 358 GLY A O 1
ATOM 2639 N N . THR A 1 352 ? 12.120 57.647 -0.332 1.00 47.23 359 THR A N 1
ATOM 2640 C CA . THR A 1 352 ? 12.004 57.179 -1.735 1.00 44.41 359 THR A CA 1
ATOM 2641 C C . THR A 1 352 ? 12.380 55.699 -1.817 1.00 39.99 359 THR A C 1
ATOM 2642 O O . THR A 1 352 ? 13.117 55.216 -0.956 1.00 38.13 359 THR A O 1
ATOM 2646 N N . PRO A 1 353 ? 11.873 54.959 -2.817 1.00 41.52 360 PRO A N 1
ATOM 2647 C CA . PRO A 1 353 ? 12.298 53.574 -3.002 1.00 39.41 360 PRO A CA 1
ATOM 2648 C C . PRO A 1 353 ? 13.806 53.367 -3.243 1.00 39.15 360 PRO A C 1
ATOM 2649 O O . PRO A 1 353 ? 14.414 54.227 -3.828 1.00 34.91 360 PRO A O 1
ATOM 2653 N N . VAL A 1 354 ? 14.366 52.253 -2.760 1.00 36.02 361 VAL A N 1
ATOM 2654 C CA . VAL A 1 354 ? 15.748 51.874 -3.043 1.00 31.42 361 VAL A CA 1
ATOM 2655 C C . VAL A 1 354 ? 15.736 50.799 -4.119 1.00 31.52 361 VAL A C 1
ATOM 2656 O O . VAL A 1 354 ? 14.898 49.890 -4.087 1.00 28.39 361 VAL A O 1
ATOM 2660 N N . VAL A 1 355 ? 16.643 50.905 -5.088 1.00 28.70 362 VAL A N 1
ATOM 2661 C CA . VAL A 1 355 ? 16.699 49.936 -6.181 1.00 25.20 362 VAL A CA 1
ATOM 2662 C C . VAL A 1 355 ? 18.126 49.413 -6.280 1.00 28.01 362 VAL A C 1
ATOM 2663 O O . VAL A 1 355 ? 19.090 50.119 -5.961 1.00 26.41 362 VAL A O 1
ATOM 2667 N N . GLY A 1 356 ? 18.254 48.148 -6.687 1.00 22.83 363 GLY A N 1
ATOM 2668 C CA . GLY A 1 356 ? 19.557 47.566 -6.907 1.00 22.50 363 GLY A CA 1
ATOM 2669 C C . GLY A 1 356 ? 19.945 47.707 -8.364 1.00 22.91 363 GLY A C 1
ATOM 2670 O O . GLY A 1 356 ? 19.095 47.820 -9.238 1.00 23.42 363 GLY A O 1
ATOM 2671 N N . LEU A 1 357 ? 21.254 47.737 -8.604 1.00 21.65 364 LEU A N 1
ATOM 2672 C CA . LEU A 1 357 ? 21.819 47.797 -9.946 1.00 24.39 364 LEU A CA 1
ATOM 2673 C C . LEU A 1 357 ? 22.737 46.597 -10.116 1.00 22.27 364 LEU A C 1
ATOM 2674 O O . LEU A 1 357 ? 23.599 46.355 -9.268 1.00 25.68 364 LEU A O 1
ATOM 2679 N N . GLY A 1 358 ? 22.530 45.832 -11.187 1.00 20.46 365 GLY A N 1
ATOM 2680 C CA . GLY A 1 358 ? 23.392 44.692 -11.451 1.00 22.07 365 GLY A CA 1
ATOM 2681 C C . GLY A 1 358 ? 23.899 44.757 -12.876 1.00 21.10 365 GLY A C 1
ATOM 2682 O O . GLY A 1 358 ? 23.095 44.753 -13.815 1.00 20.45 365 GLY A O 1
ATOM 2683 N N . TRP A 1 359 ? 25.218 44.833 -13.050 1.00 21.23 366 TRP A N 1
ATOM 2684 C CA . TRP A 1 359 ? 25.847 44.885 -14.359 1.00 20.32 366 TRP A CA 1
ATOM 2685 C C . TRP A 1 359 ? 26.671 43.621 -14.540 1.00 18.40 366 TRP A C 1
ATOM 2686 O O . TRP A 1 359 ? 27.443 43.241 -13.649 1.00 20.44 366 TRP A O 1
ATOM 2697 N N . PHE A 1 360 ? 26.480 42.952 -15.668 1.00 17.86 367 PHE A N 1
ATOM 2698 C CA . PHE A 1 360 ? 27.146 41.688 -15.953 1.00 17.82 367 PHE A CA 1
ATOM 2699 C C . PHE A 1 360 ? 27.985 41.857 -17.206 1.00 20.65 367 PHE A C 1
ATOM 2700 O O . PHE A 1 360 ? 27.566 42.541 -18.139 1.00 19.78 367 PHE A O 1
ATOM 2708 N N . CYS A 1 361 ? 29.175 41.257 -17.213 1.00 19.61 368 CYS A N 1
ATOM 2709 C CA . CYS A 1 361 ? 30.098 41.376 -18.333 1.00 22.51 368 CYS A CA 1
ATOM 2710 C C . CYS A 1 361 ? 30.215 40.049 -19.068 1.00 21.30 368 CYS A C 1
ATOM 2711 O O . CYS A 1 361 ? 30.042 38.981 -18.479 1.00 20.10 368 CYS A O 1
ATOM 2714 N N . ALA A 1 362 ? 30.543 40.130 -20.356 1.00 18.69 369 ALA A N 1
ATOM 2715 C CA . ALA A 1 362 ? 30.841 38.953 -21.164 1.00 19.97 369 ALA A CA 1
ATOM 2716 C C . ALA A 1 362 ? 32.333 38.661 -21.043 1.00 24.55 369 ALA A C 1
ATOM 2717 O O . ALA A 1 362 ? 33.165 39.519 -21.357 1.00 28.33 369 ALA A O 1
ATOM 2719 N N . LYS A 1 363 ? 32.671 37.458 -20.595 1.00 18.90 370 LYS A N 1
ATOM 2720 C CA . LYS A 1 363 ? 34.061 37.118 -20.306 1.00 20.39 370 LYS A CA 1
ATOM 2721 C C . LYS A 1 363 ? 34.742 36.528 -21.538 1.00 21.57 370 LYS A C 1
ATOM 2722 O O . LYS A 1 363 ? 34.103 35.891 -22.379 1.00 20.81 370 LYS A O 1
ATOM 2728 N N . GLU A 1 364 ? 36.051 36.766 -21.650 1.00 19.12 371 GLU A N 1
ATOM 2729 C CA . GLU A 1 364 ? 36.844 36.201 -22.744 1.00 21.10 371 GLU A CA 1
ATOM 2730 C C . GLU A 1 364 ? 36.950 34.684 -22.547 1.00 20.48 371 GLU A C 1
ATOM 2731 O O . GLU A 1 364 ? 37.559 34.204 -21.582 1.00 21.96 371 GLU A O 1
ATOM 2737 N N . VAL A 1 365 ? 36.378 33.924 -23.468 1.00 17.12 372 VAL A N 1
ATOM 2738 C CA . VAL A 1 365 ? 36.258 32.474 -23.311 1.00 21.47 372 VAL A CA 1
ATOM 2739 C C . VAL A 1 365 ? 37.593 31.813 -23.633 1.00 25.12 372 VAL A C 1
ATOM 2740 O O . VAL A 1 365 ? 38.173 32.053 -24.702 1.00 21.65 372 VAL A O 1
ATOM 2744 N N . ARG A 1 366 ? 38.069 30.962 -22.718 1.00 21.66 373 ARG A N 1
ATOM 2745 C CA . ARG A 1 366 ? 39.377 30.312 -22.832 1.00 21.41 373 ARG A CA 1
ATOM 2746 C C . ARG A 1 366 ? 39.273 28.845 -22.449 1.00 23.18 373 ARG A C 1
ATOM 2747 O O . ARG A 1 366 ? 38.678 28.517 -21.417 1.00 20.74 373 ARG A O 1
ATOM 2755 N N . TYR A 1 367 ? 39.868 27.967 -23.274 1.00 20.60 374 TYR A N 1
ATOM 2756 C CA . TYR A 1 367 ? 39.984 26.561 -22.902 1.00 21.73 374 TYR A CA 1
ATOM 2757 C C . TYR A 1 367 ? 40.544 26.406 -21.493 1.00 21.64 374 TYR A C 1
ATOM 2758 O O . TYR A 1 367 ? 40.096 25.550 -20.717 1.00 19.75 374 TYR A O 1
ATOM 2767 N N . GLU A 1 368 ? 41.533 27.233 -21.147 1.00 22.42 375 GLU A N 1
ATOM 2768 C CA . GLU A 1 368 ? 42.269 27.093 -19.904 1.00 22.59 375 GLU A CA 1
ATOM 2769 C C . GLU A 1 368 ? 41.390 27.323 -18.671 1.00 22.04 375 GLU A C 1
ATOM 2770 O O . GLU A 1 368 ? 41.721 26.836 -17.584 1.00 22.74 375 GLU A O 1
ATOM 2776 N N . ASP A 1 369 ? 40.262 28.014 -18.811 1.00 19.16 376 ASP A N 1
ATOM 2777 C CA . ASP A 1 369 ? 39.314 28.128 -17.700 1.00 18.65 376 ASP A CA 1
ATOM 2778 C C . ASP A 1 369 ? 38.474 26.854 -17.664 1.00 20.21 376 ASP A C 1
ATOM 2779 O O . ASP A 1 369 ? 37.832 26.507 -18.664 1.00 18.77 376 ASP A O 1
ATOM 2784 N N . HIS A 1 370 ? 38.524 26.119 -16.553 1.00 17.99 377 HIS A N 1
ATOM 2785 C CA . HIS A 1 370 ? 38.014 24.753 -16.606 1.00 16.52 377 HIS A CA 1
ATOM 2786 C C . HIS A 1 370 ? 37.779 24.205 -15.204 1.00 20.28 377 HIS A C 1
ATOM 2787 O O . HIS A 1 370 ? 38.271 24.745 -14.211 1.00 19.81 377 HIS A O 1
ATOM 2794 N N . ILE A 1 371 ? 37.010 23.119 -15.149 1.00 19.87 378 ILE A N 1
ATOM 2795 C CA . ILE A 1 371 ? 36.842 22.315 -13.942 1.00 18.13 378 ILE A CA 1
ATOM 2796 C C . ILE A 1 371 ? 37.853 21.179 -13.953 1.00 22.61 378 ILE A C 1
ATOM 2797 O O . ILE A 1 371 ? 37.916 20.402 -14.911 1.00 22.96 378 ILE A O 1
ATOM 2802 N N . ALA A 1 372 ? 38.615 21.054 -12.875 1.00 22.19 379 ALA A N 1
ATOM 2803 C CA . ALA A 1 372 ? 39.514 19.926 -12.674 1.00 22.73 379 ALA A CA 1
ATOM 2804 C C . ALA A 1 372 ? 38.789 18.888 -11.828 1.00 23.67 379 ALA A C 1
ATOM 2805 O O . ALA A 1 372 ? 38.147 19.243 -10.832 1.00 24.24 379 ALA A O 1
ATOM 2807 N N . PHE A 1 373 ? 38.863 17.615 -12.226 1.00 26.79 380 PHE A N 1
ATOM 2808 C CA . PHE A 1 373 ? 38.185 16.538 -11.502 1.00 25.78 380 PHE A CA 1
ATOM 2809 C C . PHE A 1 373 ? 39.211 15.647 -10.808 1.00 30.07 380 PHE A C 1
ATOM 2810 O O . PHE A 1 373 ? 40.110 15.113 -11.462 1.00 31.35 380 PHE A O 1
ATOM 2818 N N . SER A 1 374 ? 39.060 15.476 -9.499 1.00 28.25 381 SER A N 1
ATOM 2819 C CA . SER A 1 374 ? 40.021 14.719 -8.701 1.00 32.76 381 SER A CA 1
ATOM 2820 C C . SER A 1 374 ? 39.854 13.220 -8.913 1.00 34.08 381 SER A C 1
ATOM 2821 O O . SER A 1 374 ? 38.733 12.702 -8.959 1.00 33.25 381 SER A O 1
ATOM 2824 N N . GLU A 1 375 ? 40.984 12.521 -9.054 1.00 38.90 382 GLU A N 1
ATOM 2825 C CA . GLU A 1 375 ? 40.934 11.071 -9.199 1.00 41.33 382 GLU A CA 1
ATOM 2826 C C . GLU A 1 375 ? 40.844 10.366 -7.853 1.00 43.53 382 GLU A C 1
ATOM 2827 O O . GLU A 1 375 ? 40.493 9.183 -7.820 1.00 46.53 382 GLU A O 1
ATOM 2833 N N . SER A 1 376 ? 41.120 11.070 -6.754 1.00 42.04 383 SER A N 1
ATOM 2834 C CA . SER A 1 376 ? 41.147 10.478 -5.420 1.00 43.22 383 SER A CA 1
ATOM 2835 C C . SER A 1 376 ? 40.100 11.057 -4.479 1.00 42.59 383 SER A C 1
ATOM 2836 O O . SER A 1 376 ? 39.347 10.292 -3.858 1.00 45.66 383 SER A O 1
ATOM 2839 N N . GLU A 1 377 ? 40.027 12.383 -4.342 1.00 38.68 384 GLU A N 1
ATOM 2840 C CA A GLU A 1 377 ? 39.097 13.015 -3.416 0.60 36.61 384 GLU A CA 1
ATOM 2841 C CA B GLU A 1 377 ? 39.092 12.983 -3.407 0.40 36.66 384 GLU A CA 1
ATOM 2842 C C . GLU A 1 377 ? 37.696 13.066 -4.011 1.00 35.91 384 GLU A C 1
ATOM 2843 O O . GLU A 1 377 ? 37.522 13.166 -5.227 1.00 32.23 384 GLU A O 1
ATOM 2854 N N . THR A 1 378 ? 36.698 13.019 -3.140 1.00 33.34 385 THR A N 1
ATOM 2855 C CA . THR A 1 378 ? 35.308 13.109 -3.545 1.00 33.03 385 THR A CA 1
ATOM 2856 C C . THR A 1 378 ? 34.641 14.269 -2.824 1.00 33.08 385 THR A C 1
ATOM 2857 O O . THR A 1 378 ? 35.165 14.787 -1.834 1.00 31.90 385 THR A O 1
ATOM 2861 N N . ASP A 1 379 ? 33.479 14.686 -3.339 1.00 29.01 386 ASP A N 1
ATOM 2862 C CA . ASP A 1 379 ? 32.671 15.676 -2.639 1.00 28.66 386 ASP A CA 1
ATOM 2863 C C . ASP A 1 379 ? 31.861 14.958 -1.563 1.00 28.91 386 ASP A C 1
ATOM 2864 O O . ASP A 1 379 ? 32.053 13.767 -1.298 1.00 29.44 386 ASP A O 1
ATOM 2869 N N . TYR A 1 380 ? 30.932 15.674 -0.943 1.00 32.01 387 TYR A N 1
ATOM 2870 C CA . TYR A 1 380 ? 30.274 15.132 0.235 1.00 36.51 387 TYR A CA 1
ATOM 2871 C C . TYR A 1 380 ? 29.267 14.035 -0.092 1.00 36.66 387 TYR A C 1
ATOM 2872 O O . TYR A 1 380 ? 28.870 13.294 0.816 1.00 37.72 387 TYR A O 1
ATOM 2881 N N . LEU A 1 381 ? 28.890 13.876 -1.359 1.00 35.03 388 LEU A N 1
ATOM 2882 C CA . LEU A 1 381 ? 27.965 12.834 -1.782 1.00 30.48 388 LEU A CA 1
ATOM 2883 C C . LEU A 1 381 ? 28.678 11.659 -2.442 1.00 32.16 388 LEU A C 1
ATOM 2884 O O . LEU A 1 381 ? 28.014 10.701 -2.868 1.00 32.60 388 LEU A O 1
ATOM 2889 N N . GLY A 1 382 ? 30.009 11.718 -2.559 1.00 29.13 389 GLY A N 1
ATOM 2890 C CA . GLY A 1 382 ? 30.799 10.625 -3.086 1.00 29.26 389 GLY A CA 1
ATOM 2891 C C . GLY A 1 382 ? 31.230 10.762 -4.533 1.00 29.80 389 GLY A C 1
ATOM 2892 O O . GLY A 1 382 ? 31.852 9.836 -5.064 1.00 28.51 389 GLY A O 1
ATOM 2893 N N . LEU A 1 383 ? 30.934 11.882 -5.182 1.00 29.75 390 LEU A N 1
ATOM 2894 C CA . LEU A 1 383 ? 31.333 12.073 -6.567 1.00 24.66 390 LEU A CA 1
ATOM 2895 C C . LEU A 1 383 ? 32.655 12.836 -6.645 1.00 26.90 390 LEU A C 1
ATOM 2896 O O . LEU A 1 383 ? 33.067 13.479 -5.674 1.00 28.08 390 LEU A O 1
ATOM 2901 N N . PRO A 1 384 ? 33.351 12.772 -7.783 1.00 23.35 391 PRO A N 1
ATOM 2902 C CA . PRO A 1 384 ? 34.719 13.311 -7.850 1.00 24.87 391 PRO A CA 1
ATOM 2903 C C . PRO A 1 384 ? 34.775 14.794 -7.504 1.00 26.75 391 PRO A C 1
ATOM 2904 O O . PRO A 1 384 ? 34.022 15.609 -8.048 1.00 23.96 391 PRO A O 1
ATOM 2908 N N . ARG A 1 385 ? 35.705 15.148 -6.614 1.00 25.84 392 ARG A N 1
ATOM 2909 C CA . ARG A 1 385 ? 35.789 16.525 -6.141 1.00 28.31 392 ARG A CA 1
ATOM 2910 C C . ARG A 1 385 ? 36.262 17.454 -7.250 1.00 24.26 392 ARG A C 1
ATOM 2911 O O . ARG A 1 385 ? 37.121 17.101 -8.062 1.00 25.67 392 ARG A O 1
ATOM 2919 N N . MET A 1 386 ? 35.706 18.665 -7.253 1.00 22.33 393 MET A N 1
ATOM 2920 C CA . MET A 1 386 ? 35.787 19.574 -8.388 1.00 22.49 393 MET A CA 1
ATOM 2921 C C . MET A 1 386 ? 36.558 20.792 -7.914 1.00 26.18 393 MET A C 1
ATOM 2922 O O . MET A 1 386 ? 36.296 21.298 -6.817 1.00 23.57 393 MET A O 1
ATOM 2927 N N . THR A 1 387 ? 37.539 21.227 -8.708 1.00 22.45 394 THR A N 1
ATOM 2928 C CA . THR A 1 387 ? 38.256 22.466 -8.440 1.00 21.43 394 THR A CA 1
ATOM 2929 C C . THR A 1 387 ? 38.199 23.342 -9.678 1.00 23.42 394 THR A C 1
ATOM 2930 O O . THR A 1 387 ? 38.484 22.870 -10.785 1.00 23.03 394 THR A O 1
ATOM 2934 N N . VAL A 1 388 ? 37.808 24.604 -9.501 1.00 21.71 395 VAL A N 1
ATOM 2935 C CA . VAL A 1 388 ? 37.610 25.510 -10.629 1.00 21.14 395 VAL A CA 1
ATOM 2936 C C . VAL A 1 388 ? 38.896 26.284 -10.874 1.00 23.91 395 VAL A C 1
ATOM 2937 O O . VAL A 1 388 ? 39.517 26.795 -9.931 1.00 26.38 395 VAL A O 1
ATOM 2941 N N . HIS A 1 389 ? 39.312 26.349 -12.140 1.00 19.56 396 HIS A N 1
ATOM 2942 C CA . HIS A 1 389 ? 40.396 27.216 -12.587 1.00 21.13 396 HIS A CA 1
ATOM 2943 C C . HIS A 1 389 ? 39.805 28.263 -13.518 1.00 22.42 396 HIS A C 1
ATOM 2944 O O . HIS A 1 389 ? 39.233 27.917 -14.551 1.00 22.50 396 HIS A O 1
ATOM 2951 N N . HIS A 1 390 ? 39.930 29.534 -13.145 1.00 21.22 397 HIS A N 1
ATOM 2952 C CA . HIS A 1 390 ? 39.253 30.614 -13.857 1.00 20.56 397 HIS A CA 1
ATOM 2953 C C . HIS A 1 390 ? 39.998 31.909 -13.573 1.00 22.20 397 HIS A C 1
ATOM 2954 O O . HIS A 1 390 ? 40.150 32.296 -12.409 1.00 23.19 397 HIS A O 1
ATOM 2961 N N . THR A 1 391 ? 40.489 32.558 -14.622 1.00 22.90 398 THR A N 1
ATOM 2962 C CA . THR A 1 391 ? 41.229 33.806 -14.483 1.00 25.13 398 THR A CA 1
ATOM 2963 C C . THR A 1 391 ? 40.677 34.848 -15.444 1.00 25.18 398 THR A C 1
ATOM 2964 O O . THR A 1 391 ? 40.160 34.526 -16.518 1.00 30.24 398 THR A O 1
ATOM 2968 N N . LEU A 1 392 ? 40.791 36.110 -15.051 1.00 23.81 399 LEU A N 1
ATOM 2969 C CA . LEU A 1 392 ? 40.369 37.212 -15.904 1.00 20.60 399 LEU A CA 1
ATOM 2970 C C . LEU A 1 392 ? 41.566 37.697 -16.703 1.00 21.27 399 LEU A C 1
ATOM 2971 O O . LEU A 1 392 ? 42.659 37.883 -16.150 1.00 23.91 399 LEU A O 1
ATOM 2976 N N . THR A 1 393 ? 41.365 37.877 -17.997 1.00 21.17 400 THR A N 1
ATOM 2977 C CA . THR A 1 393 ? 42.388 38.414 -18.893 1.00 21.97 400 THR A CA 1
ATOM 2978 C C . THR A 1 393 ? 42.434 39.932 -18.783 1.00 21.63 400 THR A C 1
ATOM 2979 O O . THR A 1 393 ? 41.524 40.565 -18.248 1.00 19.46 400 THR A O 1
ATOM 2983 N N . PRO A 1 394 ? 43.472 40.573 -19.319 1.00 23.79 401 PRO A N 1
ATOM 2984 C CA . PRO A 1 394 ? 43.458 42.044 -19.319 1.00 24.22 401 PRO A CA 1
ATOM 2985 C C . PRO A 1 394 ? 42.221 42.606 -20.001 1.00 23.20 401 PRO A C 1
ATOM 2986 O O . PRO A 1 394 ? 41.709 43.659 -19.591 1.00 23.96 401 PRO A O 1
ATOM 2990 N N . ALA A 1 395 ? 41.706 41.915 -21.019 1.00 20.86 402 ALA A N 1
ATOM 2991 C CA . ALA A 1 395 ? 40.483 42.366 -21.676 1.00 23.81 402 ALA A CA 1
ATOM 2992 C C . ALA A 1 395 ? 39.304 42.319 -20.717 1.00 23.35 402 ALA A C 1
ATOM 2993 O O . ALA A 1 395 ? 38.485 43.251 -20.675 1.00 22.45 402 ALA A O 1
ATOM 2995 N N . ASP A 1 396 ? 39.192 41.230 -19.957 1.00 20.35 403 ASP A N 1
ATOM 2996 C CA . ASP A 1 396 ? 38.166 41.136 -18.923 1.00 21.41 403 ASP A CA 1
ATOM 2997 C C . ASP A 1 396 ? 38.291 42.284 -17.922 1.00 21.87 403 ASP A C 1
ATOM 2998 O O . ASP A 1 396 ? 37.284 42.880 -17.504 1.00 22.91 403 ASP A O 1
ATOM 3003 N N . GLU A 1 397 ? 39.519 42.556 -17.460 1.00 21.88 404 GLU A N 1
ATOM 3004 C CA . GLU A 1 397 ? 39.682 43.616 -16.467 1.00 24.14 404 GLU A CA 1
ATOM 3005 C C . GLU A 1 397 ? 39.256 44.956 -17.041 1.00 24.73 404 GLU A C 1
ATOM 3006 O O . GLU A 1 397 ? 38.707 45.792 -16.324 1.00 24.29 404 GLU A O 1
ATOM 3012 N N . ALA A 1 398 ? 39.485 45.176 -18.335 1.00 23.79 405 ALA A N 1
ATOM 3013 C CA . ALA A 1 398 ? 39.074 46.439 -18.936 1.00 25.55 405 ALA A CA 1
ATOM 3014 C C . ALA A 1 398 ? 37.554 46.555 -19.000 1.00 25.89 405 ALA A C 1
ATOM 3015 O O . ALA A 1 398 ? 37.001 47.611 -18.681 1.00 26.45 405 ALA A O 1
ATOM 3017 N N . VAL A 1 399 ? 36.852 45.490 -19.402 1.00 21.19 406 VAL A N 1
ATOM 3018 C CA . VAL A 1 399 ? 35.392 45.612 -19.433 1.00 23.42 406 VAL A CA 1
ATOM 3019 C C . VAL A 1 399 ? 34.832 45.737 -18.020 1.00 23.14 406 VAL A C 1
ATOM 3020 O O . VAL A 1 399 ? 33.838 46.430 -17.816 1.00 23.03 406 VAL A O 1
ATOM 3024 N N . ILE A 1 400 ? 35.455 45.092 -17.029 1.00 20.88 407 ILE A N 1
ATOM 3025 C CA . ILE A 1 400 ? 34.992 45.238 -15.646 1.00 21.58 407 ILE A CA 1
ATOM 3026 C C . ILE A 1 400 ? 35.076 46.697 -15.221 1.00 24.32 407 ILE A C 1
ATOM 3027 O O . ILE A 1 400 ? 34.154 47.232 -14.595 1.00 22.74 407 ILE A O 1
ATOM 3032 N N . GLU A 1 401 ? 36.171 47.376 -15.581 1.00 22.34 408 GLU A N 1
ATOM 3033 C CA . GLU A 1 401 ? 36.304 48.789 -15.226 1.00 27.29 408 GLU A CA 1
ATOM 3034 C C . GLU A 1 401 ? 35.248 49.634 -15.928 1.00 24.46 408 GLU A C 1
ATOM 3035 O O . GLU A 1 401 ? 34.682 50.556 -15.326 1.00 26.65 408 GLU A O 1
ATOM 3041 N N . GLN A 1 402 ? 34.953 49.338 -17.195 1.00 25.56 409 GLN A N 1
ATOM 3042 C CA A GLN A 1 402 ? 33.917 50.111 -17.868 0.48 26.47 409 GLN A CA 1
ATOM 3043 C CA B GLN A 1 402 ? 33.910 50.081 -17.899 0.52 26.47 409 GLN A CA 1
ATOM 3044 C C . GLN A 1 402 ? 32.533 49.789 -17.308 1.00 25.42 409 GLN A C 1
ATOM 3045 O O . GLN A 1 402 ? 31.665 50.670 -17.267 1.00 24.11 409 GLN A O 1
ATOM 3056 N N . ALA A 1 403 ? 32.305 48.555 -16.844 1.00 23.48 410 ALA A N 1
ATOM 3057 C CA . ALA A 1 403 ? 31.023 48.265 -16.203 1.00 24.39 410 ALA A CA 1
ATOM 3058 C C . ALA A 1 403 ? 30.881 49.030 -14.891 1.00 22.32 410 ALA A C 1
ATOM 3059 O O . ALA A 1 403 ? 29.806 49.564 -14.595 1.00 23.56 410 ALA A O 1
ATOM 3061 N N . LYS A 1 404 ? 31.948 49.081 -14.088 1.00 21.80 411 LYS A N 1
ATOM 3062 C CA . LYS A 1 404 ? 31.932 49.923 -12.894 1.00 22.42 411 LYS A CA 1
ATOM 3063 C C . LYS A 1 404 ? 31.553 51.353 -13.250 1.00 26.01 411 LYS A C 1
ATOM 3064 O O . LYS A 1 404 ? 30.731 51.978 -12.571 1.00 25.72 411 LYS A O 1
ATOM 3070 N N . ALA A 1 405 ? 32.128 51.878 -14.332 1.00 23.65 412 ALA A N 1
ATOM 3071 C CA . ALA A 1 405 ? 31.822 53.251 -14.724 1.00 26.73 412 ALA A CA 1
ATOM 3072 C C . ALA A 1 405 ? 30.355 53.395 -15.106 1.00 26.96 412 ALA A C 1
ATOM 3073 O O . ALA A 1 405 ? 29.706 54.381 -14.742 1.00 28.03 412 ALA A O 1
ATOM 3075 N N . GLU A 1 406 ? 29.810 52.423 -15.844 1.00 24.43 413 GLU A N 1
ATOM 3076 C CA . GLU A 1 406 ? 28.386 52.469 -16.169 1.00 25.12 413 GLU A CA 1
ATOM 3077 C C . GLU A 1 406 ? 27.533 52.431 -14.910 1.00 23.81 413 GLU A C 1
ATOM 3078 O O . GLU A 1 406 ? 26.558 53.180 -14.795 1.00 25.15 413 GLU A O 1
ATOM 3084 N N . VAL A 1 407 ? 27.869 51.562 -13.953 1.00 21.80 414 VAL A N 1
ATOM 3085 C CA . VAL A 1 407 ? 27.068 51.525 -12.731 1.00 24.86 414 VAL A CA 1
ATOM 3086 C C . VAL A 1 407 ? 27.117 52.881 -12.041 1.00 29.55 414 VAL A C 1
ATOM 3087 O O . VAL A 1 407 ? 26.083 53.443 -11.661 1.00 26.59 414 VAL A O 1
ATOM 3091 N N . GLU A 1 408 ? 28.321 53.446 -11.915 1.00 27.42 415 GLU A N 1
ATOM 3092 C CA . GLU A 1 408 ? 28.469 54.769 -11.316 1.00 33.59 415 GLU A CA 1
ATOM 3093 C C . GLU A 1 408 ? 27.647 55.808 -12.071 1.00 32.41 415 GLU A C 1
ATOM 3094 O O . GLU A 1 408 ? 27.008 56.673 -11.462 1.00 33.20 415 GLU A O 1
ATOM 3100 N N . LEU A 1 409 ? 27.624 55.728 -13.399 1.00 28.16 416 LEU A N 1
ATOM 3101 C CA . LEU A 1 409 ? 26.794 56.655 -14.163 1.00 28.86 416 LEU A CA 1
ATOM 3102 C C . LEU A 1 409 ? 25.308 56.458 -13.853 1.00 34.40 416 LEU A C 1
ATOM 3103 O O . LEU A 1 409 ? 24.547 57.434 -13.762 1.00 30.63 416 LEU A O 1
ATOM 3108 N N . ALA A 1 410 ? 24.871 55.205 -13.679 1.00 31.33 417 ALA A N 1
ATOM 3109 C CA . ALA A 1 410 ? 23.462 54.962 -13.376 1.00 28.37 417 ALA A CA 1
ATOM 3110 C C . ALA A 1 410 ? 23.106 55.406 -11.960 1.00 29.81 417 ALA A C 1
ATOM 3111 O O . ALA A 1 410 ? 21.975 55.838 -11.712 1.00 30.40 417 ALA A O 1
ATOM 3113 N N . ILE A 1 411 ? 24.043 55.290 -11.022 1.00 29.69 418 ILE A N 1
ATOM 3114 C CA . ILE A 1 411 ? 23.821 55.814 -9.676 1.00 32.97 418 ILE A CA 1
ATOM 3115 C C . ILE A 1 411 ? 23.573 57.318 -9.733 1.00 37.71 418 ILE A C 1
ATOM 3116 O O . ILE A 1 411 ? 22.621 57.834 -9.130 1.00 36.51 418 ILE A O 1
ATOM 3121 N N . ARG A 1 412 ? 24.419 58.048 -10.471 1.00 37.45 419 ARG A N 1
ATOM 3122 C CA . ARG A 1 412 ? 24.25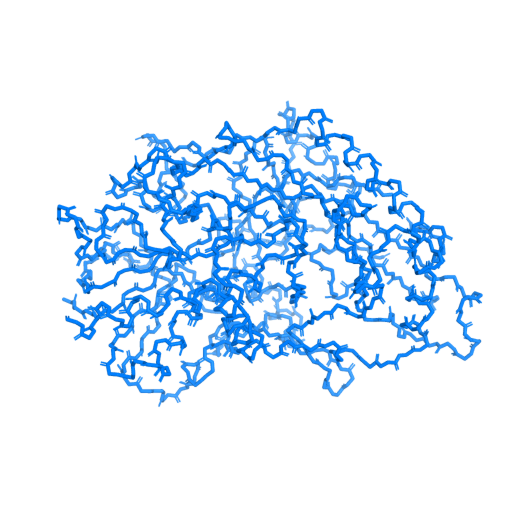1 59.497 -10.543 1.00 36.77 419 ARG A CA 1
ATOM 3123 C C . ARG A 1 412 ? 23.002 59.888 -11.327 1.00 35.54 419 ARG A C 1
ATOM 3124 O O . ARG A 1 412 ? 22.438 60.960 -11.082 1.00 37.03 419 ARG A O 1
ATOM 3132 N N . ALA A 1 413 ? 22.539 59.044 -12.255 1.00 33.11 420 ALA A N 1
ATOM 3133 C CA . ALA A 1 413 ? 21.316 59.359 -12.984 1.00 33.65 420 ALA A CA 1
ATOM 3134 C C . ALA A 1 413 ? 20.049 59.108 -12.176 1.00 37.23 420 ALA A C 1
ATOM 3135 O O . ALA A 1 413 ? 19.005 59.693 -12.494 1.00 36.35 420 ALA A O 1
ATOM 3137 N N . LEU A 1 414 ? 20.106 58.243 -11.161 1.00 31.52 421 LEU A N 1
ATOM 3138 C CA . LEU A 1 414 ? 18.916 57.842 -10.421 1.00 37.62 421 LEU A CA 1
ATOM 3139 C C . LEU A 1 414 ? 18.813 58.456 -9.031 1.00 35.93 421 LEU A C 1
ATOM 3140 O O . LEU A 1 414 ? 17.699 58.626 -8.532 1.00 35.79 421 LEU A O 1
ATOM 3145 N N . GLY A 1 415 ? 19.931 58.791 -8.388 1.00 39.63 422 GLY A N 1
ATOM 3146 C CA . GLY A 1 415 ? 19.868 59.378 -7.060 1.00 46.19 422 GLY A CA 1
ATOM 3147 C C . GLY A 1 415 ? 21.148 59.263 -6.259 1.00 56.06 422 GLY A C 1
ATOM 3148 O O . GLY A 1 415 ? 22.233 59.536 -6.780 1.00 58.40 422 GLY A O 1
ATOM 3149 N N . ARG A 1 416 ? 21.037 58.858 -4.977 1.00 55.71 423 ARG A N 1
ATOM 3150 C CA . ARG A 1 416 ? 22.186 58.745 -4.079 1.00 61.53 423 ARG A CA 1
ATOM 3151 C C . ARG A 1 416 ? 22.550 57.277 -3.849 1.00 58.81 423 ARG A C 1
ATOM 3152 O O . ARG A 1 416 ? 21.665 56.415 -3.819 1.00 55.19 423 ARG A O 1
ATOM 3160 N N . PRO A 1 417 ? 23.842 56.916 -3.729 1.00 59.45 424 PRO A N 1
ATOM 3161 C CA . PRO A 1 417 ? 24.154 55.546 -3.392 1.00 54.32 424 PRO A CA 1
ATOM 3162 C C . PRO A 1 417 ? 23.844 55.392 -1.905 1.00 59.06 424 PRO A C 1
ATOM 3163 O O . PRO A 1 417 ? 23.920 56.364 -1.173 1.00 58.71 424 PRO A O 1
ATOM 3167 N N . LEU A 1 418 ? 23.481 54.182 -1.485 1.00 59.86 425 LEU A N 1
ATOM 3168 C CA . LEU A 1 418 ? 23.168 53.900 -0.062 1.00 55.66 425 LEU A CA 1
ATOM 3169 C C . LEU A 1 418 ? 24.480 53.680 0.688 1.00 60.37 425 LEU A C 1
ATOM 3170 O O . LEU A 1 418 ? 25.389 53.086 0.086 1.00 63.15 425 LEU A O 1
ATOM 3175 N N . PRO A 1 419 ? 29.689 51.289 -6.610 1.00 41.11 430 PRO A N 1
ATOM 3176 C CA . PRO A 1 419 ? 29.648 49.913 -7.124 1.00 34.62 430 PRO A CA 1
ATOM 3177 C C . PRO A 1 419 ? 30.676 49.004 -6.438 1.00 36.85 430 PRO A C 1
ATOM 3178 O O . PRO A 1 419 ? 31.671 49.516 -5.922 1.00 38.25 430 PRO A O 1
ATOM 3182 N N . PHE A 1 420 ? 30.437 47.691 -6.426 1.00 30.93 431 PHE A N 1
ATOM 3183 C CA . PHE A 1 420 ? 31.441 46.707 -6.025 1.00 26.55 431 PHE A CA 1
ATOM 3184 C C . PHE A 1 420 ? 31.461 45.569 -7.035 1.00 26.75 431 PHE A C 1
ATOM 3185 O O . PHE A 1 420 ? 30.402 45.065 -7.423 1.00 24.88 431 PHE A O 1
ATOM 3193 N N . LEU A 1 421 ? 32.661 45.189 -7.474 1.00 21.69 432 LEU A N 1
ATOM 3194 C CA . LEU A 1 421 ? 32.822 43.939 -8.200 1.00 20.59 432 LEU A CA 1
ATOM 3195 C C . LEU A 1 421 ? 32.613 42.804 -7.212 1.00 20.78 432 LEU A C 1
ATOM 3196 O O . LEU A 1 421 ? 33.326 42.715 -6.206 1.00 21.12 432 LEU A O 1
ATOM 3201 N N . LEU A 1 422 ? 31.623 41.956 -7.459 1.00 19.52 433 LEU A N 1
ATOM 3202 C CA . LEU A 1 422 ? 31.427 40.836 -6.547 1.00 19.90 433 LEU A CA 1
ATOM 3203 C C . LEU A 1 422 ? 32.435 39.740 -6.852 1.00 19.88 433 LEU A C 1
ATOM 3204 O O . LEU A 1 422 ? 32.974 39.659 -7.954 1.00 19.94 433 LEU A O 1
ATOM 3209 N N . PRO A 1 423 ? 32.711 38.869 -5.887 1.00 18.29 434 PRO A N 1
ATOM 3210 C CA . PRO A 1 423 ? 33.700 37.809 -6.127 1.00 19.06 434 PRO A CA 1
ATOM 3211 C C . PRO A 1 423 ? 33.295 36.912 -7.291 1.00 18.69 434 PRO A C 1
ATOM 3212 O O . PRO A 1 423 ? 32.103 36.702 -7.563 1.00 17.49 434 PRO A O 1
ATOM 3216 N N . SER A 1 424 ? 34.313 36.398 -7.981 1.00 19.54 435 SER A N 1
ATOM 3217 C CA . SER A 1 424 ? 34.117 35.479 -9.097 1.00 20.63 435 SER A CA 1
ATOM 3218 C C . SER A 1 424 ? 33.185 34.335 -8.707 1.00 17.96 435 SER A C 1
ATOM 3219 O O . SER A 1 424 ? 33.345 33.716 -7.648 1.00 18.59 435 SER A O 1
ATOM 3222 N N . GLY A 1 425 ? 32.200 34.055 -9.570 1.00 16.02 436 GLY A N 1
ATOM 3223 C CA . GLY A 1 425 ? 31.183 33.061 -9.312 1.00 17.37 436 GLY A CA 1
ATOM 3224 C C . GLY A 1 425 ? 29.852 33.639 -8.853 1.00 17.95 436 GLY A C 1
ATOM 3225 O O . GLY A 1 425 ? 28.835 32.940 -8.910 1.00 16.38 436 GLY A O 1
ATOM 3226 N N . SER A 1 426 ? 29.832 34.909 -8.436 1.00 15.96 437 SER A N 1
ATOM 3227 C CA . SER A 1 426 ? 28.617 35.498 -7.863 1.00 15.32 437 SER A CA 1
ATOM 3228 C C . SER A 1 426 ? 27.464 35.574 -8.854 1.00 17.68 437 SER A C 1
ATOM 3229 O O . SER A 1 426 ? 26.300 35.598 -8.432 1.00 16.50 437 SER A O 1
ATOM 3232 N N . SER A 1 427 ? 27.743 35.613 -10.155 1.00 15.61 438 SER A N 1
ATOM 3233 C CA . SER A 1 427 ? 26.654 35.719 -11.121 1.00 15.41 438 SER A CA 1
ATOM 3234 C C . SER A 1 427 ? 25.757 34.490 -11.132 1.00 16.58 438 SER A C 1
ATOM 3235 O O . SER A 1 427 ? 24.608 34.581 -11.571 1.00 15.40 438 SER A O 1
ATOM 3238 N N . LEU A 1 428 ? 26.250 33.335 -10.689 1.00 13.00 439 LEU A N 1
ATOM 3239 C CA . LEU A 1 428 ? 25.564 32.056 -10.852 1.00 13.82 439 LEU A CA 1
ATOM 3240 C C . LEU A 1 428 ? 25.327 31.699 -12.317 1.00 16.93 439 LEU A C 1
ATOM 3241 O O . LEU A 1 428 ? 24.502 30.830 -12.620 1.00 16.16 439 LEU A O 1
ATOM 3246 N N . HIS A 1 429 ? 26.042 32.338 -13.242 1.00 15.03 440 HIS A N 1
ATOM 3247 C CA . HIS A 1 429 ? 25.852 32.105 -14.673 1.00 16.74 440 HIS A CA 1
ATOM 3248 C C . HIS A 1 429 ? 27.158 31.521 -15.211 1.00 14.97 440 HIS A C 1
ATOM 3249 O O . HIS A 1 429 ? 28.072 32.257 -15.597 1.00 16.67 440 HIS A O 1
ATOM 3256 N N . TYR A 1 430 ? 27.248 30.193 -15.222 1.00 14.67 441 TYR A N 1
ATOM 3257 C CA . TYR A 1 430 ? 28.474 29.491 -15.613 1.00 15.22 441 TYR A CA 1
ATOM 3258 C C . TYR A 1 430 ? 28.219 28.836 -16.968 1.00 17.12 441 TYR A C 1
ATOM 3259 O O . TYR A 1 430 ? 27.449 27.862 -17.063 1.00 15.98 441 TYR A O 1
ATOM 3268 N N . GLN A 1 431 ? 28.840 29.367 -18.020 1.00 14.33 442 GLN A N 1
ATOM 3269 C CA . GLN A 1 431 ? 28.615 28.836 -19.358 1.00 14.98 442 GLN A CA 1
ATOM 3270 C C . GLN A 1 431 ? 29.810 27.999 -19.816 1.00 15.65 442 GLN A C 1
ATOM 3271 O O . GLN A 1 431 ? 30.898 28.063 -19.240 1.00 14.27 442 GLN A O 1
ATOM 3277 N N . GLY A 1 432 ? 29.591 27.191 -20.871 1.00 18.29 443 GLY A N 1
ATOM 3278 C CA . GLY A 1 432 ? 30.676 26.650 -21.665 1.00 14.55 443 GLY A CA 1
ATOM 3279 C C . GLY A 1 432 ? 31.146 25.240 -21.317 1.00 17.31 443 GLY A C 1
ATOM 3280 O O . GLY A 1 432 ? 31.842 24.635 -22.137 1.00 18.24 443 GLY A O 1
ATOM 3281 N N . THR A 1 433 ? 30.785 24.684 -20.145 1.00 15.39 444 THR A N 1
ATOM 3282 C CA . THR A 1 433 ? 31.450 23.460 -19.671 1.00 16.73 444 THR A CA 1
ATOM 3283 C C . THR A 1 433 ? 31.035 22.179 -20.407 1.00 14.84 444 THR A C 1
ATOM 3284 O O . THR A 1 433 ? 31.754 21.176 -20.316 1.00 16.10 444 THR A O 1
ATOM 3288 N N . VAL A 1 434 ? 29.890 22.168 -21.090 1.00 14.96 445 VAL A N 1
ATOM 3289 C CA . VAL A 1 434 ? 29.467 21.052 -21.938 1.00 15.85 445 VAL A CA 1
ATOM 3290 C C . VAL A 1 434 ? 28.944 21.630 -23.253 1.00 18.18 445 VAL A C 1
ATOM 3291 O O . VAL A 1 434 ? 27.827 21.330 -23.700 1.00 17.58 445 VAL A O 1
ATOM 3295 N N . ARG A 1 435 ? 29.754 22.457 -23.894 1.00 15.29 446 ARG A N 1
ATOM 3296 C CA . ARG A 1 435 ? 29.226 23.421 -24.854 1.00 15.00 446 ARG A CA 1
ATOM 3297 C C . ARG A 1 435 ? 28.906 22.757 -26.182 1.00 16.22 446 ARG A C 1
ATOM 3298 O O . ARG A 1 435 ? 29.556 21.782 -26.574 1.00 16.86 446 ARG A O 1
ATOM 3306 N N . MET A 1 436 ? 27.931 23.328 -26.901 1.00 16.41 447 MET A N 1
ATOM 3307 C CA . MET A 1 436 ? 27.615 22.822 -28.231 1.00 17.29 447 MET A CA 1
ATOM 3308 C C . MET A 1 436 ? 28.518 23.469 -29.284 1.00 20.95 447 MET A C 1
ATOM 3309 O O . MET A 1 436 ? 29.001 24.603 -29.138 1.00 18.49 447 MET A O 1
ATOM 3314 N N . GLY A 1 437 ? 28.695 22.735 -30.393 1.00 19.06 448 GLY A N 1
ATOM 3315 C CA . GLY A 1 437 ? 29.512 23.211 -31.493 1.00 19.74 448 GLY A CA 1
ATOM 3316 C C . GLY A 1 437 ? 28.943 22.695 -32.795 1.00 24.12 448 GLY A C 1
ATOM 3317 O O . GLY A 1 437 ? 28.038 21.861 -32.811 1.00 21.73 448 GLY A O 1
ATOM 3318 N N . GLU A 1 438 ? 29.504 23.206 -33.895 1.00 22.53 449 GLU A N 1
ATOM 3319 C CA . GLU A 1 438 ? 29.044 22.851 -35.240 1.00 28.04 449 GLU A CA 1
ATOM 3320 C C . GLU A 1 438 ? 29.505 21.461 -35.669 1.00 29.84 449 GLU A C 1
ATOM 3321 O O . GLU A 1 438 ? 28.801 20.771 -36.414 1.00 32.30 449 GLU A O 1
ATOM 3327 N N . GLN A 1 439 ? 30.709 21.053 -35.277 1.00 27.03 450 GLN A N 1
ATOM 3328 C CA . GLN A 1 439 ? 31.203 19.754 -35.704 1.00 27.01 450 GLN A CA 1
ATOM 3329 C C . GLN A 1 439 ? 32.056 19.152 -34.598 1.00 29.42 450 GLN A C 1
ATOM 3330 O O . GLN A 1 439 ? 32.427 19.820 -33.629 1.00 29.79 450 GLN A O 1
ATOM 3336 N N . ASP A 1 440 ? 32.363 17.868 -34.764 1.00 25.46 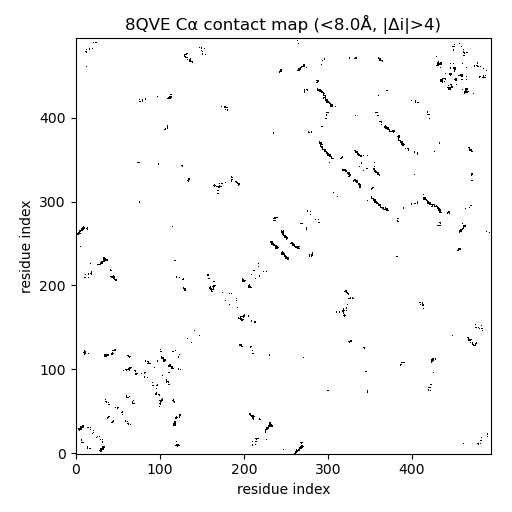451 ASP A N 1
ATOM 3337 C CA . ASP A 1 440 ? 33.081 17.086 -33.769 1.00 26.22 451 ASP A CA 1
ATOM 3338 C C . ASP A 1 440 ? 34.583 17.233 -34.007 1.00 31.14 451 ASP A C 1
ATOM 3339 O O . ASP A 1 440 ? 35.270 16.333 -34.490 1.00 32.01 451 ASP A O 1
ATOM 3344 N N . ASP A 1 441 ? 35.083 18.409 -33.638 1.00 30.35 452 ASP A N 1
ATOM 3345 C CA . ASP A 1 441 ? 36.477 18.788 -33.835 1.00 28.73 452 ASP A CA 1
ATOM 3346 C C . ASP A 1 441 ? 37.258 18.882 -32.528 1.00 30.40 452 ASP A C 1
ATOM 3347 O O . ASP A 1 441 ? 38.435 19.272 -32.539 1.00 26.74 452 ASP A O 1
ATOM 3352 N N . GLY A 1 442 ? 36.654 18.475 -31.404 1.00 23.88 453 GLY A N 1
ATOM 3353 C CA . GLY A 1 442 ? 37.320 18.465 -30.124 1.00 25.27 453 GLY A CA 1
ATOM 3354 C C . GLY A 1 442 ? 37.126 19.718 -29.307 1.00 22.11 453 GLY A C 1
ATOM 3355 O O . GLY A 1 442 ? 37.491 19.727 -28.137 1.00 23.95 453 GLY A O 1
ATOM 3356 N N . GLN A 1 443 ? 36.554 20.768 -29.891 1.00 23.01 454 GLN A N 1
ATOM 3357 C CA . GLN A 1 443 ? 36.383 22.043 -29.205 1.00 20.32 454 GLN A CA 1
ATOM 3358 C C . GLN A 1 443 ? 34.983 22.205 -28.613 1.00 20.43 454 GLN A C 1
ATOM 3359 O O . GLN A 1 443 ? 34.704 23.237 -27.996 1.00 20.76 454 GLN A O 1
ATOM 3365 N N . SER A 1 444 ? 34.115 21.202 -28.751 1.00 20.55 455 SER A N 1
ATOM 3366 C CA . SER A 1 444 ? 32.792 21.232 -28.124 1.00 20.06 455 SER A CA 1
ATOM 3367 C C . SER A 1 444 ? 32.455 19.842 -27.602 1.00 20.52 455 SER A C 1
ATOM 3368 O O . SER A 1 444 ? 33.023 18.834 -28.035 1.00 19.27 455 SER A O 1
ATOM 3371 N N . VAL A 1 445 ? 31.523 19.799 -26.657 1.00 19.02 456 VAL A N 1
ATOM 3372 C CA . VAL A 1 445 ? 31.099 18.535 -26.068 1.00 16.69 456 VAL A CA 1
ATOM 3373 C C . VAL A 1 445 ? 29.911 17.930 -26.825 1.00 19.20 456 VAL A C 1
ATOM 3374 O O . VAL A 1 445 ? 29.790 16.702 -26.893 1.00 19.16 456 VAL A O 1
ATOM 3378 N N . CYS A 1 446 ? 29.029 18.759 -27.395 1.00 17.35 457 CYS A N 1
ATOM 3379 C CA . CYS A 1 446 ? 27.802 18.269 -28.012 1.00 18.31 457 CYS A CA 1
ATOM 3380 C C . CYS A 1 446 ? 27.508 19.034 -29.297 1.00 21.43 457 CYS A C 1
ATOM 3381 O O . CYS A 1 446 ? 28.121 20.068 -29.587 1.00 17.6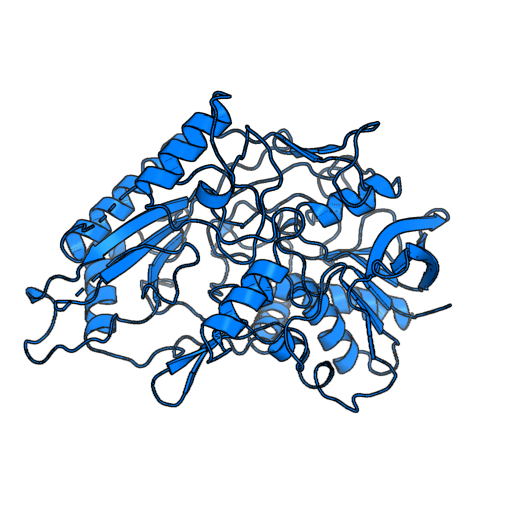2 457 CYS A O 1
ATOM 3384 N N . ASP A 1 447 ? 26.556 18.501 -30.088 1.00 18.20 458 ASP A N 1
ATOM 3385 C CA . ASP A 1 447 ? 26.128 19.152 -31.323 1.00 18.84 458 ASP A CA 1
ATOM 3386 C C . ASP A 1 447 ? 24.978 20.123 -31.038 1.00 19.46 458 ASP A C 1
ATOM 3387 O O . ASP A 1 447 ? 24.623 20.378 -29.880 1.00 18.54 458 ASP A O 1
ATOM 3392 N N . SER A 1 448 ? 24.402 20.702 -32.095 1.00 19.03 459 SER A N 1
ATOM 3393 C CA . SER A 1 448 ? 23.398 21.746 -31.926 1.00 20.46 459 SER A CA 1
ATOM 3394 C C . SER A 1 448 ? 22.068 21.215 -31.390 1.00 19.28 459 SER A C 1
ATOM 3395 O O . SER A 1 448 ? 21.190 22.016 -31.063 1.00 20.09 459 SER A O 1
ATOM 3398 N N . HIS A 1 449 ? 21.893 19.904 -31.295 1.00 18.28 460 HIS A N 1
ATOM 3399 C CA . HIS A 1 449 ? 20.749 19.349 -30.596 1.00 20.31 460 HIS A CA 1
ATOM 3400 C C . HIS A 1 449 ? 21.130 18.829 -29.220 1.00 18.25 460 HIS A C 1
ATOM 3401 O O . HIS A 1 449 ? 20.372 18.057 -28.621 1.00 17.56 460 HIS A O 1
ATOM 3408 N N . SER A 1 450 ? 22.291 19.262 -28.703 1.00 17.45 461 SER A N 1
ATOM 3409 C CA . SER A 1 450 ? 22.774 18.966 -27.358 1.00 19.62 461 SER A CA 1
ATOM 3410 C C . SER A 1 450 ? 23.090 17.490 -27.166 1.00 20.99 461 SER A C 1
ATOM 3411 O O . SER A 1 450 ? 23.116 17.017 -26.037 1.00 19.18 461 SER A O 1
ATOM 3414 N N . ARG A 1 451 ? 23.340 16.750 -28.256 1.00 17.10 462 ARG A N 1
ATOM 3415 C CA . ARG A 1 451 ? 23.743 15.348 -28.170 1.00 18.72 462 ARG A CA 1
ATOM 3416 C C . ARG A 1 451 ? 25.260 15.265 -28.054 1.00 17.72 462 ARG A C 1
ATOM 3417 O O . ARG A 1 451 ? 25.972 15.863 -28.862 1.00 20.74 462 ARG A O 1
ATOM 3425 N N . VAL A 1 452 ? 25.748 14.528 -27.055 1.00 16.05 463 VAL A N 1
ATOM 3426 C CA . VAL A 1 452 ? 27.186 14.432 -26.832 1.00 15.73 463 VAL A CA 1
ATOM 3427 C C . VAL A 1 452 ? 27.827 13.706 -28.006 1.00 24.11 463 VAL A C 1
ATOM 3428 O O . VAL A 1 452 ? 27.396 12.613 -28.394 1.00 23.72 463 VAL A O 1
ATOM 3432 N N . TRP A 1 453 ? 28.851 14.322 -28.598 1.00 20.42 464 TRP A N 1
ATOM 3433 C CA . TRP A 1 453 ? 29.513 13.704 -29.745 1.00 24.97 464 TRP A CA 1
ATOM 3434 C C . TRP A 1 453 ? 30.010 12.314 -29.367 1.00 25.95 464 TRP A C 1
ATOM 3435 O O . TRP A 1 453 ? 30.571 12.107 -28.286 1.00 28.27 464 TRP A O 1
ATOM 3446 N N . GLY A 1 454 ? 29.805 11.354 -30.259 1.00 29.84 465 GLY A N 1
ATOM 3447 C CA . GLY A 1 454 ? 30.299 10.020 -30.002 1.00 31.59 465 GLY A CA 1
ATOM 3448 C C . GLY A 1 454 ? 29.340 9.097 -29.284 1.00 32.13 465 GLY A C 1
ATOM 3449 O O . GLY A 1 454 ? 29.671 7.915 -29.101 1.00 32.01 465 GLY A O 1
ATOM 3450 N N . TYR A 1 455 ? 28.171 9.591 -28.864 1.00 25.17 466 TYR A N 1
ATOM 3451 C CA . TYR A 1 455 ? 27.136 8.765 -28.259 1.00 24.54 466 TYR A CA 1
ATOM 3452 C C . TYR A 1 455 ? 25.820 8.999 -28.983 1.00 25.81 466 TYR A C 1
ATOM 3453 O O . TYR A 1 455 ? 25.463 10.137 -29.301 1.00 28.26 466 TYR A O 1
ATOM 3462 N N . ARG A 1 456 ? 25.086 7.915 -29.219 1.00 27.23 467 ARG A N 1
ATOM 3463 C CA . ARG A 1 456 ? 23.846 8.017 -29.977 1.00 24.37 467 ARG A CA 1
ATOM 3464 C C . ARG A 1 456 ? 22.721 8.640 -29.163 1.00 25.06 467 ARG A C 1
ATOM 3465 O O . ARG A 1 456 ? 21.825 9.265 -29.745 1.00 25.70 467 ARG A O 1
ATOM 3473 N N . ASN A 1 457 ? 22.748 8.494 -27.828 1.00 23.39 468 ASN A N 1
ATOM 3474 C CA . ASN A 1 457 ? 21.541 8.661 -27.015 1.00 23.80 468 ASN A CA 1
ATOM 3475 C C . ASN A 1 457 ? 21.803 9.406 -25.703 1.00 22.93 468 ASN A C 1
ATOM 3476 O O . ASN A 1 457 ? 21.068 9.211 -24.724 1.00 21.11 468 ASN A O 1
ATOM 3481 N N . LEU A 1 458 ? 22.825 10.264 -25.664 1.00 22.51 469 LEU A N 1
ATOM 3482 C CA . LEU A 1 458 ? 23.200 11.031 -24.474 1.00 21.98 469 LEU A CA 1
ATOM 3483 C C . LEU A 1 458 ? 23.075 12.519 -24.792 1.00 19.10 469 LEU A C 1
ATOM 3484 O O . LEU A 1 458 ? 23.698 13.014 -25.739 1.00 21.36 469 LEU A O 1
ATOM 3489 N N . PHE A 1 459 ? 22.282 13.232 -23.999 1.00 18.21 470 PHE A N 1
ATOM 3490 C CA . PHE A 1 459 ? 22.048 14.658 -24.200 1.00 16.42 470 PHE A CA 1
ATOM 3491 C C . PHE A 1 459 ? 22.404 15.411 -22.924 1.00 18.52 470 PHE A C 1
ATOM 3492 O O . PHE A 1 459 ? 22.345 14.853 -21.824 1.00 18.90 470 PHE A O 1
ATOM 3500 N N . VAL A 1 460 ? 22.789 16.679 -23.073 1.00 16.80 471 VAL A N 1
ATOM 3501 C CA . VAL A 1 460 ? 23.103 17.526 -21.927 1.00 15.15 471 VAL A CA 1
ATOM 3502 C C . VAL A 1 460 ? 22.257 18.788 -21.993 1.00 18.40 471 VAL A C 1
ATOM 3503 O O . VAL A 1 460 ? 21.700 19.135 -23.037 1.00 17.27 471 VAL A O 1
ATOM 3507 N N . GLY A 1 461 ? 22.160 19.479 -20.855 1.00 18.49 472 GLY A N 1
ATOM 3508 C CA . GLY A 1 461 ? 21.339 20.672 -20.784 1.00 16.86 472 GLY A CA 1
ATOM 3509 C C . GLY A 1 461 ? 21.885 21.660 -19.777 1.00 19.77 472 GLY A C 1
ATOM 3510 O O . GLY A 1 461 ? 22.668 21.305 -18.887 1.00 18.92 472 GLY A O 1
ATOM 3511 N N . GLY A 1 462 ? 21.477 22.921 -19.940 1.00 15.83 473 GLY A N 1
ATOM 3512 C CA . GLY A 1 462 ? 21.802 23.961 -18.981 1.00 17.16 473 GLY A CA 1
ATOM 3513 C C . GLY A 1 462 ? 22.779 24.974 -19.556 1.00 14.68 473 GLY A C 1
ATOM 3514 O O . GLY A 1 462 ? 23.175 24.920 -20.722 1.00 16.04 473 GLY A O 1
ATOM 3515 N N . ASN A 1 463 ? 23.142 25.932 -18.700 1.00 14.74 474 ASN A N 1
ATOM 3516 C CA . ASN A 1 463 ? 23.966 27.043 -19.162 1.00 15.66 474 ASN A CA 1
ATOM 3517 C C . ASN A 1 463 ? 25.306 26.563 -19.706 1.00 16.11 474 ASN A C 1
ATOM 3518 O O . ASN A 1 463 ? 25.925 27.247 -20.539 1.00 15.33 474 ASN A O 1
ATOM 3523 N N . GLY A 1 464 ? 25.771 25.405 -19.244 1.00 13.97 475 GLY A N 1
ATOM 3524 C CA . GLY A 1 464 ? 27.044 24.875 -19.718 1.00 15.40 475 GLY A CA 1
ATOM 3525 C C . GLY A 1 464 ? 27.027 24.539 -21.197 1.00 17.42 475 GLY A C 1
ATOM 3526 O O . GLY A 1 464 ? 28.092 24.375 -21.806 1.00 16.09 475 GLY A O 1
ATOM 3527 N N . VAL A 1 465 ? 25.836 24.425 -21.791 1.00 15.73 476 VAL A N 1
ATOM 3528 C CA . VAL A 1 465 ? 25.745 24.170 -23.228 1.00 15.01 476 VAL A CA 1
ATOM 3529 C C . VAL A 1 465 ? 26.063 25.411 -24.055 1.00 16.37 476 VAL A C 1
ATOM 3530 O O . VAL A 1 465 ? 26.434 25.284 -25.229 1.00 17.74 476 VAL A O 1
ATOM 3534 N N . ILE A 1 466 ? 25.903 26.598 -23.483 1.00 14.74 477 ILE A N 1
ATOM 3535 C CA . ILE A 1 466 ? 26.081 27.835 -24.249 1.00 15.07 477 ILE A CA 1
ATOM 3536 C C . ILE A 1 466 ? 27.559 27.998 -24.574 1.00 18.62 477 ILE A C 1
ATOM 3537 O O . ILE A 1 466 ? 28.385 27.954 -23.652 1.00 15.14 477 ILE A O 1
ATOM 3542 N N . PRO A 1 467 ? 27.941 28.180 -25.860 1.00 15.48 478 PRO A N 1
ATOM 3543 C CA . PRO A 1 467 ? 29.370 28.236 -26.229 1.00 17.58 478 PRO A CA 1
ATOM 3544 C C . PRO A 1 467 ? 29.923 29.643 -26.446 1.00 18.37 478 PRO A C 1
ATOM 3545 O O . PRO A 1 467 ? 31.144 29.832 -26.534 1.00 19.39 478 PRO A O 1
ATOM 3549 N N . THR A 1 468 ? 29.043 30.625 -26.554 1.00 17.88 479 THR A N 1
ATOM 3550 C CA . THR A 1 468 ? 29.430 31.988 -26.868 1.00 17.65 479 THR A CA 1
ATOM 3551 C C . THR A 1 468 ? 29.832 32.750 -25.604 1.00 20.08 479 THR A C 1
ATOM 3552 O O . THR A 1 468 ? 29.639 32.296 -24.475 1.00 17.88 479 THR A O 1
ATOM 3556 N N . SER A 1 469 ? 30.348 33.959 -25.811 1.00 19.00 480 SER A N 1
ATOM 3557 C CA . SER A 1 469 ? 30.658 34.857 -24.706 1.00 18.57 480 SER A CA 1
ATOM 3558 C C . SER A 1 469 ? 29.437 35.748 -24.466 1.00 19.60 480 SER A C 1
ATOM 3559 O O . SER A 1 469 ? 29.087 36.579 -25.310 1.00 19.46 480 SER A O 1
ATOM 3562 N N . THR A 1 470 ? 28.780 35.579 -23.317 1.00 18.09 481 THR A N 1
ATOM 3563 C CA . THR A 1 470 ? 27.520 36.266 -23.061 1.00 18.81 481 THR A CA 1
ATOM 3564 C C . THR A 1 470 ? 27.576 37.061 -21.757 1.00 18.12 481 THR A C 1
ATOM 3565 O O . THR A 1 470 ? 28.331 36.742 -20.827 1.00 16.22 481 THR A O 1
ATOM 3569 N N . ALA A 1 471 ? 26.754 38.114 -21.706 1.00 17.09 482 ALA A N 1
ATOM 3570 C CA . ALA A 1 471 ? 26.559 38.895 -20.495 1.00 14.15 482 ALA A CA 1
ATOM 3571 C C . ALA A 1 471 ? 25.156 38.772 -19.906 1.00 20.19 482 ALA A C 1
ATOM 3572 O O . ALA A 1 471 ? 24.995 38.992 -18.697 1.00 18.43 482 ALA A O 1
ATOM 3574 N N . CYS A 1 472 ? 24.152 38.409 -20.709 1.00 18.96 483 CYS A N 1
ATOM 3575 C CA . CYS A 1 472 ? 22.762 38.389 -20.261 1.00 16.87 483 CYS A CA 1
ATOM 3576 C C . CYS A 1 472 ? 22.428 37.126 -19.453 1.00 19.44 483 CYS A C 1
ATOM 3577 O O . CYS A 1 472 ? 23.122 36.107 -19.501 1.00 18.59 483 CYS A O 1
ATOM 3580 N N . ASN A 1 473 ? 21.338 37.208 -18.701 1.00 16.98 484 ASN A N 1
ATOM 3581 C CA . ASN A 1 473 ? 20.942 36.087 -17.847 1.00 16.42 484 ASN A CA 1
ATOM 3582 C C . ASN A 1 473 ? 20.665 34.870 -18.729 1.00 16.30 484 ASN A C 1
ATOM 3583 O O . ASN A 1 473 ? 19.909 34.981 -19.712 1.00 17.86 484 ASN A O 1
ATOM 3588 N N . PRO A 1 474 ? 21.284 33.707 -18.458 1.00 14.84 485 PRO A N 1
ATOM 3589 C CA . PRO A 1 474 ? 21.283 32.625 -19.469 1.00 15.38 485 PRO A CA 1
ATOM 3590 C C . PRO A 1 474 ? 20.087 31.687 -19.474 1.00 14.42 485 PRO A C 1
ATOM 3591 O O . PRO A 1 474 ? 19.934 30.938 -20.436 1.00 17.02 485 PRO A O 1
ATOM 3595 N N . THR A 1 475 ? 19.258 31.657 -18.419 1.00 14.71 486 THR A N 1
ATOM 3596 C CA . THR A 1 475 ? 18.345 30.530 -18.270 1.00 15.39 486 THR A CA 1
ATOM 3597 C C . THR A 1 475 ? 17.398 30.377 -19.470 1.00 15.66 486 THR A C 1
ATOM 3598 O O . THR A 1 475 ? 17.127 29.254 -19.907 1.00 14.60 486 THR A O 1
ATOM 3602 N N . ILE A 1 476 ? 16.863 31.480 -19.994 1.00 16.39 487 ILE A N 1
ATOM 3603 C CA . ILE A 1 476 ? 15.880 31.345 -21.070 1.00 18.33 487 ILE A CA 1
ATOM 3604 C C . ILE A 1 476 ? 16.546 30.863 -22.360 1.00 17.01 487 ILE A C 1
ATOM 3605 O O . ILE A 1 476 ? 15.945 30.107 -23.137 1.00 16.82 487 ILE A O 1
ATOM 3610 N N . THR A 1 477 ? 17.802 31.247 -22.595 1.00 17.71 488 THR A N 1
ATOM 3611 C CA . THR A 1 477 ? 18.573 30.645 -23.677 1.00 16.45 488 THR A CA 1
ATOM 3612 C C . THR A 1 477 ? 18.711 29.149 -23.466 1.00 16.70 488 THR A C 1
ATOM 3613 O O . THR A 1 477 ? 18.454 28.354 -24.371 1.00 16.67 488 THR A O 1
ATOM 3617 N N . SER A 1 478 ? 19.107 28.738 -22.265 1.00 14.27 489 SER A N 1
ATOM 3618 C CA . SER A 1 478 ? 19.268 27.310 -21.996 1.00 15.15 489 SER A CA 1
ATOM 3619 C C . SER A 1 478 ? 17.951 26.553 -22.140 1.00 17.32 489 SER A C 1
ATOM 3620 O O . SER A 1 478 ? 17.938 25.414 -22.621 1.00 17.21 489 SER A O 1
ATOM 3623 N N . VAL A 1 479 ? 16.837 27.153 -21.716 1.00 17.49 490 VAL A N 1
ATOM 3624 C CA . VAL A 1 479 ? 15.552 26.486 -21.898 1.00 16.17 490 VAL A CA 1
ATOM 3625 C C . VAL A 1 479 ? 15.285 26.274 -23.390 1.00 18.72 490 VAL A C 1
ATOM 3626 O O . VAL A 1 479 ? 14.875 25.186 -23.819 1.00 17.18 490 VAL A O 1
ATOM 3630 N N . ALA A 1 480 ? 15.528 27.305 -24.205 1.00 16.55 491 ALA A N 1
ATOM 3631 C CA . ALA A 1 480 ? 15.329 27.164 -25.647 1.00 16.98 491 ALA A CA 1
ATOM 3632 C C . ALA A 1 480 ? 16.210 26.059 -26.236 1.00 19.29 491 ALA A C 1
ATOM 3633 O O . ALA A 1 480 ? 15.760 25.268 -27.074 1.00 18.23 491 ALA A O 1
ATOM 3635 N N . LEU A 1 481 ? 17.468 25.972 -25.808 1.00 17.59 492 LEU A N 1
ATOM 3636 C CA . LEU A 1 481 ? 18.319 24.889 -26.299 1.00 15.68 492 LEU A CA 1
ATOM 3637 C C . LEU A 1 481 ? 17.748 23.525 -25.918 1.00 18.12 492 LEU A C 1
ATOM 3638 O O . LEU A 1 481 ? 17.863 22.557 -26.683 1.00 16.50 492 LEU A O 1
ATOM 3643 N N . ALA A 1 482 ? 17.142 23.426 -24.725 1.00 16.21 493 ALA A N 1
ATOM 3644 C CA . ALA A 1 482 ? 16.494 22.182 -24.314 1.00 16.44 493 ALA A CA 1
ATOM 3645 C C . ALA A 1 482 ? 15.304 21.864 -25.219 1.00 16.44 493 ALA A C 1
ATOM 3646 O O . ALA A 1 482 ? 15.110 20.717 -25.636 1.00 17.56 493 ALA A O 1
ATOM 3648 N N . VAL A 1 483 ? 14.476 22.865 -25.500 1.00 17.42 494 VAL A N 1
ATOM 3649 C CA . VAL A 1 483 ? 13.357 22.661 -26.422 1.00 17.97 494 VAL A CA 1
ATOM 3650 C C . VAL A 1 483 ? 13.871 22.094 -27.742 1.00 20.10 494 VAL A C 1
ATOM 3651 O O . VAL A 1 483 ? 13.347 21.100 -28.274 1.00 21.40 494 VAL A O 1
ATOM 3655 N N . ARG A 1 484 ? 14.917 22.724 -28.291 1.00 19.36 495 ARG A N 1
ATOM 3656 C CA . ARG A 1 484 ? 15.495 22.245 -29.546 1.00 20.54 495 ARG A CA 1
ATOM 3657 C C . ARG A 1 484 ? 15.993 20.815 -29.405 1.00 20.50 495 ARG A C 1
ATOM 3658 O O . ARG A 1 484 ? 15.769 19.975 -30.290 1.00 20.01 495 ARG A O 1
ATOM 3666 N N . ALA A 1 485 ? 16.667 20.508 -28.293 1.00 17.80 496 ALA A N 1
ATOM 3667 C CA . ALA A 1 485 ? 17.232 19.173 -28.125 1.00 20.12 496 ALA A CA 1
ATOM 3668 C C . ALA A 1 485 ? 16.156 18.088 -28.139 1.00 21.56 496 ALA A C 1
ATOM 3669 O O . ALA A 1 485 ? 16.435 16.952 -28.544 1.00 21.00 496 ALA A O 1
ATOM 3671 N N . CYS A 1 486 ? 14.943 18.399 -27.680 1.00 19.45 497 CYS A N 1
ATOM 3672 C CA . CYS A 1 486 ? 13.889 17.388 -27.680 1.00 22.71 497 CYS A CA 1
ATOM 3673 C C . CYS A 1 486 ? 13.485 16.977 -29.091 1.00 25.84 497 CYS A C 1
ATOM 3674 O O . CYS A 1 486 ? 12.960 15.870 -29.272 1.00 25.16 497 CYS A O 1
ATOM 3677 N N . ASP A 1 487 ? 13.722 17.832 -30.090 1.00 27.16 498 ASP A N 1
ATOM 3678 C CA . ASP A 1 487 ? 13.537 17.406 -31.476 1.00 23.89 498 ASP A CA 1
ATOM 3679 C C . ASP A 1 487 ? 14.400 16.190 -31.786 1.00 27.34 498 ASP A C 1
ATOM 3680 O O . ASP A 1 487 ? 13.932 15.231 -32.416 1.00 30.71 498 ASP A O 1
ATOM 3685 N N . GLY A 1 488 ? 15.662 16.206 -31.341 1.00 22.90 499 GLY A N 1
ATOM 3686 C CA . GLY A 1 488 ? 16.537 15.078 -31.599 1.00 27.85 499 GLY A CA 1
ATOM 3687 C C . GLY A 1 488 ? 16.154 13.854 -30.792 1.00 29.53 499 GLY A C 1
ATOM 3688 O O . GLY A 1 488 ? 16.184 12.726 -31.298 1.00 30.66 499 GLY A O 1
ATOM 3689 N N . ILE A 1 489 ? 15.804 14.050 -29.521 1.00 25.31 500 ILE A N 1
ATOM 3690 C CA . ILE A 1 489 ? 15.345 12.922 -28.726 1.00 24.00 500 ILE A CA 1
ATOM 3691 C C . ILE A 1 489 ? 14.114 12.298 -29.366 1.00 26.19 500 ILE A C 1
ATOM 3692 O O . ILE A 1 489 ? 14.035 11.077 -29.536 1.00 30.56 500 ILE A O 1
ATOM 3697 N N . ALA A 1 490 ? 13.132 13.131 -29.723 1.00 28.41 501 ALA A N 1
ATOM 3698 C CA . ALA A 1 490 ? 11.888 12.607 -30.286 1.00 33.26 501 ALA A CA 1
ATOM 3699 C C . ALA A 1 490 ? 12.157 11.819 -31.559 1.00 34.78 501 ALA A C 1
ATOM 3700 O O . ALA A 1 490 ? 11.604 10.728 -31.758 1.00 37.41 501 ALA A O 1
ATOM 3702 N N . ALA A 1 491 ? 13.024 12.347 -32.421 1.00 34.30 502 ALA A N 1
ATOM 3703 C CA . ALA A 1 491 ? 13.361 11.648 -33.654 1.00 35.03 502 ALA A CA 1
ATOM 3704 C C . ALA A 1 491 ? 14.055 10.324 -33.360 1.00 38.77 502 ALA A C 1
ATOM 3705 O O . ALA A 1 491 ? 13.727 9.290 -33.960 1.00 37.38 502 ALA A O 1
ATOM 3707 N N . LEU A 1 492 ? 15.001 10.336 -32.420 1.00 33.59 503 LEU A N 1
ATOM 3708 C CA . LEU A 1 492 ? 15.737 9.130 -32.072 1.00 31.82 503 LEU A CA 1
ATOM 3709 C C . LEU A 1 492 ? 14.803 8.035 -31.572 1.00 38.14 503 LEU A C 1
ATOM 3710 O O . LEU A 1 492 ? 14.993 6.854 -31.885 1.00 39.63 503 LEU A O 1
ATOM 3715 N N . LEU A 1 493 ? 13.796 8.403 -30.781 1.00 34.08 504 LEU A N 1
ATOM 3716 C CA . LEU A 1 493 ? 12.909 7.409 -30.190 1.00 39.06 504 LEU A CA 1
ATOM 3717 C C . LEU A 1 493 ? 11.913 6.860 -31.199 1.00 41.74 504 LEU A C 1
ATOM 3718 O O . LEU A 1 493 ? 11.497 5.701 -31.085 1.00 50.22 504 LEU A O 1
ATOM 3723 N N . ALA A 1 494 ? 11.494 7.679 -32.160 1.00 42.85 505 ALA A N 1
ATOM 3724 C CA . ALA A 1 494 ? 10.589 7.203 -33.197 1.00 44.81 505 ALA A CA 1
ATOM 3725 C C . ALA A 1 494 ? 11.314 6.371 -34.253 1.00 49.47 505 ALA A C 1
ATOM 3726 O O . ALA A 1 494 ? 10.722 5.443 -34.816 1.00 54.97 505 ALA A O 1
ATOM 3728 N N . GLY A 1 495 ? 12.582 6.672 -34.524 1.00 48.54 506 GLY A N 1
ATOM 3729 C CA . GLY A 1 495 ? 13.307 6.058 -35.626 1.00 51.39 506 GLY A CA 1
ATOM 3730 C C . GLY A 1 495 ? 13.729 4.626 -35.366 1.00 58.33 506 GLY A C 1
ATOM 3731 O O . GLY A 1 495 ? 14.048 4.253 -34.234 1.00 61.98 506 GLY A O 1
#

Foldseek 3Di:
DEFAEEEEAQALLSLLLLQLCCVVPVVGFYEYEFQAEQLDLQRFFALVVDPDPVSSQQSQLSFAPPRSDDADADALVQLAVQLVCLQVVHDDDFSSLEDGQWYFLRANQFGNAIWTGYNRTCLSPALFFFDDFADQQDPPPPPPVLLVVLLVVLCVLLVWDLPQDPADLLQVLLLVLLCVLQVVLDDPVDGKGRGGGSWHDDPNDIRHRTSSSNNPQVSDPPRDNSYHYYYSKDWQEFDDDFQATFWTWIANRVVRDIDTYGYSFYEYARAQFVSLLRCVSHVNCFLLAFFQKDFWWKKKFKAFFDCVSGPPVADADNNAKMWGDAYPPSRQKTKMKHQQVSDRRRHDDPDGGMIMIMITGFADGDRQFGWDWDPPDAPPVRTTRIYTDDDGDPVNVVVVVVRVVSVVSSNVSGHHTSIHGRGRNSRVQIEANQAEDPDDPRNHQHHQLQHGPSHQRYGYFYRNHRHGGGGDDCGSVRSSSSSSNVVSSSVSSVD

InterPro domains:
  IPR000172 Glucose-methanol-choline oxidoreductase, N-terminal [PF00732] (148-301)
  IPR007867 Glucose-methanol-choline oxidoreductase, C-terminal [PF05199] (384-493)
  IPR036188 FAD/NAD(P)-binding domain superfamily [G3DSA:3.50.50.60] (1-386)
  IPR036188 FAD/NAD(P)-binding domain superfamily [G3DSA:3.50.50.60] (401-503)
  IPR036188 FAD/NAD(P)-binding domain superfamily [SSF51905] (5-506)
  IPR051473 Pyranose 2-oxidase-like [PTHR42784] (4-503)

Solvent-accessible surface area: 18899 Å² total; per-residue (Å²): 138,135,32,29,0,0,0,13,10,1,12,19,16,0,0,0,0,1,28,0,1,37,78,116,19,89,167,17,33,7,13,0,0,15,22,1,21,58,19,18,134,90,17,2,36,0,0,60,26,12,119,62,89,72,111,77,87,150,3,32,26,65,0,2,10,64,32,97,108,102,18,44,79,3,49,22,43,95,3,27,89,1,4,101,45,20,122,117,67,35,129,53,153,40,7,31,4,0,14,52,0,4,13,33,43,47,5,79,63,1,12,0,0,2,5,5,11,0,1,0,9,56,2,0,24,37,20,1,10,1,0,42,15,4,79,75,2,41,3,65,61,0,65,105,152,85,10,78,65,7,14,80,21,0,31,131,7,4,44,29,40,68,140,2,21,68,93,27,55,5,2,119,20,4,48,135,15,0,73,61,14,0,27,135,71,18,7,122,141,38,42,11,38,34,2,13,3,0,7,139,50,79,86,51,112,35,98,6,7,2,1,9,63,0,1,18,84,17,7,75,180,81,72,55,140,36,12,46,38,83,32,66,2,13,6,22,106,2,18,60,98,66,74,76,0,35,0,0,20,0,20,64,53,83,98,36,102,146,43,77,4,93,8,113,0,0,0,0,9,19,45,8,1,54,0,0,2,5,0,32,25,17,51,1,115,38,96,0,11,0,29,26,0,1,3,1,10,4,0,1,7,15,0,63,5,31,90,94,76,16,54,175,123,52,47,193,20,13,9,4,8,3,6,0,1,6,45,30,116,55,0,38,6,0,0,4,2,1,22,47,60,4,10,35,0,45,17,50,134,198,62,30,15,29,1,0,0,0,0,2,0,21,0,82,42,74,103,94,1,40,4,34,28,33,140,96,88,62,47,114,45,42,13,20,112,10,58,1,63,9,73,59,19,119,55,2,84,63,40,1,101,82,0,64,46,1,0,56,54,0,5,157,30,0,4,139,86,113,59,91,54,4,16,34,0,2,5,30,26,8,0,1,0,0,30,2,10,117,101,96,87,24,110,8,1,0,24,22,57,1,66,0,44,51,38,140,0,0,3,0,6,9,26,1,0,2,19,30,40,7,0,4,14,2,22,0,8,1,0,0,3,2,4,18,0,3,75,20,0,28,67,54,20,95,96

B-factor: mean 27.43, std 10.38, range [8.0, 84.59]

Radius of gyration: 21.59 Å; Cα contacts (8 Å, |Δi|>4): 1234; chains: 1; bounding box: 48×66×47 Å

Nearest PDB structures (foldseek):
  8qve-assembly1_A  TM=1.002E+00  e=0.000E+00  Deinococcus aerius
  7wsq-assembly1_D  TM=7.295E-01  e=4.296E-28  Gluconobacter japonicus
  8k6j-assembly1_A  TM=7.156E-01  e=7.419E-28  Gluconobacter japonicus
  8xcn-assembly1_A  TM=7.096E-01  e=4.296E-28  Gluconobacter japonicus
  8grj-assembly1_B  TM=7.256E-01  e=2.510E-26  Burkholderia cepacia

Sequence (495 aa):
QEIDVLIVGSGPIGATFARVLAERSPQTSVLLIDAGPQLTPRPGLHVKNIPDPAERERAQVRSQGPTQYVYGTPTPAQRAEAGEEAHEGAPTRPGLLARPGTFLLGSPEMPAAALSTNVGGMGAHWTCACPPPGNTERIGFIPEEEWQAAFDEANRRLLGVTQQAYPETDAARAIRQALMGAFGERLSPERPVQPMPLAARTEGGERRWAGVDVVLGPLAEEGHGTGFTLHSETLCHRLTVDGDRVTGAVLEHLPTGERYEVRARVVVVAADSLRTPQLLWASGIRPPALGHYLNDQPQVLGAVQLNPALLPENAGRAAGGVSWVPFHSPSHPYHGQVMELEASPIPIPVTGTPVVGLGWFCAKEVRYEDHIAFSESEETDYLGLPRMTVHHTLTPADEAVIEQQAKAEVELAIRALGRPLPFLLPSGSSLHYQGTVRMGEQDDGQSVCDSHSRVWGYRNLFVGGNGVIPTSTACNPTITSVALAVRACDGIAALLAG